Protein 3E4O (pdb70)

Foldseek 3Di:
DVLVVVQVVVLVVLQAVVLVLVVVCLVPQVVLLPDPLLLVCLVPVDPVSQVVQQCVQLVVCVPHQFVKKFWAWPQQATSHINCCVPPLDSHGDGHCLPCLWVVCQVPQDKDWADDSVLATWIKRKGFRADPVGTTTMMITTHHCVVSLCVCLVVQKWKFKAAPQAFTRGTVAVVSHTHQDDDDPVRQVVVCVSNRHPNPSRDHDPWAPWAADPVGKTKTWDDDPPDDIFIWIKDWDHPPDRMIMIITDTD/DVLVVVVQVVLVVLQAVVLVLVVVCQCVQVVLLADPLLVVCLVPVDDVSQVVQLVVQLVVCVPHQFNKKFWAWPQQATCHMNCCVPPLDSHGDGDCLPCLWVVCLVPQDWDWADDRVPATWIKHKGWRADPVGTRTMIITTHDCQPSLVVQVVPQKWKFKAAPQAFTRHTVAVVSHTHQDDDDVVPVVVVVVSCRHPNDPRDHDPWPDWDDDPVQKIKTWDDDPPDDIFIWIKHWDHPPHRMIMIITDGD

Structure (mmCIF, N/CA/C/O backbone):
data_3E4O
#
_entry.id   3E4O
#
_cell.length_a   101.892
_cell.length_b   66.594
_cell.length_c   93.602
_cell.angle_alpha   90.00
_cell.angle_beta   94.71
_cell.angle_gamma   90.00
#
_symmetry.space_group_name_H-M   'C 1 2 1'
#
loop_
_entity.id
_entity.type
_entity.pdbx_description
1 polymer 'C4-dicarboxylate transport sensor protein dctB'
2 non-polymer 'MAGNESIUM ION'
3 non-polymer 'SUCCINIC ACID'
4 water water
#
loop_
_atom_site.group_PDB
_atom_site.id
_atom_site.type_symbol
_atom_site.label_atom_id
_atom_site.label_alt_id
_atom_site.label_comp_id
_atom_site.label_asym_id
_atom_site.label_entity_id
_atom_site.label_seq_id
_atom_site.pdbx_PDB_ins_code
_atom_site.Cartn_x
_atom_site.Cartn_y
_atom_site.Cartn_z
_atom_site.occupancy
_atom_site.B_iso_or_equiv
_atom_site.auth_seq_id
_atom_site.auth_comp_id
_atom_site.auth_asym_id
_atom_site.auth_atom_id
_atom_site.pdbx_PDB_model_num
ATOM 1 N N . ALA A 1 48 ? 6.421 95.887 19.637 1.00 51.06 55 ALA A N 1
ATOM 2 C CA . ALA A 1 48 ? 5.678 95.098 20.669 1.00 50.40 55 ALA A CA 1
ATOM 3 C C . ALA A 1 48 ? 4.499 94.315 20.077 1.00 49.87 55 ALA A C 1
ATOM 4 O O . ALA A 1 48 ? 4.297 93.129 20.409 1.00 50.23 55 ALA A O 1
ATOM 6 N N . GLY A 1 49 ? 3.726 94.975 19.214 1.00 48.65 56 GLY A N 1
ATOM 7 C CA . GLY A 1 49 ? 2.616 94.330 18.503 1.00 47.46 56 GLY A CA 1
ATOM 8 C C . GLY A 1 49 ? 3.096 93.460 17.348 1.00 46.75 56 GLY A C 1
ATOM 9 O O . GLY A 1 49 ? 2.366 92.567 16.885 1.00 46.73 56 GLY A O 1
ATOM 10 N N . LEU A 1 50 ? 4.319 93.741 16.885 1.00 45.30 57 LEU A N 1
ATOM 11 C CA . LEU A 1 50 ? 4.978 92.976 15.845 1.00 44.05 57 LEU A CA 1
ATOM 12 C C . LEU A 1 50 ? 5.424 91.642 16.405 1.00 43.69 57 LEU A C 1
ATOM 13 O O . LEU A 1 50 ? 5.292 90.624 15.731 1.00 43.39 57 LEU A O 1
ATOM 18 N N . ALA A 1 51 ? 5.968 91.664 17.624 1.00 42.82 58 ALA A N 1
ATOM 19 C CA . ALA A 1 51 ? 6.374 90.451 18.324 1.00 42.22 58 ALA A CA 1
ATOM 20 C C . ALA A 1 51 ? 5.198 89.474 18.554 1.00 41.93 58 ALA A C 1
ATOM 21 O O . ALA A 1 51 ? 5.364 88.262 18.416 1.00 41.85 58 ALA A O 1
ATOM 23 N N . GLY A 1 52 ? 4.026 90.010 18.890 1.00 41.62 59 GLY A N 1
ATOM 24 C CA . GLY A 1 52 ? 2.825 89.210 19.127 1.00 41.35 59 GLY A CA 1
ATOM 25 C C . GLY A 1 52 ? 2.310 88.530 17.871 1.00 41.39 59 GLY A C 1
ATOM 26 O O . GLY A 1 52 ? 2.006 87.327 17.884 1.00 41.54 59 GLY A O 1
ATOM 27 N N . GLN A 1 53 ? 2.216 89.300 16.788 1.00 41.27 60 GLN A N 1
ATOM 28 C CA . GLN A 1 53 ? 1.842 88.772 15.472 1.00 41.02 60 GLN A CA 1
ATOM 29 C C . GLN A 1 53 ? 2.850 87.747 14.946 1.00 40.39 60 GLN A C 1
ATOM 30 O O . GLN A 1 53 ? 2.472 86.698 14.400 1.00 40.05 60 GLN A O 1
ATOM 36 N N . SER A 1 54 ? 4.130 88.070 15.112 1.00 39.54 61 SER A N 1
ATOM 37 C CA . SER A 1 54 ? 5.221 87.181 14.744 1.00 38.87 61 SER A CA 1
ATOM 38 C C . SER A 1 54 ? 5.186 85.848 15.478 1.00 38.32 61 SER A C 1
ATOM 39 O O . SER A 1 54 ? 5.484 84.818 14.875 1.00 37.46 61 SER A O 1
ATOM 42 N N . ARG A 1 55 ? 4.810 85.867 16.760 1.00 38.51 62 ARG A N 1
ATOM 43 C CA . ARG A 1 55 ? 4.636 84.626 17.531 1.00 39.24 62 ARG A CA 1
ATOM 44 C C . ARG A 1 55 ? 3.530 83.756 16.929 1.00 38.39 62 ARG A C 1
ATOM 45 O O . ARG A 1 55 ? 3.733 82.559 16.720 1.00 37.83 62 ARG A O 1
ATOM 53 N N . ILE A 1 56 ? 2.396 84.387 16.609 1.00 38.33 63 ILE A N 1
ATOM 54 C CA . ILE A 1 56 ? 1.244 83.738 15.965 1.00 38.01 63 ILE A CA 1
ATOM 55 C C . ILE A 1 56 ? 1.626 83.097 14.614 1.00 37.72 63 ILE A C 1
ATOM 56 O O . ILE A 1 56 ? 1.237 81.954 14.314 1.00 37.82 63 ILE A O 1
ATOM 61 N N . ASP A 1 57 ? 2.436 83.816 13.834 1.00 37.41 64 ASP A N 1
ATOM 62 C CA . ASP A 1 57 ? 2.840 83.373 12.503 1.00 36.66 64 ASP A CA 1
ATOM 63 C C . ASP A 1 57 ? 3.842 82.239 12.600 1.00 36.02 64 ASP A C 1
ATOM 64 O O . ASP A 1 57 ? 3.820 81.321 11.792 1.00 35.81 64 ASP A O 1
ATOM 69 N N . ALA A 1 58 ? 4.734 82.327 13.583 1.00 35.16 65 ALA A N 1
ATOM 70 C CA . ALA A 1 58 ? 5.730 81.282 13.835 1.00 34.42 65 ALA A CA 1
ATOM 71 C C . ALA A 1 58 ? 5.061 80.003 14.353 1.00 33.99 65 ALA A C 1
ATOM 72 O O . ALA A 1 58 ? 5.433 78.873 14.000 1.00 33.54 65 ALA A O 1
ATOM 74 N N . SER A 1 59 ? 4.052 80.199 15.189 1.00 34.02 66 SER A N 1
ATOM 75 C CA . SER A 1 59 ? 3.352 79.089 15.769 1.00 33.50 66 SER A CA 1
ATOM 76 C C . SER A 1 59 ? 2.547 78.371 14.692 1.00 32.76 66 SER A C 1
ATOM 77 O O . SER A 1 59 ? 2.484 77.146 14.706 1.00 32.54 66 SER A O 1
ATOM 80 N N . LEU A 1 60 ? 1.979 79.121 13.737 1.00 32.51 67 LEU A N 1
ATOM 81 C CA . LEU A 1 60 ? 1.264 78.501 12.594 1.00 32.26 67 LEU A CA 1
ATOM 82 C C . LEU A 1 60 ? 2.203 77.760 11.618 1.00 32.09 67 LEU A C 1
ATOM 83 O O . LEU A 1 60 ? 1.871 76.673 11.175 1.00 31.95 67 LEU A O 1
ATOM 88 N N . LYS A 1 61 ? 3.363 78.342 11.295 1.00 31.97 68 LYS A N 1
ATOM 89 C CA . LYS A 1 61 ? 4.396 77.619 10.533 1.00 32.55 68 LYS A CA 1
ATOM 90 C C . LYS A 1 61 ? 4.807 76.289 11.207 1.00 32.38 68 LYS A C 1
ATOM 91 O O . LYS A 1 61 ? 4.907 75.264 10.544 1.00 33.19 68 LYS A O 1
ATOM 97 N N . ALA A 1 62 ? 5.100 76.322 12.506 1.00 32.32 69 ALA A N 1
ATOM 98 C CA . ALA A 1 62 ? 5.567 75.128 13.215 1.00 32.12 69 ALA A CA 1
ATOM 99 C C . ALA A 1 62 ? 4.447 74.078 13.270 1.00 32.35 69 ALA A C 1
ATOM 100 O O . ALA A 1 62 ? 4.702 72.875 13.111 1.00 33.36 69 ALA A O 1
ATOM 102 N N . SER A 1 63 ? 3.216 74.546 13.439 1.00 31.95 70 SER A N 1
ATOM 103 C CA . SER A 1 63 ? 2.013 73.679 13.480 1.00 32.96 70 SER A CA 1
ATOM 104 C C . SER A 1 63 ? 1.759 72.926 12.157 1.00 32.21 70 SER A C 1
ATOM 105 O O . SER A 1 63 ? 1.629 71.704 12.145 1.00 32.03 70 SER A O 1
ATOM 108 N N . LEU A 1 64 ? 1.718 73.667 11.056 1.00 31.58 71 LEU A N 1
ATOM 109 C CA . LEU A 1 64 ? 1.653 73.086 9.715 1.00 31.76 71 LEU A CA 1
ATOM 110 C C . LEU A 1 64 ? 2.824 72.141 9.394 1.00 31.41 71 LEU A C 1
ATOM 111 O O . LEU A 1 64 ? 2.651 71.155 8.675 1.00 31.08 71 LEU A O 1
ATOM 116 N N . LEU A 1 65 ? 4.005 72.442 9.938 1.00 31.73 72 LEU A N 1
ATOM 117 C CA . LEU A 1 65 ? 5.202 71.599 9.729 1.00 31.68 72 LEU A CA 1
ATOM 118 C C . LEU A 1 65 ? 5.155 70.255 10.477 1.00 31.77 72 LEU A C 1
ATOM 119 O O . LEU A 1 65 ? 5.444 69.208 9.904 1.00 32.01 72 LEU A O 1
ATOM 124 N N . ARG A 1 66 ? 4.778 70.287 11.750 1.00 32.39 73 ARG A N 1
ATOM 125 C CA . ARG A 1 66 ? 4.514 69.081 12.499 1.00 32.46 73 ARG A CA 1
ATOM 126 C C . ARG A 1 66 ? 3.523 68.156 11.752 1.00 32.96 73 ARG A C 1
ATOM 127 O O . ARG A 1 66 ? 3.736 66.924 11.661 1.00 32.77 73 ARG A O 1
ATOM 135 N N . ALA A 1 67 ? 2.446 68.739 11.209 1.00 32.70 74 ALA A N 1
ATOM 136 C CA . ALA A 1 67 ? 1.395 67.922 10.596 1.00 32.16 74 ALA A CA 1
ATOM 137 C C . ALA A 1 67 ? 1.870 67.236 9.305 1.00 31.86 74 ALA A C 1
ATOM 138 O O . ALA A 1 67 ? 1.432 66.153 9.007 1.00 31.78 74 ALA A O 1
ATOM 140 N N . VAL A 1 68 ? 2.771 67.867 8.557 1.00 32.18 75 VAL A N 1
ATOM 141 C CA . VAL A 1 68 ? 3.376 67.254 7.362 1.00 33.05 75 VAL A CA 1
ATOM 142 C C . VAL A 1 68 ? 4.202 65.998 7.787 1.00 33.86 75 VAL A C 1
ATOM 143 O O . VAL A 1 68 ? 4.025 64.899 7.253 1.00 34.26 75 VAL A O 1
ATOM 147 N N . VAL A 1 69 ? 5.094 66.189 8.761 1.00 33.95 76 VAL A N 1
ATOM 148 C CA . VAL A 1 69 ? 5.901 65.117 9.338 1.00 33.87 76 VAL A CA 1
ATOM 149 C C . VAL A 1 69 ? 5.034 63.969 9.876 1.00 34.37 76 VAL A C 1
ATOM 150 O O . VAL A 1 69 ? 5.219 62.820 9.468 1.00 34.07 76 VAL A O 1
ATOM 154 N N . GLU A 1 70 ? 4.101 64.292 10.778 1.00 34.23 77 GLU A N 1
ATOM 155 C CA . GLU A 1 70 ? 3.245 63.290 11.394 1.00 35.50 77 GLU A CA 1
ATOM 156 C C . GLU A 1 70 ? 2.360 62.533 10.401 1.00 34.72 77 GLU A C 1
ATOM 157 O O . GLU A 1 70 ? 2.059 61.366 10.642 1.00 34.64 77 GLU A O 1
ATOM 163 N N . ARG A 1 71 ? 1.946 63.189 9.306 1.00 33.71 78 ARG A N 1
ATOM 164 C CA . ARG A 1 71 ? 1.252 62.482 8.224 1.00 32.50 78 ARG A CA 1
ATOM 165 C C . ARG A 1 71 ? 2.114 61.395 7.573 1.00 32.61 78 ARG A C 1
ATOM 166 O O . ARG A 1 71 ? 1.636 60.291 7.328 1.00 32.71 78 ARG A O 1
ATOM 174 N N . GLN A 1 72 ? 3.384 61.706 7.319 1.00 32.51 79 GLN A N 1
ATOM 175 C CA . GLN A 1 72 ? 4.294 60.790 6.611 1.00 33.29 79 GLN A CA 1
ATOM 176 C C . GLN A 1 72 ? 4.926 59.692 7.475 1.00 33.12 79 GLN A C 1
ATOM 177 O O . GLN A 1 72 ? 5.456 58.726 6.938 1.00 33.18 79 GLN A O 1
ATOM 183 N N . ARG A 1 73 ? 4.863 59.833 8.796 1.00 33.51 80 ARG A N 1
ATOM 184 C CA . ARG A 1 73 ? 5.267 58.757 9.714 1.00 34.12 80 ARG A CA 1
ATOM 185 C C . ARG A 1 73 ? 4.446 57.461 9.568 1.00 35.16 80 ARG A C 1
ATOM 186 O O . ARG A 1 73 ? 4.900 56.366 9.915 1.00 35.13 80 ARG A O 1
ATOM 194 N N . ALA A 1 74 ? 3.234 57.600 9.050 1.00 36.12 81 ALA A N 1
ATOM 195 C CA . ALA A 1 74 ? 2.301 56.483 8.907 1.00 37.12 81 ALA A CA 1
ATOM 196 C C . ALA A 1 74 ? 2.676 55.567 7.754 1.00 37.11 81 ALA A C 1
ATOM 197 O O . ALA A 1 74 ? 2.327 54.404 7.749 1.00 38.20 81 ALA A O 1
ATOM 199 N N . LEU A 1 75 ? 3.383 56.112 6.780 1.00 38.13 82 LEU A N 1
ATOM 200 C CA . LEU A 1 75 ? 3.631 55.446 5.499 1.00 38.18 82 LEU A CA 1
ATOM 201 C C . LEU A 1 75 ? 4.657 54.283 5.614 1.00 37.68 82 LEU A C 1
ATOM 202 O O . LEU A 1 75 ? 4.345 53.161 5.229 1.00 36.37 82 LEU A O 1
ATOM 207 N N . PRO A 1 76 ? 5.871 54.546 6.163 1.00 37.23 83 PRO A N 1
ATOM 208 C CA . PRO A 1 76 ? 6.783 53.397 6.346 1.00 37.07 83 PRO A CA 1
ATOM 209 C C . PRO A 1 76 ? 6.222 52.341 7.323 1.00 36.98 83 PRO A C 1
ATOM 210 O O . PRO A 1 76 ? 6.520 51.143 7.205 1.00 35.76 83 PRO A O 1
ATOM 214 N N . LEU A 1 77 ? 5.384 52.788 8.258 1.00 36.76 84 LEU A N 1
ATOM 215 C CA . LEU A 1 77 ? 4.819 51.888 9.237 1.00 36.67 84 LEU A CA 1
ATOM 216 C C . LEU A 1 77 ? 3.861 50.904 8.567 1.00 36.59 84 LEU A C 1
ATOM 217 O O . LEU A 1 77 ? 3.869 49.724 8.889 1.00 36.22 84 LEU A O 1
ATOM 222 N N . VAL A 1 78 ? 3.066 51.380 7.610 1.00 36.78 85 VAL A N 1
ATOM 223 C CA . VAL A 1 78 ? 2.108 50.497 6.907 1.00 36.52 85 VAL A CA 1
ATOM 224 C C . VAL A 1 78 ? 2.780 49.600 5.857 1.00 37.07 85 VAL A C 1
ATOM 225 O O . VAL A 1 78 ? 2.330 48.474 5.595 1.00 37.68 85 VAL A O 1
ATOM 229 N N . LEU A 1 79 ? 3.873 50.084 5.277 1.00 37.12 86 LEU A N 1
ATOM 230 C CA . LEU A 1 79 ? 4.619 49.329 4.257 1.00 37.35 86 LEU A CA 1
ATOM 231 C C . LEU A 1 79 ? 5.502 48.217 4.837 1.00 37.57 86 LEU A C 1
ATOM 232 O O . LEU A 1 79 ? 5.792 47.244 4.150 1.00 38.37 86 LEU A O 1
ATOM 237 N N . ALA A 1 80 ? 5.953 48.385 6.079 1.00 37.54 87 ALA A N 1
ATOM 238 C CA . ALA A 1 80 ? 6.761 47.395 6.780 1.00 38.00 87 ALA A CA 1
ATOM 239 C C . ALA A 1 80 ? 6.008 46.085 7.053 1.00 38.70 87 ALA A C 1
ATOM 240 O O . ALA A 1 80 ? 6.617 45.015 7.043 1.00 38.90 87 ALA A O 1
ATOM 242 N N . ASP A 1 81 ? 4.697 46.189 7.310 1.00 39.80 88 ASP A N 1
ATOM 243 C CA . ASP A 1 81 ? 3.806 45.044 7.574 1.00 40.76 88 ASP A CA 1
ATOM 244 C C . ASP A 1 81 ? 3.165 44.517 6.294 1.00 40.51 88 ASP A C 1
ATOM 245 O O . ASP A 1 81 ? 2.271 43.668 6.350 1.00 40.45 88 ASP A O 1
ATOM 250 N N . ASP A 1 82 ? 3.627 45.018 5.150 1.00 39.94 89 ASP A N 1
ATOM 251 C CA . ASP A 1 82 ? 3.056 44.652 3.863 1.00 39.82 89 ASP A CA 1
ATOM 252 C C . ASP A 1 82 ? 3.678 43.346 3.326 1.00 39.06 89 ASP A C 1
ATOM 253 O O . ASP A 1 82 ? 4.886 43.281 3.065 1.00 38.82 89 ASP A O 1
ATOM 258 N N . ALA A 1 83 ? 2.832 42.328 3.159 1.00 38.53 90 ALA A N 1
ATOM 259 C CA . ALA A 1 83 ? 3.237 41.008 2.652 1.00 38.69 90 ALA A CA 1
ATOM 260 C C . ALA A 1 83 ? 4.072 41.026 1.349 1.00 38.71 90 ALA A C 1
ATOM 261 O O . ALA A 1 83 ? 5.022 40.257 1.216 1.00 38.14 90 ALA A O 1
ATOM 263 N N . ALA A 1 84 ? 3.703 41.892 0.404 1.00 38.79 91 ALA A N 1
ATOM 264 C CA . ALA A 1 84 ? 4.444 42.053 -0.853 1.00 38.73 91 ALA A CA 1
ATOM 265 C C . ALA A 1 84 ? 5.861 42.585 -0.633 1.00 38.72 91 ALA A C 1
ATOM 266 O O . ALA A 1 84 ? 6.791 42.224 -1.365 1.00 38.25 91 ALA A O 1
ATOM 268 N N . ILE A 1 85 ? 5.999 43.464 0.363 1.00 38.63 92 ILE A N 1
ATOM 269 C CA . ILE A 1 85 ? 7.282 44.054 0.750 1.00 37.95 92 ILE A CA 1
ATOM 270 C C . ILE A 1 85 ? 8.110 42.958 1.395 1.00 37.63 92 ILE A C 1
ATOM 271 O O . ILE A 1 85 ? 9.233 42.715 0.993 1.00 36.64 92 ILE A O 1
ATOM 276 N N . ARG A 1 86 ? 7.529 42.299 2.396 1.00 38.30 93 ARG A N 1
ATOM 277 C CA . ARG A 1 86 ? 8.175 41.172 3.070 1.00 39.47 93 ARG A CA 1
ATOM 278 C C . ARG A 1 86 ? 8.571 40.080 2.068 1.00 38.60 93 ARG A C 1
ATOM 279 O O . ARG A 1 86 ? 9.691 39.583 2.107 1.00 38.76 93 ARG A O 1
ATOM 287 N N . GLY A 1 87 ? 7.652 39.742 1.166 1.00 38.20 94 GLY A N 1
ATOM 288 C CA . GLY A 1 87 ? 7.886 38.769 0.094 1.00 38.44 94 GLY A CA 1
ATOM 289 C C . GLY A 1 87 ? 9.039 39.076 -0.863 1.00 38.12 94 GLY A C 1
ATOM 290 O O . GLY A 1 87 ? 9.783 38.168 -1.259 1.00 38.54 94 GLY A O 1
ATOM 291 N N . ALA A 1 88 ? 9.195 40.344 -1.228 1.00 37.50 95 ALA A N 1
ATOM 292 C CA . ALA A 1 88 ? 10.271 40.775 -2.133 1.00 37.09 95 ALA A CA 1
ATOM 293 C C . ALA A 1 88 ? 11.634 40.678 -1.471 1.00 36.81 95 ALA A C 1
ATOM 294 O O . ALA A 1 88 ? 12.632 40.445 -2.133 1.00 36.90 95 ALA A O 1
ATOM 296 N N . LEU A 1 89 ? 11.666 40.899 -0.160 1.00 36.81 96 LEU A N 1
ATOM 297 C CA . LEU A 1 89 ? 12.882 40.739 0.642 1.00 36.73 96 LEU A CA 1
ATOM 298 C C . LEU A 1 89 ? 13.221 39.265 0.884 1.00 36.62 96 LEU A C 1
ATOM 299 O O . LEU A 1 89 ? 14.385 38.917 0.904 1.00 36.93 96 LEU A O 1
ATOM 304 N N . LEU A 1 90 ? 12.206 38.416 1.048 1.00 36.49 97 LEU A N 1
ATOM 305 C CA . LEU A 1 90 ? 12.400 36.957 1.141 1.00 36.79 97 LEU A CA 1
ATOM 306 C C . LEU A 1 90 ? 12.888 36.380 -0.179 1.00 36.31 97 LEU A C 1
ATOM 307 O O . LEU A 1 90 ? 13.794 35.546 -0.199 1.00 36.48 97 LEU A O 1
ATOM 312 N N . SER A 1 91 ? 12.288 36.826 -1.278 1.00 35.91 98 SER A N 1
ATOM 313 C CA . SER A 1 91 ? 12.684 36.349 -2.598 1.00 36.29 98 SER A CA 1
ATOM 314 C C . SER A 1 91 ? 12.904 37.507 -3.566 1.00 35.65 98 SER A C 1
ATOM 315 O O . SER A 1 91 ? 12.006 37.837 -4.342 1.00 35.40 98 SER A O 1
ATOM 318 N N . PRO A 1 92 ? 14.108 38.120 -3.529 1.00 35.38 99 PRO A N 1
ATOM 319 C CA . PRO A 1 92 ? 14.340 39.341 -4.304 1.00 34.56 99 PRO A CA 1
ATOM 320 C C . PRO A 1 92 ? 14.575 39.062 -5.792 1.00 34.00 99 PRO A C 1
ATOM 321 O O . PRO A 1 92 ? 15.590 39.498 -6.362 1.00 33.38 99 PRO A O 1
ATOM 325 N N . ASP A 1 93 ? 13.638 38.352 -6.417 1.00 33.96 100 ASP A N 1
ATOM 326 C CA . ASP A 1 93 ? 13.764 38.064 -7.844 1.00 34.46 100 ASP A CA 1
ATOM 327 C C . ASP A 1 93 ? 13.304 39.265 -8.670 1.00 33.93 100 ASP A C 1
ATOM 328 O O . ASP A 1 93 ? 12.689 40.200 -8.141 1.00 33.06 100 ASP A O 1
ATOM 333 N N . ARG A 1 94 ? 13.662 39.244 -9.955 1.00 33.68 101 ARG A N 1
ATOM 334 C CA . ARG A 1 94 ? 13.320 40.296 -10.889 1.00 33.53 101 ARG A CA 1
ATOM 335 C C . ARG A 1 94 ? 11.811 40.615 -10.946 1.00 33.62 101 ARG A C 1
ATOM 336 O O . ARG A 1 94 ? 11.439 41.783 -10.823 1.00 33.79 101 ARG A O 1
ATOM 344 N N . PRO A 1 95 ? 10.943 39.582 -11.158 1.00 33.74 102 PRO A N 1
ATOM 345 C CA . PRO A 1 95 ? 9.500 39.835 -11.124 1.00 33.18 102 PRO A CA 1
ATOM 346 C C . PRO A 1 95 ? 9.040 40.529 -9.847 1.00 32.78 102 PRO A C 1
ATOM 347 O O . PRO A 1 95 ? 8.291 41.497 -9.930 1.00 32.94 102 PRO A O 1
ATOM 351 N N . SER A 1 96 ? 9.504 40.065 -8.687 1.00 32.16 103 SER A N 1
ATOM 352 C CA . SER A 1 96 ? 9.100 40.641 -7.390 1.00 32.03 103 SER A CA 1
ATOM 353 C C . SER A 1 96 ? 9.551 42.078 -7.150 1.00 32.07 103 SER A C 1
ATOM 354 O O . SER A 1 96 ? 8.767 42.889 -6.626 1.00 30.63 103 SER A O 1
ATOM 357 N N . LEU A 1 97 ? 10.816 42.363 -7.502 1.00 32.26 104 LEU A N 1
ATOM 358 C CA . LEU A 1 97 ? 11.405 43.694 -7.334 1.00 33.20 104 LEU A CA 1
ATOM 359 C C . LEU A 1 97 ? 10.789 44.680 -8.298 1.00 34.02 104 LEU A C 1
ATOM 360 O O . LEU A 1 97 ? 10.568 45.832 -7.924 1.00 34.16 104 LEU A O 1
ATOM 365 N N . ASP A 1 98 ? 10.521 44.236 -9.531 1.00 35.83 105 ASP A N 1
ATOM 366 C CA . ASP A 1 98 ? 9.746 45.065 -10.464 1.00 36.54 105 ASP A CA 1
ATOM 367 C C . ASP A 1 98 ? 8.323 45.428 -9.948 1.00 35.63 105 ASP A C 1
ATOM 368 O O . ASP A 1 98 ? 7.869 46.550 -10.137 1.00 35.34 105 ASP A O 1
ATOM 373 N N . ARG A 1 99 ? 7.633 44.490 -9.306 1.00 34.82 106 ARG A N 1
ATOM 374 C CA . ARG A 1 99 ? 6.317 44.797 -8.732 1.00 35.24 106 ARG A CA 1
ATOM 375 C C . ARG A 1 99 ? 6.393 45.821 -7.579 1.00 34.09 106 ARG A C 1
ATOM 376 O O . ARG A 1 99 ? 5.505 46.679 -7.440 1.00 33.04 106 ARG A O 1
ATOM 384 N N . ILE A 1 100 ? 7.441 45.703 -6.750 1.00 33.49 107 ILE A N 1
ATOM 385 C CA . ILE A 1 100 ? 7.663 46.623 -5.629 1.00 32.86 107 ILE A CA 1
ATOM 386 C C . ILE A 1 100 ? 8.056 48.006 -6.168 1.00 32.59 107 ILE A C 1
ATOM 387 O O . ILE A 1 100 ? 7.605 49.011 -5.652 1.00 32.12 107 ILE A O 1
ATOM 392 N N . ASN A 1 101 ? 8.872 48.033 -7.223 1.00 32.13 108 ASN A N 1
ATOM 393 C CA . ASN A 1 101 ? 9.264 49.290 -7.879 1.00 31.71 108 ASN A CA 1
ATOM 394 C C . ASN A 1 101 ? 8.039 50.056 -8.345 1.00 30.76 108 ASN A C 1
ATOM 395 O O . ASN A 1 101 ? 7.922 51.243 -8.078 1.00 31.20 108 ASN A O 1
ATOM 400 N N . ARG A 1 102 ? 7.131 49.366 -9.022 1.00 30.67 109 ARG A N 1
ATOM 401 C CA . ARG A 1 102 ? 5.882 49.963 -9.530 1.00 30.77 109 ARG A CA 1
ATOM 402 C C . ARG A 1 102 ? 4.939 50.422 -8.430 1.00 30.17 109 ARG A C 1
ATOM 403 O O . ARG A 1 102 ? 4.336 51.477 -8.527 1.00 29.27 109 ARG A O 1
ATOM 411 N N . LYS A 1 103 ? 4.830 49.610 -7.386 1.00 30.63 110 LYS A N 1
ATOM 412 C CA . LYS A 1 103 ? 4.007 49.917 -6.217 1.00 31.46 110 LYS A CA 1
ATOM 413 C C . LYS A 1 103 ? 4.514 51.139 -5.447 1.00 30.48 110 LYS A C 1
ATOM 414 O O . LYS A 1 103 ? 3.743 52.029 -5.100 1.00 30.39 110 LYS A O 1
ATOM 420 N N . LEU A 1 104 ? 5.815 51.178 -5.179 1.00 30.66 111 LEU A N 1
ATOM 421 C CA . LEU A 1 104 ? 6.418 52.333 -4.512 1.00 30.71 111 LEU A CA 1
ATOM 422 C C . LEU A 1 104 ? 6.311 53.604 -5.356 1.00 31.15 111 LEU A C 1
ATOM 423 O O . LEU A 1 104 ? 6.056 54.703 -4.834 1.00 31.99 111 LEU A O 1
ATOM 428 N N . GLU A 1 105 ? 6.460 53.468 -6.662 1.00 31.01 112 GLU A N 1
ATOM 429 C CA . GLU A 1 105 ? 6.292 54.618 -7.539 1.00 31.39 112 GLU A CA 1
ATOM 430 C C . GLU A 1 105 ? 4.880 55.235 -7.462 1.00 31.17 112 GLU A C 1
ATOM 431 O O . GLU A 1 105 ? 4.720 56.458 -7.349 1.00 31.00 112 GLU A O 1
ATOM 437 N N . ALA A 1 106 ? 3.865 54.382 -7.513 1.00 31.29 113 ALA A N 1
ATOM 438 C CA . ALA A 1 106 ? 2.489 54.828 -7.403 1.00 31.91 113 ALA A CA 1
ATOM 439 C C . ALA A 1 106 ? 2.205 55.379 -6.003 1.00 32.74 113 ALA A C 1
ATOM 440 O O . ALA A 1 106 ? 1.514 56.396 -5.875 1.00 32.83 113 ALA A O 1
ATOM 442 N N . LEU A 1 107 ? 2.775 54.758 -4.959 1.00 32.82 114 LEU A N 1
ATOM 443 C CA . LEU A 1 107 ? 2.555 55.227 -3.577 1.00 33.13 114 LEU A CA 1
ATOM 444 C C . LEU A 1 107 ? 3.198 56.573 -3.321 1.00 34.02 114 LEU A C 1
ATOM 445 O O . LEU A 1 107 ? 2.624 57.440 -2.627 1.00 34.15 114 LEU A O 1
ATOM 450 N N . ALA A 1 108 ? 4.393 56.767 -3.887 1.00 34.72 115 ALA A N 1
ATOM 451 C CA . ALA A 1 108 ? 5.099 58.035 -3.729 1.00 34.86 115 ALA A CA 1
ATOM 452 C C . ALA A 1 108 ? 4.448 59.193 -4.488 1.00 34.99 115 ALA A C 1
ATOM 453 O O . ALA A 1 108 ? 4.520 60.331 -4.046 1.00 35.74 115 ALA A O 1
ATOM 455 N N . THR A 1 109 ? 3.839 58.896 -5.628 1.00 35.05 116 THR A N 1
ATOM 456 C CA . THR A 1 109 ? 3.056 59.864 -6.415 1.00 35.16 116 THR A CA 1
ATOM 457 C C . THR A 1 109 ? 1.909 60.469 -5.591 1.00 35.38 116 THR A C 1
ATOM 458 O O . THR A 1 109 ? 1.742 61.682 -5.558 1.00 34.63 116 THR A O 1
ATOM 462 N N . SER A 1 110 ? 1.164 59.602 -4.901 1.00 35.94 117 SER A N 1
ATOM 463 C CA . SER A 1 110 ? -0.014 59.967 -4.089 1.00 36.64 117 SER A CA 1
ATOM 464 C C . SER A 1 110 ? 0.312 60.649 -2.766 1.00 36.60 117 SER A C 1
ATOM 465 O O . SER A 1 110 ? -0.522 61.332 -2.209 1.00 37.04 117 SER A O 1
ATOM 468 N N . ALA A 1 111 ? 1.512 60.430 -2.246 1.00 37.51 118 ALA A N 1
ATOM 469 C CA . ALA A 1 111 ? 1.884 60.927 -0.918 1.00 37.41 118 ALA A CA 1
ATOM 470 C C . ALA A 1 111 ? 2.819 62.136 -0.985 1.00 38.20 118 ALA A C 1
ATOM 471 O O . ALA A 1 111 ? 3.476 62.362 -2.020 1.00 37.71 118 ALA A O 1
ATOM 473 N N . GLU A 1 112 ? 2.850 62.913 0.112 1.00 38.23 119 GLU A N 1
ATOM 474 C CA . GLU A 1 112 ? 3.791 64.023 0.322 1.00 38.87 119 GLU A CA 1
ATOM 475 C C . GLU A 1 112 ? 5.288 63.634 0.297 1.00 38.24 119 GLU A C 1
ATOM 476 O O . GLU A 1 112 ? 6.161 64.493 0.092 1.00 38.46 119 GLU A O 1
ATOM 482 N N . ALA A 1 113 ? 5.597 62.372 0.579 1.00 37.21 120 ALA A N 1
ATOM 483 C CA . ALA A 1 113 ? 6.995 61.904 0.553 1.00 36.37 120 ALA A CA 1
ATOM 484 C C . ALA A 1 113 ? 7.519 61.971 -0.884 1.00 35.92 120 ALA A C 1
ATOM 485 O O . ALA A 1 113 ? 6.795 61.630 -1.817 1.00 36.17 120 ALA A O 1
ATOM 487 N N . ALA A 1 114 ? 8.762 62.410 -1.069 1.00 35.18 121 ALA A N 1
ATOM 488 C CA . ALA A 1 114 ? 9.332 62.490 -2.410 1.00 34.53 121 ALA A CA 1
ATOM 489 C C . ALA A 1 114 ? 9.697 61.094 -2.947 1.00 34.11 121 ALA A C 1
ATOM 490 O O . ALA A 1 114 ? 9.460 60.776 -4.117 1.00 33.14 121 ALA A O 1
ATOM 492 N N . VAL A 1 115 ? 10.282 60.274 -2.078 1.00 33.65 122 VAL A N 1
ATOM 493 C CA . VAL A 1 115 ? 10.841 58.972 -2.474 1.00 33.35 122 VAL A CA 1
ATOM 494 C C . VAL A 1 115 ? 10.516 57.958 -1.392 1.00 33.31 122 VAL A C 1
ATOM 495 O O . VAL A 1 115 ? 10.580 58.288 -0.190 1.00 33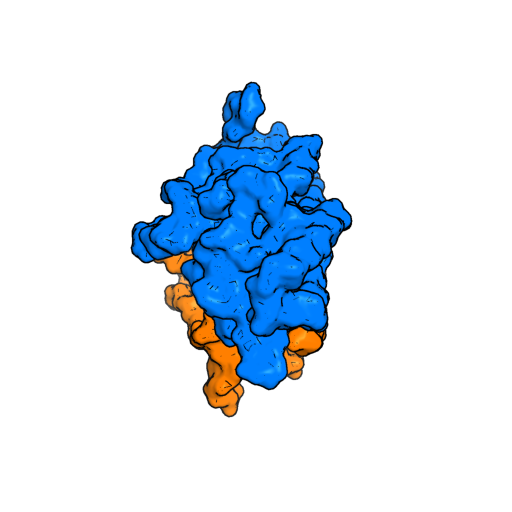.43 122 VAL A O 1
ATOM 499 N N . ILE A 1 116 ? 10.151 56.744 -1.822 1.00 32.40 123 ILE A N 1
ATOM 500 C CA . ILE A 1 116 ? 10.022 55.616 -0.912 1.00 32.06 123 ILE A CA 1
ATOM 501 C C . ILE A 1 116 ? 10.906 54.472 -1.417 1.00 31.83 123 ILE A C 1
ATOM 502 O O . ILE A 1 116 ? 10.834 54.110 -2.602 1.00 32.28 123 ILE A O 1
ATOM 507 N N . TYR A 1 117 ? 11.718 53.886 -0.539 1.00 29.86 124 TYR A N 1
ATOM 508 C CA . TYR A 1 117 ? 12.594 52.819 -1.009 1.00 29.38 124 TYR A CA 1
ATOM 509 C C . TYR A 1 117 ? 12.839 51.691 -0.013 1.00 29.11 124 TYR A C 1
ATOM 510 O O . TYR A 1 117 ? 12.666 51.846 1.213 1.00 28.81 124 TYR A O 1
ATOM 519 N N . LEU A 1 118 ? 13.214 50.549 -0.586 1.00 29.17 125 LEU A N 1
ATOM 520 C CA . LEU A 1 118 ? 13.384 49.297 0.127 1.00 29.03 125 LEU A CA 1
ATOM 521 C C . LEU A 1 118 ? 14.850 48.864 0.165 1.00 29.73 125 LEU A C 1
ATOM 522 O O . LEU A 1 118 ? 15.526 48.711 -0.848 1.00 29.40 125 LEU A O 1
ATOM 527 N N . ILE A 1 119 ? 15.332 48.657 1.372 1.00 31.16 126 ILE A N 1
ATOM 528 C CA . ILE A 1 119 ? 16.722 48.337 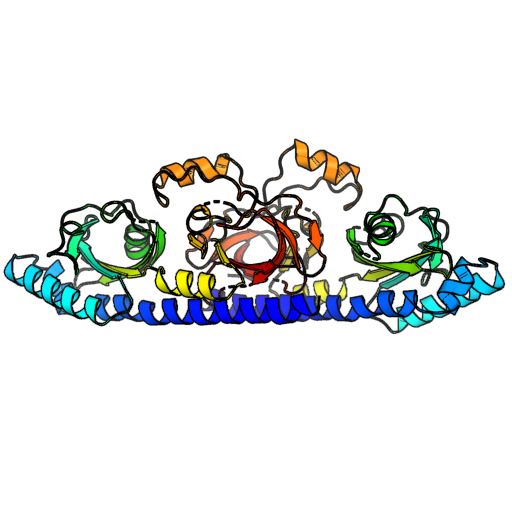1.583 1.00 31.61 126 ILE A CA 1
ATOM 529 C C . ILE A 1 119 ? 16.800 46.902 2.114 1.00 32.87 126 ILE A C 1
ATOM 530 O O . ILE A 1 119 ? 16.038 46.538 3.003 1.00 31.91 126 ILE A O 1
ATOM 535 N N . ASP A 1 120 ? 17.709 46.098 1.558 1.00 34.23 127 ASP A N 1
ATOM 536 C CA . ASP A 1 120 ? 17.917 44.758 2.079 1.00 36.16 127 ASP A CA 1
ATOM 537 C C . ASP A 1 120 ? 18.743 44.734 3.382 1.00 37.36 127 ASP A C 1
ATOM 538 O O . ASP A 1 120 ? 19.183 45.796 3.899 1.00 37.81 127 ASP A O 1
ATOM 543 N N . ARG A 1 121 ? 18.929 43.524 3.905 1.00 37.89 128 ARG A N 1
ATOM 544 C CA . ARG A 1 121 ? 19.540 43.301 5.207 1.00 39.31 128 ARG A CA 1
ATOM 545 C C . ARG A 1 121 ? 21.019 43.700 5.193 1.00 39.01 128 ARG A C 1
ATOM 546 O O . ARG A 1 121 ? 21.585 44.079 6.227 1.00 38.93 128 ARG A O 1
ATOM 554 N N . SER A 1 122 ? 21.631 43.610 4.015 1.00 38.71 129 SER A N 1
ATOM 555 C CA . SER A 1 122 ? 23.019 44.016 3.833 1.00 38.98 129 SER A CA 1
ATOM 556 C C . SER A 1 122 ? 23.165 45.528 3.652 1.00 38.37 129 SER A C 1
ATOM 557 O O . SER A 1 122 ? 24.287 46.014 3.593 1.00 38.85 129 SER A O 1
ATOM 560 N N . GLY A 1 123 ? 22.048 46.265 3.568 1.00 37.49 130 GLY A N 1
ATOM 561 C CA . GLY A 1 123 ? 22.100 47.721 3.415 1.00 36.08 130 GLY A CA 1
ATOM 562 C C . GLY A 1 123 ? 22.034 48.291 2.000 1.00 35.05 130 GLY A C 1
ATOM 563 O O . GLY A 1 123 ? 22.111 49.509 1.816 1.00 34.87 130 GLY A O 1
ATOM 564 N N . VAL A 1 124 ? 21.871 47.415 1.013 1.00 33.88 131 VAL A N 1
ATOM 565 C CA . VAL A 1 124 ? 21.686 47.799 -0.398 1.00 33.15 131 VAL A CA 1
ATOM 566 C C . VAL A 1 124 ? 20.195 48.022 -0.741 1.00 32.66 131 VAL A C 1
ATOM 567 O O . VAL A 1 124 ? 19.336 47.196 -0.375 1.00 32.30 131 VAL A O 1
ATOM 571 N N . ALA A 1 125 ? 19.896 49.115 -1.443 1.00 31.33 132 ALA A N 1
ATOM 572 C CA . ALA A 1 125 ? 18.515 49.376 -1.892 1.00 31.38 132 ALA A CA 1
ATOM 573 C C . ALA A 1 125 ? 18.131 48.540 -3.115 1.00 31.14 132 ALA A C 1
ATOM 574 O O . ALA A 1 125 ? 18.789 48.606 -4.159 1.00 31.73 132 ALA A O 1
ATOM 576 N N . VAL A 1 126 ? 17.071 47.754 -2.972 1.00 30.89 133 VAL A N 1
ATOM 577 C CA . VAL A 1 126 ? 16.686 46.733 -3.984 1.00 31.05 133 VAL A CA 1
ATOM 578 C C . VAL A 1 126 ? 15.490 47.211 -4.821 1.00 31.23 133 VAL A C 1
ATOM 579 O O . VAL A 1 126 ? 15.319 46.818 -5.984 1.00 30.94 133 VAL A O 1
ATOM 583 N N . ALA A 1 127 ? 14.699 48.098 -4.221 1.00 31.28 134 ALA A N 1
ATOM 584 C CA . ALA A 1 127 ? 13.532 48.673 -4.880 1.00 31.56 134 ALA A CA 1
ATOM 585 C C . ALA A 1 127 ? 13.388 50.153 -4.525 1.00 30.98 134 ALA A C 1
ATOM 586 O O . ALA A 1 127 ? 13.728 50.543 -3.409 1.00 31.41 134 ALA A O 1
ATOM 588 N N . ALA A 1 128 ? 12.943 50.977 -5.469 1.00 30.58 135 ALA A N 1
ATOM 589 C CA . ALA A 1 128 ? 12.688 52.411 -5.185 1.00 31.59 135 ALA A CA 1
ATOM 590 C C . ALA A 1 128 ? 11.599 53.004 -6.035 1.00 31.19 135 ALA A C 1
ATOM 591 O O . ALA A 1 128 ? 11.418 52.585 -7.163 1.00 31.62 135 ALA A O 1
ATOM 593 N N . SER A 1 129 ? 10.919 54.022 -5.496 1.00 31.40 136 SER A N 1
ATOM 594 C CA . SER A 1 129 ? 9.844 54.692 -6.219 1.00 31.42 136 SER A CA 1
ATOM 595 C C . SER A 1 129 ? 10.396 55.474 -7.399 1.00 31.14 136 SER A C 1
ATOM 596 O O . SER A 1 129 ? 9.718 55.633 -8.412 1.00 29.82 136 SER A O 1
ATOM 599 N N . ASN A 1 130 ? 11.648 55.935 -7.256 1.00 31.90 137 ASN A N 1
ATOM 600 C CA . ASN A 1 130 ? 12.336 56.693 -8.308 1.00 32.18 137 ASN A CA 1
ATOM 601 C C . ASN A 1 130 ? 13.159 55.790 -9.223 1.00 32.41 137 ASN A C 1
ATOM 602 O O . ASN A 1 130 ? 14.116 56.231 -9.853 1.00 32.90 137 ASN A O 1
ATOM 607 N N . TRP A 1 131 ? 12.760 54.523 -9.310 1.00 33.08 138 TRP A N 1
ATOM 608 C CA . TRP A 1 131 ? 13.506 53.533 -10.068 1.00 33.71 138 TRP A CA 1
ATOM 609 C C . TRP A 1 131 ? 13.742 53.877 -11.553 1.00 34.24 138 TRP A C 1
ATOM 610 O O . TRP A 1 131 ? 14.681 53.363 -12.141 1.00 34.83 138 TRP A O 1
ATOM 621 N N . GLN A 1 132 ? 12.914 54.733 -12.148 1.00 34.46 139 GLN A N 1
ATOM 622 C CA . GLN A 1 132 ? 13.095 55.139 -13.556 1.00 35.69 139 GLN A CA 1
ATOM 623 C C . GLN A 1 132 ? 13.986 56.375 -13.743 1.00 36.02 139 GLN A C 1
ATOM 624 O O . GLN A 1 132 ? 14.398 56.683 -14.857 1.00 35.86 139 GLN A O 1
ATOM 630 N N . GLU A 1 133 ? 14.279 57.063 -12.644 1.00 36.54 140 GLU A N 1
ATOM 631 C CA . GLU A 1 133 ? 15.084 58.275 -12.660 1.00 37.26 140 GLU A CA 1
ATOM 632 C C . GLU A 1 133 ? 16.585 57.982 -12.729 1.00 37.27 140 GLU A C 1
ATOM 633 O O . GLU A 1 133 ? 17.023 56.928 -12.273 1.00 36.53 140 GLU A O 1
ATOM 639 N N . PRO A 1 134 ? 17.373 58.904 -13.334 1.00 37.52 141 PRO A N 1
ATOM 640 C CA . PRO A 1 134 ? 18.839 58.833 -13.256 1.00 37.74 141 PRO A CA 1
ATOM 641 C C . PRO A 1 134 ? 19.341 58.848 -11.807 1.00 37.64 141 PRO A C 1
ATOM 642 O O . PRO A 1 134 ? 20.398 58.288 -11.511 1.00 36.81 141 PRO A O 1
ATOM 646 N N . THR A 1 135 ? 18.570 59.478 -10.919 1.00 37.49 142 THR A N 1
ATOM 647 C CA . THR A 1 135 ? 18.892 59.490 -9.498 1.00 37.01 142 THR A CA 1
ATOM 648 C C . THR A 1 135 ? 18.246 58.349 -8.709 1.00 36.03 142 THR A C 1
ATOM 649 O O . THR A 1 135 ? 18.076 58.479 -7.505 1.00 36.11 142 THR A O 1
ATOM 653 N N . SER A 1 136 ? 17.896 57.241 -9.376 1.00 34.46 143 SER A N 1
ATOM 654 C CA . SER A 1 136 ? 17.368 56.053 -8.689 1.00 33.12 143 SER A CA 1
ATOM 655 C C . SER A 1 136 ? 18.232 55.645 -7.482 1.00 33.55 143 SER A C 1
ATOM 656 O O . SER A 1 136 ? 19.472 55.562 -7.591 1.00 32.15 143 SER A O 1
ATOM 659 N N . PHE A 1 137 ? 17.586 55.371 -6.342 1.00 33.39 144 PHE A N 1
ATOM 660 C CA . PHE A 1 137 ? 18.340 54.915 -5.150 1.00 32.93 144 PHE A CA 1
ATOM 661 C C . PHE A 1 137 ? 18.659 53.423 -5.203 1.00 32.53 144 PHE A C 1
ATOM 662 O O . PHE A 1 137 ? 19.309 52.892 -4.306 1.00 33.35 144 PHE A O 1
ATOM 670 N N . VAL A 1 138 ? 18.232 52.750 -6.264 1.00 31.77 145 VAL A N 1
ATOM 671 C CA . VAL A 1 138 ? 18.462 51.306 -6.381 1.00 30.76 145 VAL A CA 1
ATOM 672 C C . VAL A 1 138 ? 19.940 50.997 -6.645 1.00 31.78 145 VAL A C 1
ATOM 673 O O . VAL A 1 138 ? 20.590 51.622 -7.509 1.00 31.36 145 VAL A O 1
ATOM 677 N N . GLY A 1 139 ? 20.467 50.030 -5.886 1.00 31.98 146 GLY A N 1
ATOM 678 C CA . GLY A 1 139 ? 21.831 49.529 -6.117 1.00 32.44 146 GLY A CA 1
ATOM 679 C C . GLY A 1 139 ? 22.848 50.182 -5.224 1.00 32.15 146 GLY A C 1
ATOM 680 O O . GLY A 1 139 ? 23.996 49.787 -5.206 1.00 33.11 146 GLY A O 1
ATOM 681 N N . ASN A 1 140 ? 22.424 51.192 -4.477 1.00 32.27 147 ASN A N 1
ATOM 682 C CA . ASN A 1 140 ? 23.338 51.935 -3.614 1.00 32.60 147 ASN A CA 1
ATOM 683 C C . ASN A 1 140 ? 23.284 51.369 -2.218 1.00 32.51 147 ASN A C 1
ATOM 684 O O . ASN A 1 140 ? 22.262 50.795 -1.827 1.00 32.43 147 ASN A O 1
ATOM 689 N N . ASP A 1 141 ? 24.397 51.520 -1.501 1.00 32.45 148 ASP A N 1
ATOM 690 C CA . ASP A 1 141 ? 24.586 51.012 -0.155 1.00 33.34 148 ASP A CA 1
ATOM 691 C C . ASP A 1 141 ? 24.319 52.098 0.923 1.00 33.79 148 ASP A C 1
ATOM 692 O O . ASP A 1 141 ? 24.949 53.159 0.931 1.00 33.45 148 ASP A O 1
ATOM 697 N N . TYR A 1 142 ? 23.381 51.822 1.830 1.00 34.49 149 TYR A N 1
ATOM 698 C CA . TYR A 1 142 ? 22.924 52.855 2.740 1.00 34.50 149 TYR A CA 1
ATOM 699 C C . TYR A 1 142 ? 23.344 52.838 4.209 1.00 35.06 149 TYR A C 1
ATOM 700 O O . TYR A 1 142 ? 22.705 53.508 5.017 1.00 35.26 149 TYR A O 1
ATOM 709 N N . ALA A 1 143 ? 24.264 51.964 4.635 1.00 34.78 150 ALA A N 1
ATOM 710 C CA . ALA A 1 143 ? 24.011 50.872 5.563 1.00 34.58 150 ALA A CA 1
ATOM 711 C C . ALA A 1 143 ? 24.672 51.701 6.709 1.00 34.72 150 ALA A C 1
ATOM 712 O O . ALA A 1 143 ? 24.480 51.418 7.895 1.00 34.53 150 ALA A O 1
ATOM 714 N N . PHE A 1 144 ? 25.459 52.721 6.287 1.00 33.82 151 PHE A N 1
ATOM 715 C CA . PHE A 1 144 ? 26.167 53.671 7.138 1.00 34.05 151 PHE A CA 1
ATOM 716 C C . PHE A 1 144 ? 25.224 54.728 7.723 1.00 34.42 151 PHE A C 1
ATOM 717 O O . PHE A 1 144 ? 25.577 55.388 8.693 1.00 34.91 151 PHE A O 1
ATOM 725 N N . ARG A 1 145 ? 24.043 54.898 7.116 1.00 34.55 152 ARG A N 1
ATOM 726 C CA . ARG A 1 145 ? 23.034 55.887 7.557 1.00 34.40 152 ARG A CA 1
ATOM 727 C C . ARG A 1 145 ? 22.341 55.444 8.848 1.00 34.63 152 ARG A C 1
ATOM 728 O O . ARG A 1 145 ? 21.935 54.285 8.948 1.00 34.95 152 ARG A O 1
ATOM 736 N N . ASP A 1 146 ? 22.159 56.348 9.816 1.00 34.78 153 ASP A N 1
ATOM 737 C CA . ASP A 1 146 ? 21.489 55.953 11.083 1.00 34.96 153 ASP A CA 1
ATOM 738 C C . ASP A 1 146 ? 20.063 55.446 10.825 1.00 34.91 153 ASP A C 1
ATOM 739 O O . ASP A 1 146 ? 19.596 54.495 11.477 1.00 34.94 153 ASP A O 1
ATOM 744 N N . TYR A 1 147 ? 19.373 56.071 9.869 1.00 33.98 154 TYR A N 1
ATOM 745 C CA . TYR A 1 147 ? 18.064 55.586 9.471 1.00 33.90 154 TYR A CA 1
ATOM 746 C C . TYR A 1 147 ? 18.018 54.097 9.062 1.00 34.45 154 TYR A C 1
ATOM 747 O O . TYR A 1 147 ? 16.964 53.467 9.219 1.00 34.59 154 TYR A O 1
ATOM 756 N N . PHE A 1 148 ? 19.134 53.539 8.569 1.00 34.35 155 PHE A N 1
ATOM 757 C CA . PHE A 1 148 ? 19.162 52.104 8.306 1.00 34.32 155 PHE A CA 1
ATOM 758 C C . PHE A 1 148 ? 19.527 51.355 9.576 1.00 34.75 155 PHE A C 1
ATOM 759 O O . PHE A 1 148 ? 18.798 50.451 9.981 1.00 34.48 155 PHE A O 1
ATOM 767 N N . ARG A 1 149 ? 20.639 51.728 10.214 1.00 35.35 156 ARG A N 1
ATOM 768 C CA . ARG A 1 149 ? 21.185 50.884 11.270 1.00 36.28 156 ARG A CA 1
ATOM 769 C C . ARG A 1 149 ? 20.460 50.991 12.610 1.00 35.93 156 ARG A C 1
ATOM 770 O O . ARG A 1 149 ? 20.462 50.038 13.403 1.00 35.99 156 ARG A O 1
ATOM 778 N N . LEU A 1 150 ? 19.827 52.139 12.850 1.00 35.81 157 LEU A N 1
ATOM 779 C CA . LEU A 1 150 ? 18.965 52.312 14.022 1.00 35.21 157 LEU A CA 1
ATOM 780 C C . LEU A 1 150 ? 17.613 51.641 13.813 1.00 34.96 157 LEU A C 1
ATOM 781 O O . LEU A 1 150 ? 17.079 51.071 14.755 1.00 34.83 157 LEU A O 1
ATOM 786 N N . ALA A 1 151 ? 17.069 51.692 12.594 1.00 34.43 158 ALA A N 1
ATOM 787 C CA . ALA A 1 151 ? 15.883 50.885 12.272 1.00 35.03 158 ALA A CA 1
ATOM 788 C C . ALA A 1 151 ? 16.167 49.379 12.458 1.00 35.10 158 ALA A C 1
ATOM 789 O O . ALA A 1 151 ? 15.393 48.653 13.075 1.00 34.73 158 ALA A O 1
ATOM 791 N N . VAL A 1 152 ? 17.294 48.925 11.921 1.00 36.08 159 VAL A N 1
ATOM 792 C CA . VAL A 1 152 ? 17.740 47.552 12.097 1.00 36.11 159 VAL A CA 1
ATOM 793 C C . VAL A 1 152 ? 17.789 47.176 13.578 1.00 36.91 159 VAL A C 1
ATOM 794 O O . VAL A 1 152 ? 17.363 46.085 13.958 1.00 36.50 159 VAL A O 1
ATOM 798 N N . ARG A 1 153 ? 18.318 48.083 14.407 1.00 37.49 160 ARG A N 1
ATOM 799 C CA . ARG A 1 153 ? 18.555 47.772 15.817 1.00 37.54 160 ARG A CA 1
ATOM 800 C C . ARG A 1 153 ? 17.325 48.006 16.685 1.00 37.28 160 ARG A C 1
ATOM 801 O O . ARG A 1 153 ? 17.089 47.272 17.630 1.00 37.53 160 ARG A O 1
ATOM 809 N N . ASP A 1 154 ? 16.553 49.040 16.369 1.00 36.85 161 ASP A N 1
ATOM 810 C CA . ASP A 1 154 ? 15.451 49.464 17.225 1.00 36.26 161 ASP A CA 1
ATOM 811 C C . ASP A 1 154 ? 14.073 49.198 16.638 1.00 35.31 161 ASP A C 1
ATOM 812 O O . ASP A 1 154 ? 13.107 49.237 17.363 1.00 35.03 161 ASP A O 1
ATOM 817 N N . GLY A 1 155 ? 13.985 48.937 15.339 1.00 34.85 162 GLY A N 1
ATOM 818 C CA . GLY A 1 155 ? 12.690 48.767 14.649 1.00 34.84 162 GLY A CA 1
ATOM 819 C C . GLY A 1 155 ? 12.237 49.983 13.834 1.00 34.96 162 GLY A C 1
ATOM 820 O O . GLY A 1 155 ? 11.400 49.887 12.946 1.00 34.34 162 GLY A O 1
ATOM 829 N N . ALA A 1 157 ? 13.497 54.397 12.900 1.00 33.67 164 ALA A N 1
ATOM 830 C CA . ALA A 1 157 ? 14.445 55.485 12.981 1.00 33.75 164 ALA A CA 1
ATOM 831 C C . ALA A 1 157 ? 13.940 56.680 12.186 1.00 33.34 164 ALA A C 1
ATOM 832 O O . ALA A 1 157 ? 12.993 56.587 11.396 1.00 33.04 164 ALA A O 1
ATOM 834 N N . GLU A 1 158 ? 14.567 57.814 12.418 1.00 33.68 165 GLU A N 1
ATOM 835 C CA . GLU A 1 158 ? 14.187 59.027 11.724 1.00 34.30 165 GLU A CA 1
ATOM 836 C C . GLU A 1 158 ? 15.297 60.036 11.871 1.00 33.79 165 GLU A C 1
ATOM 837 O O . GLU A 1 158 ? 15.747 60.273 12.979 1.00 33.75 165 GLU A O 1
ATOM 843 N N . HIS A 1 159 ? 15.755 60.608 10.756 1.00 33.37 166 HIS A N 1
ATOM 844 C CA . HIS A 1 159 ? 16.642 61.763 10.815 1.00 32.85 166 HIS A CA 1
ATOM 845 C C . HIS A 1 159 ? 16.747 62.531 9.525 1.00 32.16 166 HIS A C 1
ATOM 846 O O . HIS A 1 159 ? 16.397 62.050 8.453 1.00 32.34 166 HIS A O 1
ATOM 853 N N . PHE A 1 160 ? 17.257 63.737 9.665 1.00 31.12 167 PHE A N 1
ATOM 854 C CA . PHE A 1 160 ? 17.554 64.612 8.545 1.00 30.85 167 PHE A CA 1
ATOM 855 C C . PHE A 1 160 ? 18.918 64.341 7.928 1.00 30.32 167 PHE A C 1
ATOM 856 O O . PHE A 1 160 ? 19.882 64.042 8.622 1.00 29.57 167 PHE A O 1
ATOM 864 N N . ALA A 1 161 ? 18.977 64.431 6.607 1.00 30.83 168 ALA A N 1
ATOM 865 C CA . ALA A 1 161 ? 20.240 64.334 5.881 1.00 30.81 168 ALA A CA 1
ATOM 866 C C . ALA A 1 161 ? 20.217 65.038 4.513 1.00 31.17 168 ALA A C 1
ATOM 867 O O . ALA A 1 161 ? 19.152 65.234 3.912 1.00 31.57 168 ALA A O 1
ATOM 877 N N . GLY A 1 163 ? 21.006 64.183 0.893 1.00 31.19 170 GLY A N 1
ATOM 878 C CA . GLY A 1 163 ? 21.057 62.918 0.182 1.00 31.24 170 GLY A CA 1
ATOM 879 C C . GLY A 1 163 ? 22.328 62.725 -0.614 1.00 31.59 170 GLY A C 1
ATOM 880 O O . GLY A 1 163 ? 22.831 63.672 -1.205 1.00 31.28 170 GLY A O 1
ATOM 881 N N . THR A 1 164 ? 22.843 61.489 -0.658 1.00 32.40 171 THR A N 1
ATOM 882 C CA . THR A 1 164 ? 24.152 61.220 -1.333 1.00 32.67 171 THR A CA 1
ATOM 883 C C . THR A 1 164 ? 24.064 61.033 -2.855 1.00 32.48 171 THR A C 1
ATOM 884 O O . THR A 1 164 ? 24.985 61.363 -3.565 1.00 33.16 171 THR A O 1
ATOM 888 N N . VAL A 1 165 ? 22.939 60.537 -3.344 1.00 32.54 172 VAL A N 1
ATOM 889 C CA . VAL A 1 165 ? 22.711 60.329 -4.761 1.00 32.21 172 VAL A CA 1
ATOM 890 C C . VAL A 1 165 ? 21.983 61.551 -5.328 1.00 33.17 172 VAL A C 1
ATOM 891 O O . VAL A 1 165 ? 22.416 62.129 -6.319 1.00 33.72 172 VAL A O 1
ATOM 895 N N . SER A 1 166 ? 20.877 61.926 -4.692 1.00 33.50 173 SER A N 1
ATOM 896 C CA . SER A 1 166 ? 20.066 63.082 -5.082 1.00 34.61 173 SER A CA 1
ATOM 897 C C . SER A 1 166 ? 20.724 64.475 -4.911 1.00 35.54 173 SER A C 1
ATOM 898 O O . SER A 1 166 ? 20.406 65.399 -5.666 1.00 35.51 173 SER A O 1
ATOM 901 N N . LYS A 1 167 ? 21.625 64.626 -3.929 1.00 35.81 174 LYS A N 1
ATOM 902 C CA . LYS A 1 167 ? 22.105 65.956 -3.518 1.00 36.84 174 LYS A CA 1
ATOM 903 C C . LYS A 1 167 ? 20.911 66.866 -3.132 1.00 35.53 174 LYS A C 1
ATOM 904 O O . LYS A 1 167 ? 20.926 68.077 -3.370 1.00 35.93 174 LYS A O 1
ATOM 910 N N . ARG A 1 168 ? 19.867 66.252 -2.575 1.00 34.37 175 ARG A N 1
ATOM 911 C CA . ARG A 1 168 ? 18.661 66.936 -2.114 1.00 33.42 175 ARG A CA 1
ATOM 912 C C . ARG A 1 168 ? 18.486 66.547 -0.652 1.00 32.42 175 ARG A C 1
ATOM 913 O O . ARG A 1 168 ? 18.701 65.395 -0.286 1.00 32.99 175 ARG A O 1
ATOM 921 N N . PRO A 1 169 ? 18.234 67.539 0.201 1.00 31.86 176 PRO A N 1
ATOM 922 C CA . PRO A 1 169 ? 18.053 67.383 1.642 1.00 31.05 176 PRO A CA 1
ATOM 923 C C . PRO A 1 169 ? 16.657 66.853 2.000 1.00 30.88 176 PRO A C 1
ATOM 924 O O . PRO A 1 169 ? 15.725 67.099 1.277 1.00 30.38 176 PRO A O 1
ATOM 928 N N . GLY A 1 170 ? 16.534 66.091 3.083 1.00 30.59 177 GLY A N 1
ATOM 929 C CA . GLY A 1 170 ? 15.230 65.598 3.459 1.00 31.65 177 GLY A CA 1
ATOM 930 C C . GLY A 1 170 ? 15.206 64.928 4.803 1.00 32.22 177 GLY A C 1
ATOM 931 O O . GLY A 1 170 ? 16.244 64.724 5.437 1.00 32.93 177 GLY A O 1
ATOM 932 N N . LEU A 1 171 ? 14.001 64.595 5.243 1.00 32.61 178 LEU A N 1
ATOM 933 C CA . LEU A 1 171 ? 13.819 63.761 6.403 1.00 31.55 178 LEU A CA 1
ATOM 934 C C . LEU A 1 171 ? 13.579 62.331 5.936 1.00 31.43 178 LEU A C 1
ATOM 935 O O . LEU A 1 171 ? 12.741 62.063 5.104 1.00 30.40 178 LEU A O 1
ATOM 940 N N . TYR A 1 172 ? 14.332 61.424 6.529 1.00 31.90 179 TYR A N 1
ATOM 941 C CA . TYR A 1 172 ? 14.194 60.026 6.288 1.00 32.54 179 TYR A CA 1
ATOM 942 C C . TYR A 1 172 ? 13.540 59.408 7.499 1.00 31.72 179 TYR A C 1
ATOM 943 O O . TYR A 1 172 ? 14.056 59.499 8.616 1.00 32.14 179 TYR A O 1
ATOM 952 N N . ILE A 1 173 ? 12.392 58.798 7.235 1.00 31.55 180 ILE A N 1
ATOM 953 C CA . ILE A 1 173 ? 11.582 58.077 8.206 1.00 32.09 180 ILE A CA 1
ATOM 954 C C . ILE A 1 173 ? 11.612 56.604 7.766 1.00 32.50 180 ILE A C 1
ATOM 955 O O . ILE A 1 173 ? 11.246 56.278 6.641 1.00 32.18 180 ILE A O 1
ATOM 960 N N . SER A 1 174 ? 12.086 55.730 8.640 1.00 33.42 181 SER A N 1
ATOM 961 C CA . SER A 1 174 ? 12.308 54.351 8.271 1.00 34.52 181 SER A CA 1
ATOM 962 C C . SER A 1 174 ? 11.763 53.367 9.310 1.00 35.97 181 SER A C 1
ATOM 963 O O . SER A 1 174 ? 11.616 53.693 10.502 1.00 36.83 181 SER A O 1
ATOM 966 N N . ARG A 1 175 ? 11.475 52.157 8.839 1.00 36.83 182 ARG A N 1
ATOM 967 C CA . ARG A 1 175 ? 10.888 51.108 9.638 1.00 37.63 182 ARG A CA 1
ATOM 968 C C . ARG A 1 175 ? 11.509 49.801 9.237 1.00 37.45 182 ARG A C 1
ATOM 969 O O . ARG A 1 175 ? 11.703 49.544 8.037 1.00 37.95 182 ARG A O 1
ATOM 977 N N . ARG A 1 176 ? 11.804 48.978 10.238 1.00 37.06 183 ARG A N 1
ATOM 978 C CA . ARG A 1 176 ? 12.335 47.633 10.013 1.00 36.68 183 ARG A CA 1
ATOM 979 C C . ARG A 1 176 ? 11.233 46.722 9.462 1.00 36.73 183 ARG A C 1
ATOM 980 O O . ARG A 1 176 ? 10.090 46.720 9.950 1.00 36.13 183 ARG A O 1
ATOM 988 N N . VAL A 1 177 ? 11.590 45.975 8.421 1.00 37.27 184 VAL A N 1
ATOM 989 C CA . VAL A 1 177 ? 10.733 44.927 7.877 1.00 37.78 184 VAL A CA 1
ATOM 990 C C . VAL A 1 177 ? 11.103 43.613 8.583 1.00 38.92 184 VAL A C 1
ATOM 991 O O . VAL A 1 177 ? 12.242 43.206 8.558 1.00 38.31 184 VAL A O 1
ATOM 995 N N . ASP A 1 178 ? 10.142 42.983 9.256 1.00 41.03 185 ASP A N 1
ATOM 996 C CA . ASP A 1 178 ? 10.423 41.733 9.965 1.00 43.44 185 ASP A CA 1
ATOM 997 C C . ASP A 1 178 ? 9.834 40.528 9.244 1.00 44.53 185 ASP A C 1
ATOM 998 O O . ASP A 1 178 ? 8.722 40.591 8.724 1.00 45.23 185 ASP A O 1
ATOM 1003 N N . GLY A 1 179 ? 10.584 39.436 9.208 1.00 45.60 186 GLY A N 1
ATOM 1004 C CA . GLY A 1 179 ? 10.033 38.163 8.741 1.00 47.22 186 GLY A CA 1
ATOM 1005 C C . GLY A 1 179 ? 9.694 37.207 9.877 0.80 48.05 186 GLY A C 1
ATOM 1006 O O . GLY A 1 179 ? 10.001 37.490 11.043 0.80 48.28 186 GLY A O 1
ATOM 1007 N N . PRO A 1 180 ? 9.039 36.071 9.549 1.00 48.65 187 PRO A N 1
ATOM 1008 C CA . PRO A 1 180 ? 8.844 34.967 10.497 1.00 48.59 187 PRO A CA 1
ATOM 1009 C C . PRO A 1 180 ? 10.109 34.580 11.286 1.00 48.30 187 PRO A C 1
ATOM 1010 O O . PRO A 1 180 ? 10.002 34.313 12.485 1.00 48.63 187 PRO A O 1
ATOM 1014 N N . GLY A 1 181 ? 11.275 34.560 10.626 1.00 47.81 188 GLY A N 1
ATOM 1015 C CA . GLY A 1 181 ? 12.578 34.312 11.281 1.00 47.02 188 GLY A CA 1
ATOM 1016 C C . GLY A 1 181 ? 13.477 35.530 11.533 1.00 47.00 188 GLY A C 1
ATOM 1017 O O . GLY A 1 181 ? 14.696 35.385 11.697 1.00 46.80 188 GLY A O 1
ATOM 1018 N N . GLY A 1 182 ? 12.891 36.735 11.557 1.00 46.44 189 GLY A N 1
ATOM 1019 C CA . GLY A 1 182 ? 13.620 37.936 11.980 1.00 45.68 189 GLY A CA 1
ATOM 1020 C C . GLY A 1 182 ? 13.695 39.058 10.954 1.00 44.84 189 GLY A C 1
ATOM 1021 O O . GLY A 1 182 ? 12.924 39.061 9.991 1.00 45.46 189 GLY A O 1
ATOM 1022 N N . PRO A 1 183 ? 14.639 40.011 11.148 1.00 43.97 190 PRO A N 1
ATOM 1023 C CA . PRO A 1 183 ? 14.747 41.256 10.356 1.00 43.06 190 PRO A CA 1
ATOM 1024 C C . PRO A 1 183 ? 15.161 41.044 8.898 1.00 41.99 190 PRO A C 1
ATOM 1025 O O . PRO A 1 183 ? 16.175 40.401 8.620 1.00 42.04 190 PRO A O 1
ATOM 1029 N N . LEU A 1 184 ? 14.388 41.616 7.983 1.00 40.24 191 LEU A N 1
ATOM 1030 C CA . LEU A 1 184 ? 14.594 41.397 6.557 1.00 38.83 191 LEU A CA 1
ATOM 1031 C C . LEU A 1 184 ? 15.197 42.555 5.791 1.00 37.59 191 LEU A C 1
ATOM 1032 O O . LEU A 1 184 ? 15.699 42.371 4.676 1.00 37.29 191 LEU A O 1
ATOM 1037 N N . GLY A 1 185 ? 15.112 43.748 6.374 1.00 36.16 192 GLY A N 1
ATOM 1038 C CA . GLY A 1 185 ? 15.376 44.964 5.654 1.00 33.83 192 GLY A CA 1
ATOM 1039 C C . GLY A 1 185 ? 14.673 46.118 6.325 1.00 33.76 192 GLY A C 1
ATOM 1040 O O . GLY A 1 185 ? 14.211 46.009 7.472 1.00 32.86 192 GLY A O 1
ATOM 1041 N N . VAL A 1 186 ? 14.597 47.225 5.588 1.00 32.97 193 VAL A N 1
ATOM 1042 C CA . VAL A 1 186 ? 14.211 48.530 6.086 1.00 31.98 193 VAL A CA 1
ATOM 1043 C C . VAL A 1 186 ? 13.471 49.238 4.933 1.00 32.27 193 VAL A C 1
ATOM 1044 O O . VAL A 1 186 ? 13.933 49.258 3.776 1.00 31.59 193 VAL A O 1
ATOM 1048 N N . ILE A 1 187 ? 12.321 49.813 5.253 1.00 31.97 194 ILE A N 1
ATOM 1049 C CA . ILE A 1 187 ? 11.577 50.615 4.290 1.00 32.28 194 ILE A CA 1
ATOM 1050 C C . ILE A 1 187 ? 11.708 52.079 4.701 1.00 32.72 194 ILE A C 1
ATOM 1051 O O . ILE A 1 187 ? 11.591 52.432 5.884 1.00 32.93 194 ILE A O 1
ATOM 1056 N N . VAL A 1 188 ? 12.011 52.929 3.730 1.00 32.85 195 VAL A N 1
ATOM 1057 C CA . VAL A 1 188 ? 12.337 54.294 4.039 1.00 33.33 195 VAL A CA 1
ATOM 1058 C C . VAL A 1 188 ? 11.456 55.248 3.243 1.00 34.20 195 VAL A C 1
ATOM 1059 O O . VAL A 1 188 ? 11.285 55.089 2.022 1.00 35.02 195 VAL A O 1
ATOM 1063 N N . ALA A 1 189 ? 10.893 56.239 3.926 1.00 33.91 196 ALA A N 1
ATOM 1064 C CA . ALA A 1 189 ? 10.242 57.313 3.207 1.00 34.36 196 ALA A CA 1
ATOM 1065 C C . ALA A 1 189 ? 11.100 58.551 3.370 1.00 35.10 196 ALA A C 1
ATOM 1066 O O . ALA A 1 189 ? 11.565 58.864 4.487 1.00 34.48 196 ALA A O 1
ATOM 1068 N N . LYS A 1 190 ? 11.371 59.199 2.236 1.00 35.60 197 LYS A N 1
ATOM 1069 C CA . LYS A 1 190 ? 12.125 60.459 2.224 1.00 36.07 197 LYS A CA 1
ATOM 1070 C C . LYS A 1 190 ? 11.167 61.634 1.990 1.00 35.50 197 LYS A C 1
ATOM 1071 O O . LYS A 1 190 ? 10.498 61.718 0.953 1.00 35.51 197 LYS A O 1
ATOM 1077 N N . LEU A 1 191 ? 11.107 62.525 2.968 1.00 34.41 198 LEU A N 1
ATOM 1078 C CA . LEU A 1 191 ? 10.266 63.713 2.870 1.00 34.15 198 LEU A CA 1
ATOM 1079 C C . LEU A 1 191 ? 11.114 64.966 2.646 1.00 34.28 198 LEU A C 1
ATOM 1080 O O . LEU A 1 191 ? 12.003 65.276 3.436 1.00 34.00 198 LEU A O 1
ATOM 1085 N N . GLU A 1 192 ? 10.798 65.682 1.572 1.00 34.31 199 GLU A N 1
ATOM 1086 C CA . GLU A 1 192 ? 11.442 66.908 1.227 1.00 34.78 199 GLU A CA 1
ATOM 1087 C C . GLU A 1 192 ? 10.493 68.068 1.504 1.00 34.80 199 GLU A C 1
ATOM 1088 O O . GLU A 1 192 ? 9.283 67.937 1.392 1.00 34.68 199 GLU A O 1
ATOM 1094 N N . PHE A 1 193 ? 11.064 69.224 1.801 1.00 34.73 200 PHE A N 1
ATOM 1095 C CA . PHE A 1 193 ? 10.304 70.322 2.311 1.00 34.72 200 PHE A CA 1
ATOM 1096 C C . PHE A 1 193 ? 10.308 71.552 1.407 1.00 35.67 200 PHE A C 1
ATOM 1097 O O . PHE A 1 193 ? 10.051 72.662 1.876 1.00 35.04 200 PHE A O 1
ATOM 1105 N N . ASP A 1 194 ? 10.569 71.345 0.107 1.00 37.48 201 ASP A N 1
ATOM 1106 C CA . ASP A 1 194 ? 10.546 72.428 -0.914 1.00 38.96 201 ASP A CA 1
ATOM 1107 C C . ASP A 1 194 ? 9.250 73.256 -0.934 1.00 38.69 201 ASP A C 1
ATOM 1108 O O . ASP A 1 194 ? 9.284 74.499 -0.979 1.00 39.59 201 ASP A O 1
ATOM 1113 N N . GLY A 1 195 ? 8.117 72.575 -0.914 1.00 37.88 202 GLY A N 1
ATOM 1114 C CA . GLY A 1 195 ? 6.835 73.256 -0.900 1.00 37.57 202 GLY A CA 1
ATOM 1115 C C . GLY A 1 195 ? 6.653 74.136 0.336 1.00 36.90 202 GLY A C 1
ATOM 1116 O O . GLY A 1 195 ? 6.234 75.264 0.209 1.00 38.00 202 GLY A O 1
ATOM 1117 N N . VAL A 1 196 ? 6.948 73.601 1.518 1.00 35.64 203 VAL A N 1
ATOM 1118 C CA . VAL A 1 196 ? 6.934 74.345 2.785 1.00 35.01 203 VAL A CA 1
ATOM 1119 C C . VAL A 1 196 ? 7.849 75.588 2.732 1.00 34.16 203 VAL A C 1
ATOM 1120 O O . VAL A 1 196 ? 7.419 76.714 3.030 1.00 33.87 203 VAL A O 1
ATOM 1124 N N . GLU A 1 197 ? 9.095 75.383 2.320 1.00 33.23 204 GLU A N 1
ATOM 1125 C CA . GLU A 1 197 ? 10.069 76.466 2.196 1.00 32.83 204 GLU A CA 1
ATOM 1126 C C . GLU A 1 197 ? 9.565 77.589 1.265 1.00 33.07 204 GLU A C 1
ATOM 1127 O O . GLU A 1 197 ? 9.735 78.775 1.574 1.00 32.53 204 GLU A O 1
ATOM 1133 N N . ALA A 1 198 ? 8.928 77.208 0.150 1.00 33.29 205 ALA A N 1
ATOM 1134 C CA . ALA A 1 198 ? 8.394 78.176 -0.820 1.00 33.42 205 ALA A CA 1
ATOM 1135 C C . ALA A 1 198 ? 7.252 78.983 -0.222 1.00 33.52 205 ALA A C 1
ATOM 1136 O O . ALA A 1 198 ? 7.180 80.185 -0.452 1.00 33.90 205 ALA A O 1
ATOM 1138 N N . ASP A 1 199 ? 6.370 78.320 0.536 1.00 34.10 206 ASP A N 1
ATOM 1139 C CA . ASP A 1 199 ? 5.313 78.997 1.304 1.00 34.62 206 ASP A CA 1
ATOM 1140 C C . ASP A 1 199 ? 5.862 79.986 2.343 1.00 33.85 206 ASP A C 1
ATOM 1141 O O . ASP A 1 199 ? 5.360 81.098 2.453 1.00 34.44 206 ASP A O 1
ATOM 1146 N N . TRP A 1 200 ? 6.872 79.573 3.110 1.00 33.46 207 TRP A N 1
ATOM 1147 C CA . TRP A 1 200 ? 7.543 80.460 4.078 1.00 33.02 207 TRP A CA 1
ATOM 1148 C C . TRP A 1 200 ? 8.078 81.650 3.350 1.00 33.46 207 TRP A C 1
ATOM 1149 O O . TRP A 1 200 ? 7.868 82.766 3.752 1.00 34.70 207 TRP A O 1
ATOM 1160 N N . GLN A 1 201 ? 8.752 81.406 2.245 1.00 34.61 208 GLN A N 1
ATOM 1161 C CA . GLN A 1 201 ? 9.315 82.478 1.457 1.00 35.57 208 GLN A CA 1
ATOM 1162 C C . GLN A 1 201 ? 8.246 83.470 1.002 1.00 35.16 208 GLN A C 1
ATOM 1163 O O . GLN A 1 201 ? 8.415 84.674 1.160 1.00 35.20 208 GLN A O 1
ATOM 1169 N N . ALA A 1 202 ? 7.148 82.956 0.459 1.00 34.72 209 ALA A N 1
ATOM 1170 C CA . ALA A 1 202 ? 6.083 83.795 -0.059 1.00 34.62 209 ALA A CA 1
ATOM 1171 C C . ALA A 1 202 ? 5.328 84.553 1.037 1.00 34.36 209 ALA A C 1
ATOM 1172 O O . ALA A 1 202 ? 4.607 85.490 0.729 1.00 34.83 209 ALA A O 1
ATOM 1174 N N . SER A 1 203 ? 5.484 84.152 2.301 1.00 34.36 210 SER A N 1
ATOM 1175 C CA . SER A 1 203 ? 4.812 84.842 3.425 1.00 34.40 210 SER A CA 1
ATOM 1176 C C . SER A 1 203 ? 5.450 86.175 3.752 1.00 34.52 210 SER A C 1
ATOM 1177 O O . SER A 1 203 ? 4.794 87.048 4.275 1.00 34.92 210 SER A O 1
ATOM 1180 N N . GLY A 1 204 ? 6.728 86.343 3.426 1.00 35.09 211 GLY A N 1
ATOM 1181 C CA . GLY A 1 204 ? 7.430 87.573 3.772 1.00 34.88 211 GLY A CA 1
ATOM 1182 C C . GLY A 1 204 ? 8.043 87.549 5.170 1.00 34.94 211 GLY A C 1
ATOM 1183 O O . GLY A 1 204 ? 8.670 88.527 5.607 1.00 35.65 211 GLY A O 1
ATOM 1184 N N . LYS A 1 205 ? 7.861 86.448 5.886 1.00 34.19 212 LYS A N 1
ATOM 1185 C CA . LYS A 1 205 ? 8.571 86.267 7.137 1.00 33.83 212 LYS A CA 1
ATOM 1186 C C . LYS A 1 205 ? 9.408 84.980 7.020 1.00 33.44 212 LYS A C 1
ATOM 1187 O O . LYS A 1 205 ? 8.883 83.881 7.217 1.00 32.95 212 LYS A O 1
ATOM 1193 N N . PRO A 1 206 ? 10.709 85.129 6.650 1.00 33.19 213 PRO A N 1
ATOM 1194 C CA . PRO A 1 206 ? 11.619 83.992 6.483 1.00 33.14 213 PRO A CA 1
ATOM 1195 C C . PRO A 1 206 ? 11.692 83.149 7.749 1.00 32.99 213 PRO A C 1
ATOM 1196 O O . PRO A 1 206 ? 11.531 83.660 8.856 1.00 32.82 213 PRO A O 1
ATOM 1200 N N . ALA A 1 207 ? 11.895 81.852 7.571 1.00 32.89 214 ALA A N 1
ATOM 1201 C CA . ALA A 1 207 ? 11.965 80.940 8.699 1.00 32.61 214 ALA A CA 1
ATOM 1202 C C . ALA A 1 207 ? 12.928 79.789 8.430 1.00 32.21 214 ALA A C 1
ATOM 1203 O O . ALA A 1 207 ? 13.171 79.377 7.284 1.00 31.77 214 ALA A O 1
ATOM 1205 N N . TYR A 1 208 ? 13.460 79.256 9.510 1.00 32.13 215 TYR A N 1
ATOM 1206 C CA . TYR A 1 208 ? 14.320 78.115 9.404 1.00 32.03 215 TYR A CA 1
ATOM 1207 C C . TYR A 1 208 ? 14.181 77.178 10.609 1.00 32.22 215 TYR A C 1
ATOM 1208 O O . TYR A 1 208 ? 13.720 77.563 11.685 1.00 31.66 215 TYR A O 1
ATOM 1217 N N . VAL A 1 209 ? 14.584 75.932 10.418 1.00 33.10 216 VAL A N 1
ATOM 1218 C CA . VAL A 1 209 ? 14.365 74.943 11.445 1.00 33.61 216 VAL A CA 1
ATOM 1219 C C . VAL A 1 209 ? 15.697 74.325 11.808 1.00 33.79 216 VAL A C 1
ATOM 1220 O O . VAL A 1 209 ? 16.453 73.923 10.924 1.00 34.27 216 VAL A O 1
ATOM 1224 N N . THR A 1 210 ? 15.971 74.285 13.114 1.00 33.97 217 THR A N 1
ATOM 1225 C CA . THR A 1 210 ? 17.199 73.691 13.645 1.00 33.92 217 THR A CA 1
ATOM 1226 C C . THR A 1 210 ? 16.929 72.470 14.540 1.00 34.22 217 THR A C 1
ATOM 1227 O O . THR A 1 210 ? 15.877 72.349 15.176 1.00 32.26 217 THR A O 1
ATOM 1231 N N . ASP A 1 211 ? 17.904 71.566 14.555 1.00 34.86 218 ASP A N 1
ATOM 1232 C CA . ASP A 1 211 ? 17.970 70.512 15.546 1.00 35.58 218 ASP A CA 1
ATOM 1233 C C . ASP A 1 211 ? 18.550 71.062 16.860 1.00 35.87 218 ASP A C 1
ATOM 1234 O O . ASP A 1 211 ? 18.820 72.275 16.976 1.00 35.79 218 ASP A O 1
ATOM 1239 N N . ARG A 1 212 ? 18.739 70.166 17.835 1.00 35.88 219 ARG A N 1
ATOM 1240 C CA . ARG A 1 212 ? 19.235 70.509 19.171 1.00 35.65 219 ARG A CA 1
ATOM 1241 C C . ARG A 1 212 ? 20.732 70.865 19.205 1.00 34.84 219 ARG A C 1
ATOM 1242 O O . ARG A 1 212 ? 21.251 71.325 20.239 1.00 35.51 219 ARG A O 1
ATOM 1250 N N . ARG A 1 213 ? 21.436 70.606 18.109 1.00 33.47 220 ARG A N 1
ATOM 1251 C CA . ARG A 1 213 ? 22.791 71.108 17.961 1.00 32.72 220 ARG A CA 1
ATOM 1252 C C . ARG A 1 213 ? 22.744 72.503 17.330 1.00 31.88 220 ARG A C 1
ATOM 1253 O O . ARG A 1 213 ? 23.726 73.214 17.346 1.00 32.24 220 ARG A O 1
ATOM 1261 N N . GLY A 1 214 ? 21.593 72.892 16.781 1.00 31.33 221 GLY A N 1
ATOM 1262 C CA . GLY A 1 214 ? 21.423 74.231 16.217 1.00 30.37 221 GLY A CA 1
ATOM 1263 C C . GLY A 1 214 ? 21.751 74.327 14.747 1.00 29.61 221 GLY A C 1
ATOM 1264 O O . GLY A 1 214 ? 21.930 75.406 14.199 1.00 29.56 221 GLY A O 1
ATOM 1265 N N . ILE A 1 215 ? 21.827 73.175 14.113 1.00 29.25 222 ILE A N 1
ATOM 1266 C CA . ILE A 1 215 ? 22.061 73.095 12.698 1.00 29.05 222 ILE A CA 1
ATOM 1267 C C . ILE A 1 215 ? 20.733 73.300 11.946 1.00 29.52 222 ILE A C 1
ATOM 1268 O O . ILE A 1 215 ? 19.706 72.666 12.259 1.00 28.83 222 ILE A O 1
ATOM 1273 N N . VAL A 1 216 ? 20.786 74.204 10.966 1.00 29.37 223 VAL A N 1
ATOM 1274 C CA . VAL A 1 216 ? 19.675 74.518 10.083 1.00 29.36 223 VAL A CA 1
ATOM 1275 C C . VAL A 1 216 ? 19.406 73.386 9.100 1.00 29.65 223 VAL A C 1
ATOM 1276 O O . VAL A 1 216 ? 20.236 73.071 8.256 1.00 30.07 223 VAL A O 1
ATOM 1280 N N . LEU A 1 217 ? 18.225 72.801 9.209 1.00 30.12 224 LEU A N 1
ATOM 1281 C CA . LEU A 1 217 ? 17.799 71.707 8.349 1.00 30.44 224 LEU A CA 1
ATOM 1282 C C . LEU A 1 217 ? 16.931 72.189 7.193 1.00 30.93 224 LEU A C 1
ATOM 1283 O O . LEU A 1 217 ? 17.142 71.811 6.052 1.00 30.63 224 LEU A O 1
ATOM 1288 N N . ILE A 1 218 ? 15.939 73.017 7.540 1.00 31.26 225 ILE A N 1
ATOM 1289 C CA . ILE A 1 218 ? 14.843 73.416 6.678 1.00 31.42 225 ILE A CA 1
ATOM 1290 C C . ILE A 1 218 ? 14.808 74.918 6.751 1.00 31.31 225 ILE A C 1
ATOM 1291 O O . ILE A 1 218 ? 14.909 75.492 7.853 1.00 31.71 225 ILE A O 1
ATOM 1296 N N . THR A 1 219 ? 14.678 75.551 5.586 1.00 31.19 226 THR A N 1
ATOM 1297 C CA . THR A 1 219 ? 14.892 76.999 5.476 1.00 31.97 226 THR A CA 1
ATOM 1298 C C . THR A 1 219 ? 14.268 77.606 4.226 1.00 31.84 226 THR A C 1
ATOM 1299 O O . THR A 1 219 ? 14.426 77.061 3.112 1.00 32.07 226 THR A O 1
ATOM 1303 N N . SER A 1 220 ? 13.618 78.761 4.409 1.00 32.11 227 SER A N 1
ATOM 1304 C CA . SER A 1 220 ? 13.037 79.520 3.297 1.00 31.51 227 SER A CA 1
ATOM 1305 C C . SER A 1 220 ? 14.092 80.224 2.448 1.00 32.15 227 SER A C 1
ATOM 1306 O O . SER A 1 220 ? 13.819 80.637 1.312 1.00 31.99 227 SER A O 1
ATOM 1309 N N . LEU A 1 221 ? 15.293 80.366 2.998 1.00 32.92 228 LEU A N 1
ATOM 1310 C CA . LEU A 1 221 ? 16.447 80.870 2.240 1.00 33.98 228 LEU A CA 1
ATOM 1311 C C . LEU A 1 221 ? 17.502 79.753 2.112 1.00 34.12 228 LEU A C 1
ATOM 1312 O O . LEU A 1 221 ? 18.100 79.359 3.109 1.00 34.32 228 LEU A O 1
ATOM 1317 N N . PRO A 1 222 ? 17.748 79.252 0.884 1.00 34.90 229 PRO A N 1
ATOM 1318 C CA . PRO A 1 222 ? 18.609 78.058 0.721 1.00 35.15 229 PRO A CA 1
ATOM 1319 C C . PRO A 1 222 ? 20.019 78.181 1.323 1.00 35.42 229 PRO A C 1
ATOM 1320 O O . PRO A 1 222 ? 20.574 77.179 1.793 1.00 35.27 229 PRO A O 1
ATOM 1324 N N . SER A 1 223 ? 20.591 79.386 1.280 1.00 35.33 230 SER A N 1
ATOM 1325 C CA . SER A 1 223 ? 21.966 79.620 1.722 1.00 35.58 230 SER A CA 1
ATOM 1326 C C . SER A 1 223 ? 22.144 79.559 3.248 1.00 34.57 230 SER A C 1
ATOM 1327 O O . SER A 1 223 ? 23.273 79.564 3.715 1.00 34.18 230 SER A O 1
ATOM 1330 N N . TRP A 1 224 ? 21.057 79.497 4.020 1.00 33.23 231 TRP A N 1
ATOM 1331 C CA . TRP A 1 224 ? 21.191 79.225 5.456 1.00 32.21 231 TRP A CA 1
ATOM 1332 C C . TRP A 1 224 ? 21.312 77.733 5.803 1.00 31.27 231 TRP A C 1
ATOM 1333 O O . TRP A 1 224 ? 21.677 77.391 6.925 1.00 30.68 231 TRP A O 1
ATOM 1344 N N . ARG A 1 225 ? 21.000 76.855 4.849 1.00 30.82 232 ARG A N 1
ATOM 1345 C CA . ARG A 1 225 ? 20.932 75.423 5.116 1.00 30.72 232 ARG A CA 1
ATOM 1346 C C . ARG A 1 225 ? 22.251 74.875 5.622 1.00 30.08 232 ARG A C 1
ATOM 1347 O O . ARG A 1 225 ? 23.297 75.135 5.051 1.00 30.99 232 ARG A O 1
ATOM 1355 N N . PHE A 1 226 ? 22.160 74.112 6.705 1.00 29.61 233 PHE A N 1
ATOM 1356 C CA . PHE A 1 226 ? 23.305 73.511 7.397 1.00 29.65 233 PHE A CA 1
ATOM 1357 C C . PHE A 1 226 ? 24.313 74.535 7.890 1.00 29.39 233 PHE A C 1
ATOM 1358 O O . PHE A 1 226 ? 25.504 74.250 7.972 1.00 29.40 233 PHE A O 1
ATOM 1374 N N . THR A 1 228 ? 24.673 77.289 11.340 1.00 32.83 235 THR A N 1
ATOM 1375 C CA . THR A 1 228 ? 24.456 77.043 12.758 1.00 35.04 235 THR A CA 1
ATOM 1376 C C . THR A 1 228 ? 24.051 78.288 13.511 1.00 37.10 235 THR A C 1
ATOM 1377 O O . THR A 1 228 ? 24.532 79.380 13.239 1.00 36.97 235 THR A O 1
ATOM 1381 N N . THR A 1 229 ? 23.127 78.093 14.446 1.00 40.26 236 THR A N 1
ATOM 1382 C CA . THR A 1 229 ? 22.677 79.129 15.366 1.00 43.06 236 THR A CA 1
ATOM 1383 C C . THR A 1 229 ? 23.642 79.194 16.547 1.00 44.93 236 THR A C 1
ATOM 1384 O O . THR A 1 229 ? 24.020 80.280 16.993 1.00 45.88 236 THR A O 1
ATOM 1388 N N . LYS A 1 230 ? 24.061 78.027 17.028 1.00 46.97 237 LYS A N 1
ATOM 1389 C CA . LYS A 1 230 ? 24.949 77.934 18.184 1.00 48.99 237 LYS A CA 1
ATOM 1390 C C . LYS A 1 230 ? 26.417 77.865 17.729 1.00 50.25 237 LYS A C 1
ATOM 1391 O O . LYS A 1 230 ? 26.703 77.449 16.595 1.00 50.29 237 LYS A O 1
ATOM 1397 N N . PRO A 1 231 ? 27.359 78.313 18.590 1.00 51.42 238 PRO A N 1
ATOM 1398 C CA . PRO A 1 231 ? 28.733 77.863 18.378 1.00 52.11 238 PRO A CA 1
ATOM 1399 C C . PRO A 1 231 ? 28.804 76.333 18.447 1.00 52.83 238 PRO A C 1
ATOM 1400 O O . PRO A 1 231 ? 27.883 75.679 18.966 1.00 52.94 238 PRO A O 1
ATOM 1404 N N . ILE A 1 232 ? 29.881 75.766 17.915 1.00 53.34 239 ILE A N 1
ATOM 1405 C CA . ILE A 1 232 ? 29.989 74.315 17.803 1.00 53.54 239 ILE A CA 1
ATOM 1406 C C . ILE A 1 232 ? 31.455 73.906 17.937 1.00 53.15 239 ILE A C 1
ATOM 1407 O O . ILE A 1 232 ? 32.282 74.221 17.065 1.00 52.97 239 ILE A O 1
ATOM 1412 N N . ALA A 1 233 ? 31.769 73.241 19.057 1.00 53.09 240 ALA A N 1
ATOM 1413 C CA . ALA A 1 233 ? 33.155 72.977 19.480 1.00 52.70 240 ALA A CA 1
ATOM 1414 C C . ALA A 1 233 ? 33.894 72.092 18.490 1.00 52.69 240 ALA A C 1
ATOM 1415 O O . ALA A 1 233 ? 33.318 71.138 17.954 1.00 52.74 240 ALA A O 1
ATOM 1417 N N . GLU A 1 234 ? 35.167 72.409 18.252 1.00 52.57 241 GLU A N 1
ATOM 1418 C CA . GLU A 1 234 ? 35.956 71.735 17.207 1.00 52.50 241 GLU A CA 1
ATOM 1419 C C . GLU A 1 234 ? 35.921 70.198 17.296 1.00 51.94 241 GLU A C 1
ATOM 1420 O O . GLU A 1 234 ? 35.942 69.511 16.267 1.00 51.85 241 GLU A O 1
ATOM 1426 N N . ASP A 1 235 ? 35.830 69.676 18.520 1.00 51.35 242 ASP A N 1
ATOM 1427 C CA . ASP A 1 235 ? 35.806 68.228 18.759 1.00 51.03 242 ASP A CA 1
ATOM 1428 C C . ASP A 1 235 ? 34.457 67.552 18.454 1.00 50.08 242 ASP A C 1
ATOM 1429 O O . ASP A 1 235 ? 34.398 66.330 18.289 1.00 49.78 242 ASP A O 1
ATOM 1434 N N . ARG A 1 236 ? 33.384 68.341 18.408 1.00 48.83 243 ARG A N 1
ATOM 1435 C CA . ARG A 1 236 ? 32.074 67.826 18.047 1.00 47.87 243 ARG A CA 1
ATOM 1436 C C . ARG A 1 236 ? 31.825 68.012 16.550 1.00 46.37 243 ARG A C 1
ATOM 1437 O O . ARG A 1 236 ? 31.054 67.267 15.973 1.00 46.29 243 ARG A O 1
ATOM 1445 N N . LEU A 1 237 ? 32.491 68.986 15.929 1.00 44.82 244 LEU A N 1
ATOM 1446 C CA . LEU A 1 237 ? 32.325 69.271 14.496 1.00 43.44 244 LEU A CA 1
ATOM 1447 C C . LEU A 1 237 ? 32.812 68.150 13.580 1.00 42.46 244 LEU A C 1
ATOM 1448 O O . LEU A 1 237 ? 32.112 67.763 12.643 1.00 42.60 244 LEU A O 1
ATOM 1453 N N . ALA A 1 238 ? 34.015 67.654 13.839 1.00 41.13 245 ALA A N 1
ATOM 1454 C CA . ALA A 1 238 ? 34.610 66.573 13.052 1.00 40.03 245 ALA A CA 1
ATOM 1455 C C . ALA A 1 238 ? 33.701 65.338 12.905 1.00 39.08 245 ALA A C 1
ATOM 1456 O O . ALA A 1 238 ? 33.486 64.895 11.785 1.00 39.00 245 ALA A O 1
ATOM 1458 N N . PRO A 1 239 ? 33.172 64.776 14.022 1.00 38.32 246 PRO A N 1
ATOM 1459 C CA . PRO A 1 239 ? 32.224 63.647 13.936 1.00 37.76 246 PRO A CA 1
ATOM 1460 C C . PRO A 1 239 ? 30.936 63.908 13.146 1.00 36.82 246 PRO A C 1
ATOM 1461 O O . PRO A 1 239 ? 30.456 63.028 12.445 1.00 36.40 246 PRO A O 1
ATOM 1465 N N . ILE A 1 240 ? 30.381 65.105 13.269 1.00 36.52 247 ILE A N 1
ATOM 1466 C CA . ILE A 1 240 ? 29.209 65.491 12.492 1.00 35.85 247 ILE A CA 1
ATOM 1467 C C . ILE A 1 240 ? 29.551 65.532 11.001 1.00 35.37 247 ILE A C 1
ATOM 1468 O O . ILE A 1 240 ? 28.791 65.020 10.169 1.00 35.34 247 ILE A O 1
ATOM 1473 N N . ARG A 1 241 ? 30.694 66.134 10.678 1.00 34.23 248 ARG A N 1
ATOM 1474 C CA . ARG A 1 241 ? 31.136 66.256 9.288 1.00 34.19 248 ARG A CA 1
ATOM 1475 C C . ARG A 1 241 ? 31.452 64.897 8.664 1.00 32.90 248 ARG A C 1
ATOM 1476 O O . ARG A 1 241 ? 31.046 64.606 7.547 1.00 32.50 248 ARG A O 1
ATOM 1484 N N . GLU A 1 242 ? 32.177 64.070 9.401 1.00 32.95 249 GLU A N 1
ATOM 1485 C CA . GLU A 1 242 ? 32.606 62.778 8.916 1.00 32.88 249 GLU A CA 1
ATOM 1486 C C . GLU A 1 242 ? 31.473 61.767 8.730 1.00 32.51 249 GLU A C 1
ATOM 1487 O O . GLU A 1 242 ? 31.598 60.859 7.909 1.00 31.76 249 GLU A O 1
ATOM 1493 N N . SER A 1 243 ? 30.357 61.970 9.445 1.00 32.35 250 SER A N 1
ATOM 1494 C CA . SER A 1 243 ? 29.170 61.105 9.362 1.00 32.49 250 SER A CA 1
ATOM 1495 C C . SER A 1 243 ? 28.428 61.224 8.023 1.00 32.79 250 SER A C 1
ATOM 1496 O O . SER A 1 243 ? 27.649 60.333 7.662 1.00 32.53 250 SER A O 1
ATOM 1499 N N . LEU A 1 244 ? 28.670 62.335 7.316 1.00 33.47 251 LEU A N 1
ATOM 1500 C CA . LEU A 1 244 ? 28.067 62.663 6.012 1.00 33.99 251 LEU A CA 1
ATOM 1501 C C . LEU A 1 244 ? 26.557 62.958 6.088 1.00 33.50 251 LEU A C 1
ATOM 1502 O O . LEU A 1 244 ? 25.852 62.996 5.080 1.00 33.40 251 LEU A O 1
ATOM 1507 N N . GLN A 1 245 ? 26.074 63.203 7.304 1.00 33.41 252 GLN A N 1
ATOM 1508 C CA . GLN A 1 245 ? 24.694 63.600 7.517 1.00 32.57 252 GLN A CA 1
ATOM 1509 C C . GLN A 1 245 ? 24.299 64.843 6.679 1.00 31.78 252 GLN A C 1
ATOM 1510 O O . GLN A 1 245 ? 23.198 64.917 6.130 1.00 31.67 252 GLN A O 1
ATOM 1516 N N . PHE A 1 246 ? 25.208 65.801 6.558 1.00 31.43 253 PHE A N 1
ATOM 1517 C CA . PHE A 1 246 ? 24.932 67.060 5.850 1.00 31.28 253 PHE A CA 1
ATOM 1518 C C . PHE A 1 246 ? 25.925 67.254 4.687 1.00 32.19 253 PHE A C 1
ATOM 1519 O O . PHE A 1 246 ? 26.304 68.386 4.339 1.00 31.80 253 PHE A O 1
ATOM 1527 N N . GLY A 1 247 ? 26.335 66.121 4.102 1.00 32.68 254 GLY A N 1
ATOM 1528 C CA . GLY A 1 247 ? 27.248 66.090 2.987 1.00 32.65 254 GLY A CA 1
ATOM 1529 C C . GLY A 1 247 ? 28.543 66.705 3.442 1.00 33.31 254 GLY A C 1
ATOM 1530 O O . GLY A 1 247 ? 29.093 66.315 4.487 1.00 33.80 254 GLY A O 1
ATOM 1531 N N . ASP A 1 248 ? 29.014 67.675 2.660 1.00 32.84 255 ASP A N 1
ATOM 1532 C CA . ASP A 1 248 ? 30.298 68.305 2.881 1.00 32.98 255 ASP A CA 1
ATOM 1533 C C . ASP A 1 248 ? 30.154 69.712 3.418 1.00 31.71 255 ASP A C 1
ATOM 1534 O O . ASP A 1 248 ? 31.128 70.449 3.413 1.00 31.56 255 ASP A O 1
ATOM 1539 N N . ALA A 1 249 ? 28.951 70.088 3.841 1.00 30.93 256 ALA A N 1
ATOM 1540 C CA . ALA A 1 249 ? 28.718 71.393 4.469 1.00 30.52 256 ALA A CA 1
ATOM 1541 C C . ALA A 1 249 ? 29.779 71.689 5.523 1.00 29.71 256 ALA A C 1
ATOM 1542 O O . ALA A 1 249 ? 29.986 70.880 6.404 1.00 30.13 25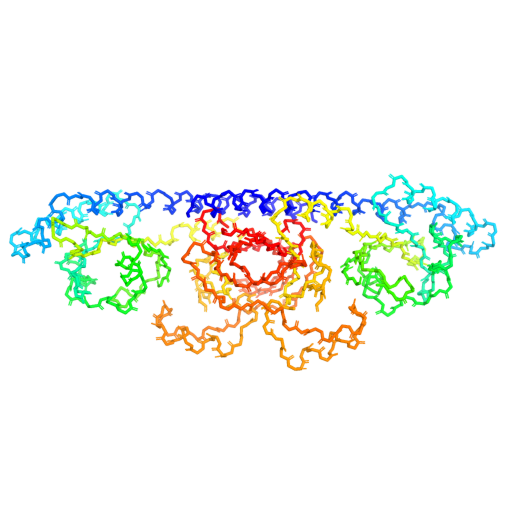6 ALA A O 1
ATOM 1544 N N . PRO A 1 250 ? 30.438 72.861 5.446 1.00 29.75 257 PRO A N 1
ATOM 1545 C CA . PRO A 1 250 ? 31.460 73.257 6.439 1.00 29.15 257 PRO A CA 1
ATOM 1546 C C . PRO A 1 250 ? 30.873 73.517 7.853 1.00 29.11 257 PRO A C 1
ATOM 1547 O O . PRO A 1 250 ? 31.625 73.687 8.811 1.00 28.95 257 PRO A O 1
ATOM 1551 N N . LEU A 1 251 ? 29.542 73.538 7.959 1.00 29.53 258 LEU A N 1
ATOM 1552 C CA . LEU A 1 251 ? 28.807 73.877 9.200 1.00 29.77 258 LEU A CA 1
ATOM 1553 C C . LEU A 1 251 ? 29.281 75.180 9.860 1.00 29.51 258 LEU A C 1
ATOM 1554 O O . LEU A 1 251 ? 29.801 75.202 10.983 1.00 29.44 258 LEU A O 1
ATOM 1559 N N . LEU A 1 252 ? 29.072 76.278 9.133 1.00 29.73 259 LEU A N 1
ATOM 1560 C CA . LEU A 1 252 ? 29.532 77.601 9.533 1.00 28.85 259 LEU A CA 1
ATOM 1561 C C . LEU A 1 252 ? 28.425 78.302 10.294 1.00 28.64 259 LEU A C 1
ATOM 1562 O O . LEU A 1 252 ? 27.256 78.010 10.057 1.00 28.52 259 LEU A O 1
ATOM 1567 N N . PRO A 1 253 ? 28.776 79.206 11.236 1.00 28.46 260 PRO A N 1
ATOM 1568 C CA . PRO A 1 253 ? 27.692 79.953 11.897 1.00 28.73 260 PRO A CA 1
ATOM 1569 C C . PRO A 1 253 ? 26.864 80.796 10.898 1.00 29.47 260 PRO A C 1
ATOM 1570 O O . PRO A 1 253 ? 27.423 81.341 9.930 1.00 30.17 260 PRO A O 1
ATOM 1574 N N . LEU A 1 254 ? 25.553 80.900 11.117 1.00 29.26 261 LEU A N 1
ATOM 1575 C CA . LEU A 1 254 ? 24.727 81.803 10.324 1.00 29.86 261 LEU A CA 1
ATOM 1576 C C . LEU A 1 254 ? 25.286 83.246 10.368 1.00 30.39 261 LEU A C 1
ATOM 1577 O O . LEU A 1 254 ? 25.780 83.677 11.418 1.00 30.09 261 LEU A O 1
ATOM 1582 N N . PRO A 1 255 ? 25.211 83.994 9.230 1.00 30.33 262 PRO A N 1
ATOM 1583 C CA . PRO A 1 255 ? 25.859 85.305 9.131 1.00 30.39 262 PRO A CA 1
ATOM 1584 C C . PRO A 1 255 ? 25.045 86.516 9.659 1.00 31.40 262 PRO A C 1
ATOM 1585 O O . PRO A 1 255 ? 25.242 87.653 9.179 1.00 31.69 262 PRO A O 1
ATOM 1589 N N . PHE A 1 256 ? 24.166 86.302 10.638 1.00 31.77 263 PHE A N 1
ATOM 1590 C CA . PHE A 1 256 ? 23.365 87.404 11.196 1.00 32.62 263 PHE A CA 1
ATOM 1591 C C . PHE A 1 256 ? 24.191 88.335 12.079 1.00 33.08 263 PHE A C 1
ATOM 1592 O O . PHE A 1 256 ? 25.011 87.880 12.889 1.00 32.99 263 PHE A O 1
ATOM 1600 N N . ARG A 1 257 ? 23.975 89.638 11.906 1.00 33.42 264 ARG A N 1
ATOM 1601 C CA . ARG A 1 257 ? 24.786 90.646 12.570 1.00 34.61 264 ARG A CA 1
ATOM 1602 C C . ARG A 1 257 ? 23.967 91.420 13.603 1.00 35.20 264 ARG A C 1
ATOM 1603 O O . ARG A 1 257 ? 22.737 91.412 13.551 1.00 35.20 264 ARG A O 1
ATOM 1611 N N . LYS A 1 258 ? 24.661 92.057 14.545 1.00 36.17 265 LYS A N 1
ATOM 1612 C CA . LYS A 1 258 ? 24.062 92.920 15.592 1.00 37.35 265 LYS A CA 1
ATOM 1613 C C . LYS A 1 258 ? 22.858 92.297 16.318 1.00 37.94 265 LYS A C 1
ATOM 1614 O O . LYS A 1 258 ? 21.846 92.967 16.592 1.00 37.80 265 LYS A O 1
ATOM 1620 N N . ILE A 1 259 ? 22.997 91.004 16.622 1.00 38.66 266 ILE A N 1
ATOM 1621 C CA . ILE A 1 259 ? 21.988 90.223 17.329 1.00 39.12 266 ILE A CA 1
ATOM 1622 C C . ILE A 1 259 ? 21.843 90.794 18.729 1.00 39.81 266 ILE A C 1
ATOM 1623 O O . ILE A 1 259 ? 22.814 90.831 19.493 1.00 39.53 266 ILE A O 1
ATOM 1628 N N . GLU A 1 260 ? 20.623 91.237 19.043 1.00 40.80 267 GLU A N 1
ATOM 1629 C CA . GLU A 1 260 ? 20.307 91.946 20.285 1.00 41.56 267 GLU A CA 1
ATOM 1630 C C . GLU A 1 260 ? 19.074 91.350 20.973 1.00 41.78 267 GLU A C 1
ATOM 1631 O O . GLU A 1 260 ? 17.931 91.639 20.599 1.00 41.76 267 GLU A O 1
ATOM 1637 N N . ALA A 1 261 ? 19.325 90.516 21.980 1.00 42.35 268 ALA A N 1
ATOM 1638 C CA . ALA A 1 261 ? 18.276 89.839 22.753 1.00 42.76 268 ALA A CA 1
ATOM 1639 C C . ALA A 1 261 ? 17.325 90.798 23.482 1.00 42.71 268 ALA A C 1
ATOM 1640 O O . ALA A 1 261 ? 17.749 91.779 24.066 1.00 42.91 268 ALA A O 1
ATOM 1642 N N . ARG A 1 262 ? 16.032 90.509 23.426 1.00 43.14 269 ARG A N 1
ATOM 1643 C CA . ARG A 1 262 ? 15.022 91.322 24.099 1.00 43.44 269 ARG A CA 1
ATOM 1644 C C . ARG A 1 262 ? 14.434 90.539 25.271 1.00 43.75 269 ARG A C 1
ATOM 1645 O O . ARG A 1 262 ? 14.397 89.301 25.234 1.00 43.71 269 ARG A O 1
ATOM 1653 N N . PRO A 1 263 ? 13.997 91.257 26.331 1.00 44.35 270 PRO A N 1
ATOM 1654 C CA . PRO A 1 263 ? 13.271 90.662 27.464 1.00 44.60 270 PRO A CA 1
ATOM 1655 C C . PRO A 1 263 ? 12.263 89.554 27.114 1.00 44.56 270 PRO A C 1
ATOM 1656 O O . PRO A 1 263 ? 12.277 88.510 27.771 1.00 44.66 270 PRO A O 1
ATOM 1660 N N . ASP A 1 264 ? 11.428 89.763 26.088 1.00 44.40 271 ASP A N 1
ATOM 1661 C CA . ASP A 1 264 ? 10.339 88.811 25.764 1.00 43.90 271 ASP A CA 1
ATOM 1662 C C . ASP A 1 264 ? 10.783 87.499 25.086 1.00 43.27 271 ASP A C 1
ATOM 1663 O O . ASP A 1 264 ? 9.958 86.637 24.778 1.00 43.08 271 ASP A O 1
ATOM 1668 N N . GLY A 1 265 ? 12.084 87.353 24.857 1.00 42.61 272 GLY A N 1
ATOM 1669 C CA . GLY A 1 265 ? 12.624 86.138 24.242 1.00 41.21 272 GLY A CA 1
ATOM 1670 C C . GLY A 1 265 ? 13.047 86.352 22.805 1.00 40.23 272 GLY A C 1
ATOM 1671 O O . GLY A 1 265 ? 13.772 85.545 22.229 1.00 40.52 272 GLY A O 1
ATOM 1672 N N . SER A 1 266 ? 12.596 87.450 22.217 1.00 39.19 273 SER A N 1
ATOM 1673 C CA . SER A 1 266 ? 12.944 87.754 20.846 1.00 37.58 273 SER A CA 1
ATOM 1674 C C . SER A 1 266 ? 14.299 88.472 20.748 1.00 36.75 273 SER A C 1
ATOM 1675 O O . SER A 1 266 ? 14.876 88.869 21.755 1.00 36.22 273 SER A O 1
ATOM 1678 N N . SER A 1 267 ? 14.810 88.587 19.527 1.00 35.56 274 SER A N 1
ATOM 1679 C CA . SER A 1 267 ? 16.028 89.332 19.234 1.00 35.00 274 SER A CA 1
ATOM 1680 C C . SER A 1 267 ? 15.818 90.221 18.015 1.00 33.89 274 SER A C 1
ATOM 1681 O O . SER A 1 267 ? 15.019 89.911 17.134 1.00 33.66 274 SER A O 1
ATOM 1684 N N . THR A 1 268 ? 16.523 91.340 17.972 1.00 32.95 275 THR A N 1
ATOM 1685 C CA . THR A 1 268 ? 16.649 92.073 16.718 1.00 32.26 275 THR A CA 1
ATOM 1686 C C . THR A 1 268 ? 17.971 91.664 16.091 1.00 31.68 275 THR A C 1
ATOM 1687 O O . THR A 1 268 ? 18.910 91.307 16.797 1.00 31.78 275 THR A O 1
ATOM 1691 N N . LEU A 1 269 ? 18.040 91.699 14.773 1.00 31.15 276 LEU A N 1
ATOM 1692 C CA . LEU A 1 269 ? 19.278 91.388 14.091 1.00 31.29 276 LEU A CA 1
ATOM 1693 C C . LEU A 1 269 ? 19.269 91.959 12.681 1.00 31.33 276 LEU A C 1
ATOM 1694 O O . LEU A 1 269 ? 18.212 92.301 12.159 1.00 31.00 276 LEU A O 1
ATOM 1699 N N . ASP A 1 270 ? 20.457 92.059 12.088 1.00 31.53 277 ASP A N 1
ATOM 1700 C CA . ASP A 1 270 ? 20.640 92.563 10.731 1.00 32.19 277 ASP A CA 1
ATOM 1701 C C . ASP A 1 270 ? 20.929 91.386 9.825 1.00 32.04 277 ASP A C 1
ATOM 1702 O O . ASP A 1 270 ? 21.772 90.529 10.136 1.00 31.98 277 ASP A O 1
ATOM 1707 N N . ALA A 1 271 ? 20.248 91.343 8.688 1.00 31.89 278 ALA A N 1
ATOM 1708 C CA . ALA A 1 271 ? 20.389 90.187 7.823 1.00 32.45 278 ALA A CA 1
ATOM 1709 C C . ALA A 1 271 ? 20.298 90.545 6.351 1.00 32.41 278 ALA A C 1
ATOM 1710 O O . ALA A 1 271 ? 19.634 91.506 5.976 1.00 31.68 278 ALA A O 1
ATOM 1712 N N . LEU A 1 272 ? 20.954 89.725 5.533 1.00 33.32 279 LEU A N 1
ATOM 1713 C CA . LEU A 1 272 ? 20.914 89.850 4.081 1.00 34.14 279 LEU A CA 1
ATOM 1714 C C . LEU A 1 272 ? 19.979 88.838 3.370 1.00 34.88 279 LEU A C 1
ATOM 1715 O O . LEU A 1 272 ? 20.177 87.612 3.439 1.00 35.17 279 LEU A O 1
ATOM 1720 N N . LEU A 1 273 ? 18.974 89.373 2.679 1.00 35.49 280 LEU A N 1
ATOM 1721 C CA . LEU A 1 273 ? 18.068 88.569 1.851 1.00 36.10 280 LEU A CA 1
ATOM 1722 C C . LEU A 1 273 ? 18.332 88.870 0.368 1.00 36.01 280 LEU A C 1
ATOM 1723 O O . LEU A 1 273 ? 18.836 89.940 0.048 1.00 36.40 280 LEU A O 1
ATOM 1728 N N . PRO A 1 274 ? 18.021 87.920 -0.536 1.00 36.05 281 PRO A N 1
ATOM 1729 C CA . PRO A 1 274 ? 18.419 88.104 -1.944 1.00 35.96 281 PRO A CA 1
ATOM 1730 C C . PRO A 1 274 ? 17.754 89.315 -2.620 1.00 36.12 281 PRO A C 1
ATOM 1731 O O . PRO A 1 274 ? 16.548 89.489 -2.532 1.00 35.78 281 PRO A O 1
ATOM 1735 N N . GLY A 1 275 ? 18.561 90.130 -3.296 1.00 36.46 282 GLY A N 1
ATOM 1736 C CA . GLY A 1 275 ? 18.109 91.389 -3.897 1.00 36.41 282 GLY A CA 1
ATOM 1737 C C . GLY A 1 275 ? 18.058 92.583 -2.953 1.00 36.33 282 GLY A C 1
ATOM 1738 O O . GLY A 1 275 ? 17.816 93.713 -3.382 1.00 35.66 282 GLY A O 1
ATOM 1739 N N . ASP A 1 276 ? 18.282 92.329 -1.666 1.00 36.31 283 ASP A N 1
ATOM 1740 C CA . ASP A 1 276 ? 18.130 93.354 -0.640 1.00 36.47 283 ASP A CA 1
ATOM 1741 C C . ASP A 1 276 ? 19.491 93.682 -0.029 1.00 36.16 283 ASP A C 1
ATOM 1742 O O . ASP A 1 276 ? 20.341 92.792 0.132 1.00 36.66 283 ASP A O 1
ATOM 1747 N N . SER A 1 277 ? 19.696 94.959 0.282 1.00 35.64 284 SER A N 1
ATOM 1748 C CA . SER A 1 277 ? 20.772 95.422 1.163 1.00 35.06 284 SER A CA 1
ATOM 1749 C C . SER A 1 277 ? 20.483 94.913 2.585 1.00 34.50 284 SER A C 1
ATOM 1750 O O . SER A 1 277 ? 19.481 94.252 2.787 1.00 34.34 284 SER A O 1
ATOM 1753 N N . THR A 1 278 ? 21.334 95.224 3.564 1.00 33.84 285 THR A N 1
ATOM 1754 C CA . THR A 1 278 ? 21.085 94.794 4.943 1.00 33.33 285 THR A CA 1
ATOM 1755 C C . THR A 1 278 ? 19.853 95.465 5.532 1.00 32.62 285 THR A C 1
ATOM 1756 O O . THR A 1 278 ? 19.587 96.642 5.292 1.00 32.25 285 THR A O 1
ATOM 1760 N N . ALA A 1 279 ? 19.092 94.672 6.283 1.00 32.61 286 ALA A N 1
ATOM 1761 C CA . ALA A 1 279 ? 17.834 95.099 6.884 1.00 32.32 286 ALA A CA 1
ATOM 1762 C C . ALA A 1 279 ? 17.721 94.509 8.302 1.00 32.05 286 ALA A C 1
ATOM 1763 O O . ALA A 1 279 ? 18.380 93.531 8.632 1.00 31.44 286 ALA A O 1
ATOM 1765 N N . ALA A 1 280 ? 16.916 95.147 9.145 1.00 32.26 287 ALA A N 1
ATOM 1766 C CA . ALA A 1 280 ? 16.757 94.717 10.525 1.00 32.01 287 ALA A CA 1
ATOM 1767 C C . ALA A 1 280 ? 15.544 93.817 10.655 1.00 31.88 287 ALA A C 1
ATOM 1768 O O . ALA A 1 280 ? 14.534 94.008 9.965 1.00 32.04 287 ALA A O 1
ATOM 1770 N N . PHE A 1 281 ? 15.652 92.834 11.540 1.00 31.73 288 PHE A N 1
ATOM 1771 C CA . PHE A 1 281 ? 14.600 91.856 11.745 1.00 32.17 288 PHE A CA 1
ATOM 1772 C C . PHE A 1 281 ? 14.358 91.606 13.222 1.00 32.60 288 PHE A C 1
ATOM 1773 O O . PHE A 1 281 ? 15.283 91.658 14.042 1.00 32.36 288 PHE A O 1
ATOM 1781 N N . LEU A 1 282 ? 13.098 91.351 13.553 1.00 33.10 289 LEU A N 1
ATOM 1782 C CA . LEU A 1 282 ? 12.765 90.684 14.801 1.00 33.70 289 LEU A CA 1
ATOM 1783 C C . LEU A 1 282 ? 12.706 89.179 14.557 1.00 33.77 289 LEU A C 1
ATOM 1784 O O . LEU A 1 282 ? 12.099 88.720 13.588 1.00 33.63 289 LEU A O 1
ATOM 1789 N N . ARG A 1 283 ? 13.342 88.428 15.450 1.00 34.24 290 ARG A N 1
ATOM 1790 C CA . ARG A 1 283 ? 13.385 86.976 15.393 1.00 34.13 290 ARG A CA 1
ATOM 1791 C C . ARG A 1 283 ? 12.653 86.436 16.601 1.00 34.00 290 ARG A C 1
ATOM 1792 O O . ARG A 1 283 ? 12.910 86.873 17.724 1.00 34.22 290 ARG A O 1
ATOM 1800 N N . VAL A 1 284 ? 11.705 85.529 16.345 1.00 33.91 291 VAL A N 1
ATOM 1801 C CA . VAL A 1 284 ? 11.065 84.700 17.362 1.00 33.04 291 VAL A CA 1
ATOM 1802 C C . VAL A 1 284 ? 11.397 83.229 17.093 1.00 33.39 291 VAL A C 1
ATOM 1803 O O . VAL A 1 284 ? 11.739 82.852 15.971 1.00 33.77 291 VAL A O 1
ATOM 1807 N N . GLU A 1 285 ? 11.329 82.420 18.139 1.00 20.00 292 GLU A N 1
ATOM 1808 C CA . GLU A 1 285 ? 11.427 80.976 18.017 1.00 20.00 292 GLU A CA 1
ATOM 1809 C C . GLU A 1 285 ? 10.356 80.208 18.784 1.00 20.00 292 GLU A C 1
ATOM 1810 O O . GLU A 1 285 ? 9.808 80.692 19.758 1.00 32.34 292 GLU A O 1
ATOM 1816 N N . THR A 1 286 ? 10.054 79.012 18.304 1.00 33.30 293 THR A N 1
ATOM 1817 C CA . THR A 1 286 ? 9.032 78.174 18.894 1.00 33.73 293 THR A CA 1
ATOM 1818 C C . THR A 1 286 ? 9.400 76.716 18.669 1.00 33.82 293 THR A C 1
ATOM 1819 O O . THR A 1 286 ? 10.116 76.392 17.701 1.00 33.28 293 THR A O 1
ATOM 1831 N N . VAL A 1 288 ? 8.841 72.913 17.443 1.00 33.70 295 VAL A N 1
ATOM 1832 C CA . VAL A 1 288 ? 7.996 72.206 16.467 1.00 32.47 295 VAL A CA 1
ATOM 1833 C C . VAL A 1 288 ? 7.555 70.994 17.260 1.00 32.65 295 VAL A C 1
ATOM 1834 O O . VAL A 1 288 ? 8.357 70.106 17.505 1.00 32.88 295 VAL A O 1
ATOM 1838 N N . PRO A 1 289 ? 6.291 70.969 17.717 1.00 33.11 296 PRO A N 1
ATOM 1839 C CA . PRO A 1 289 ? 5.886 69.820 18.543 1.00 33.22 296 PRO A CA 1
ATOM 1840 C C . PRO A 1 289 ? 5.980 68.491 17.782 1.00 33.03 296 PRO A C 1
ATOM 1841 O O . PRO A 1 289 ? 5.915 68.480 16.550 1.00 32.14 296 PRO A O 1
ATOM 1845 N N . SER A 1 290 ? 6.178 67.388 18.514 1.00 33.15 297 SER A N 1
ATOM 1846 C CA . SER A 1 290 ? 6.320 66.058 17.907 1.00 33.57 297 SER A CA 1
ATOM 1847 C C . SER A 1 290 ? 7.636 65.899 17.093 1.00 33.19 297 SER A C 1
ATOM 1848 O O . SER A 1 290 ? 7.755 65.005 16.247 1.00 32.86 297 SER A O 1
ATOM 1851 N N . THR A 1 291 ? 8.614 66.769 17.347 1.00 32.46 298 THR A N 1
ATOM 1852 C CA . THR A 1 291 ? 9.927 66.656 16.711 1.00 32.43 298 THR A CA 1
ATOM 1853 C C . THR A 1 291 ? 10.974 67.106 17.727 1.00 32.26 298 THR A C 1
ATOM 1854 O O . THR A 1 291 ? 10.626 67.518 18.824 1.00 31.92 298 THR A O 1
ATOM 1858 N N . ASN A 1 292 ? 12.250 67.039 17.347 1.00 32.54 299 ASN A N 1
ATOM 1859 C CA . ASN A 1 292 ? 13.350 67.581 18.156 1.00 32.83 299 ASN A CA 1
ATOM 1860 C C . ASN A 1 292 ? 13.761 68.952 17.651 1.00 32.80 299 ASN A C 1
ATOM 1861 O O . ASN A 1 292 ? 14.820 69.460 17.988 1.00 32.92 299 ASN A O 1
ATOM 1866 N N . TRP A 1 293 ? 12.873 69.564 16.882 1.00 33.60 300 TRP A N 1
ATOM 1867 C CA . TRP A 1 293 ? 13.187 70.769 16.145 1.00 34.27 300 TRP A CA 1
ATOM 1868 C C . TRP A 1 293 ? 12.695 72.047 16.740 1.00 34.39 300 TRP A C 1
ATOM 1869 O O . TRP A 1 293 ? 11.696 72.097 17.451 1.00 34.55 300 TRP A O 1
ATOM 1880 N N . ARG A 1 294 ? 13.433 73.101 16.431 1.00 35.25 301 ARG A N 1
ATOM 1881 C CA . ARG A 1 294 ? 13.077 74.463 16.769 1.00 35.30 301 ARG A CA 1
ATOM 1882 C C . ARG A 1 294 ? 12.859 75.273 15.498 1.00 34.88 301 ARG A C 1
ATOM 1883 O O . ARG A 1 294 ? 13.652 75.191 14.574 1.00 34.18 301 ARG A O 1
ATOM 1891 N N . LEU A 1 295 ? 11.782 76.053 15.462 1.00 34.01 302 LEU A N 1
ATOM 1892 C CA . LEU A 1 295 ? 11.537 76.991 14.362 1.00 33.35 302 LEU A CA 1
ATOM 1893 C C . LEU A 1 295 ? 11.911 78.408 14.791 1.00 33.68 302 LEU A C 1
ATOM 1894 O O . LEU A 1 295 ? 11.561 78.847 15.881 1.00 32.57 302 LEU A O 1
ATOM 1899 N N . GLU A 1 296 ? 12.650 79.106 13.927 1.00 34.10 303 GLU A N 1
ATOM 1900 C CA . GLU A 1 296 ? 12.959 80.525 14.139 1.00 35.04 303 GLU A CA 1
ATOM 1901 C C . GLU A 1 296 ? 12.414 81.315 12.956 1.00 34.44 303 GLU A C 1
ATOM 1902 O O . GLU A 1 296 ? 12.570 80.894 11.811 1.00 35.51 303 GLU A O 1
ATOM 1908 N N . GLN A 1 297 ? 11.749 82.427 13.227 1.00 33.79 304 GLN A N 1
ATOM 1909 C CA . GLN A 1 297 ? 11.170 83.227 12.155 1.00 33.57 304 GLN A CA 1
ATOM 1910 C C . GLN A 1 297 ? 11.607 84.689 12.250 1.00 33.61 304 GLN A C 1
ATOM 1911 O O . GLN A 1 297 ? 11.633 85.258 13.354 1.00 33.87 304 GLN A O 1
ATOM 1917 N N . LEU A 1 298 ? 11.980 85.265 11.100 1.00 32.90 305 LEU A N 1
ATOM 1918 C CA . LEU A 1 298 ? 12.330 86.690 10.998 1.00 33.12 305 LEU A CA 1
ATOM 1919 C C . LEU A 1 298 ? 11.147 87.526 10.499 1.00 33.67 305 LEU A C 1
ATOM 1920 O O . LEU A 1 298 ? 10.457 87.133 9.565 1.00 33.60 305 LEU A O 1
ATOM 1925 N N . SER A 1 299 ? 10.909 88.660 11.161 1.00 34.52 306 SER A N 1
ATOM 1926 C CA . SER A 1 299 ? 9.937 89.671 10.724 1.00 35.41 306 SER A CA 1
ATOM 1927 C C . SER A 1 299 ? 10.654 90.976 10.371 1.00 35.66 306 SER A C 1
ATOM 1928 O O . SER A 1 299 ? 11.326 91.549 11.234 1.00 34.80 306 SER A O 1
ATOM 1931 N N . PRO A 1 300 ? 10.542 91.422 9.100 1.00 36.42 307 PRO A N 1
ATOM 1932 C CA . PRO A 1 300 ? 11.088 92.711 8.700 1.00 37.21 307 PRO A CA 1
ATOM 1933 C C . PRO A 1 300 ? 10.492 93.875 9.491 1.00 37.97 307 PRO A C 1
ATOM 1934 O O . PRO A 1 300 ? 9.274 94.073 9.515 1.00 37.39 307 PRO A O 1
ATOM 1938 N N . LEU A 1 301 ? 11.371 94.609 10.160 1.00 38.95 308 LEU A N 1
ATOM 1939 C CA . LEU A 1 301 ? 10.988 95.811 10.878 1.00 40.27 308 LEU A CA 1
ATOM 1940 C C . LEU A 1 301 ? 10.452 96.868 9.914 1.00 40.38 308 LEU A C 1
ATOM 1941 O O . LEU A 1 301 ? 10.903 97.019 8.776 1.00 40.79 308 LEU A O 1
ATOM 1946 N N . ALA B 1 48 ? 4.274 53.580 24.329 1.00 56.68 55 ALA B N 1
ATOM 1947 C CA . ALA B 1 48 ? 4.026 55.022 23.988 1.00 56.33 55 ALA B CA 1
ATOM 1948 C C . ALA B 1 48 ? 2.525 55.393 23.884 1.00 55.88 55 ALA B C 1
ATOM 1949 O O . ALA B 1 48 ? 2.138 56.316 23.147 1.00 56.59 55 ALA B O 1
ATOM 1951 N N . GLY B 1 49 ? 1.692 54.652 24.616 1.00 54.63 56 GLY B N 1
ATOM 1952 C CA . GLY B 1 49 ? 0.360 55.118 25.008 1.00 52.69 56 GLY B CA 1
ATOM 1953 C C . GLY B 1 49 ? 0.557 55.799 26.353 1.00 51.68 56 GLY B C 1
ATOM 1954 O O . GLY B 1 49 ? -0.250 56.639 26.771 1.00 51.73 56 GLY B O 1
ATOM 1955 N N . LEU B 1 50 ? 1.647 55.410 27.025 1.00 50.06 57 LEU B N 1
ATOM 1956 C CA . LEU B 1 50 ? 2.196 56.118 28.172 1.00 48.52 57 LEU B CA 1
ATOM 1957 C C . LEU B 1 50 ? 2.635 57.518 27.745 1.00 47.45 57 LEU B C 1
ATOM 1958 O O . LEU B 1 50 ? 2.426 58.471 28.492 1.00 47.01 57 LEU B O 1
ATOM 1963 N N . ALA B 1 51 ? 3.221 57.631 26.546 1.00 45.91 58 ALA B N 1
ATOM 1964 C CA . ALA B 1 51 ? 3.692 58.914 25.998 1.00 44.61 58 ALA B CA 1
ATOM 1965 C C . ALA B 1 51 ? 2.572 59.930 25.755 1.00 44.19 58 ALA B C 1
ATOM 1966 O O . ALA B 1 51 ? 2.813 61.146 25.802 1.00 44.07 58 ALA B O 1
ATOM 1968 N N . GLY B 1 52 ? 1.362 59.420 25.494 1.00 43.23 59 GLY B N 1
ATOM 1969 C CA . GLY B 1 52 ? 0.183 60.245 25.244 1.00 41.97 59 GLY B CA 1
ATOM 1970 C C . GLY B 1 52 ? -0.440 60.835 26.499 1.00 41.13 59 GLY B C 1
ATOM 1971 O O . GLY B 1 52 ? -0.806 62.010 26.515 1.00 40.91 59 GLY B O 1
ATOM 1972 N N . GLN B 1 53 ? -0.583 60.018 27.541 1.00 40.27 60 GLN B N 1
ATOM 1973 C CA . GLN B 1 53 ? -0.998 60.514 28.860 1.00 39.94 60 GLN B CA 1
ATOM 1974 C C . GLN B 1 53 ? 0.073 61.432 29.510 1.00 38.91 60 GLN B C 1
ATOM 1975 O O . GLN B 1 53 ? -0.278 62.385 30.199 1.00 38.93 60 GLN B O 1
ATOM 1981 N N . SER B 1 54 ? 1.356 61.131 29.271 1.00 37.68 61 SER B N 1
ATOM 1982 C CA . SER B 1 54 ? 2.497 61.956 29.668 1.00 36.76 61 SER B CA 1
ATOM 1983 C C . SER B 1 54 ? 2.470 63.358 29.071 1.00 36.36 61 SER B C 1
ATOM 1984 O O . SER B 1 54 ? 2.714 64.340 29.785 1.00 35.76 61 SER B O 1
ATOM 1987 N N . ARG B 1 55 ? 2.246 63.429 27.756 1.00 36.01 62 ARG B N 1
ATOM 1988 C CA . ARG B 1 55 ? 2.258 64.692 27.003 1.00 36.08 62 ARG B CA 1
ATOM 1989 C C . ARG B 1 55 ? 1.158 65.621 27.480 1.00 35.10 62 ARG B C 1
ATOM 1990 O O . ARG B 1 55 ? 1.332 66.834 27.509 1.00 35.22 62 ARG B O 1
ATOM 1998 N N . ILE B 1 56 ? 0.028 65.049 27.865 1.00 35.17 63 ILE B N 1
ATOM 1999 C CA . ILE B 1 56 ? -1.085 65.869 28.315 1.00 35.23 63 ILE B CA 1
ATOM 2000 C C . ILE B 1 56 ? -0.961 66.238 29.793 1.00 34.42 63 ILE B C 1
ATOM 2001 O O . ILE B 1 56 ? -1.397 67.321 30.200 1.00 34.45 63 ILE B O 1
ATOM 2006 N N . ASP B 1 57 ? -0.371 65.336 30.579 1.00 33.61 64 ASP B N 1
ATOM 2007 C CA . ASP B 1 57 ? -0.059 65.609 31.986 1.00 33.11 64 ASP B CA 1
ATOM 2008 C C . ASP B 1 57 ? 0.917 66.780 32.100 1.00 31.76 64 ASP B C 1
ATOM 2009 O O . ASP B 1 57 ? 0.760 67.628 32.962 1.00 31.79 64 ASP B O 1
ATOM 2014 N N . ALA B 1 58 ? 1.906 66.804 31.207 1.00 30.62 65 ALA B N 1
ATOM 2015 C CA . ALA B 1 58 ? 2.911 67.855 31.111 1.00 29.55 65 ALA B CA 1
ATOM 2016 C C . ALA B 1 58 ? 2.305 69.154 30.651 1.00 29.24 65 ALA B C 1
ATOM 2017 O O . ALA B 1 58 ? 2.706 70.231 31.102 1.00 28.99 65 ALA B O 1
ATOM 2019 N N . SER B 1 59 ? 1.361 69.054 29.725 1.00 28.96 66 SER B N 1
ATOM 2020 C CA . SER B 1 59 ? 0.636 70.228 29.248 1.00 29.14 66 SER B CA 1
ATOM 2021 C C . SER B 1 59 ? -0.255 70.816 30.330 1.00 28.37 66 SER B C 1
ATOM 2022 O O . SER B 1 59 ? -0.311 72.028 30.473 1.00 28.52 66 SER B O 1
ATOM 2025 N N . LEU B 1 60 ? -0.918 69.967 31.106 1.00 28.53 67 LEU B N 1
ATOM 2026 C CA . LEU B 1 60 ? -1.657 70.449 32.263 1.00 29.43 67 LEU B CA 1
ATOM 2027 C C . LEU B 1 60 ? -0.736 71.156 33.251 1.00 29.27 67 LEU B C 1
ATOM 2028 O O . LEU B 1 60 ? -1.001 72.294 33.638 1.00 30.13 67 LEU B O 1
ATOM 2033 N N . LYS B 1 61 ? 0.350 70.493 33.650 1.00 29.11 68 LYS B N 1
ATOM 2034 C CA . LYS B 1 61 ? 1.364 71.116 34.489 1.00 28.78 68 LYS B CA 1
ATOM 2035 C C . LYS B 1 61 ? 1.774 72.523 34.022 1.00 28.97 68 LYS B C 1
ATOM 2036 O O . LYS B 1 61 ? 1.752 73.462 34.808 1.00 28.38 68 LYS B O 1
ATOM 2042 N N . ALA B 1 62 ? 2.148 72.657 32.747 1.00 29.64 69 ALA B N 1
ATOM 2043 C CA . ALA B 1 62 ? 2.576 73.954 32.159 1.00 30.36 69 ALA B CA 1
ATOM 2044 C C . ALA B 1 62 ? 1.445 74.993 32.203 1.00 30.59 69 ALA B C 1
ATOM 2045 O O . ALA B 1 62 ? 1.658 76.150 32.534 1.00 31.33 69 ALA B O 1
ATOM 2047 N N . SER B 1 63 ? 0.246 74.542 31.866 1.00 30.56 70 SER B N 1
ATOM 2048 C CA . SER B 1 63 ? -0.936 75.384 31.787 1.00 30.64 70 SER B CA 1
ATOM 2049 C C . SER B 1 63 ? -1.297 75.996 33.157 1.00 30.14 70 SER B C 1
ATOM 2050 O O . SER B 1 63 ? -1.535 77.197 33.274 1.00 29.38 70 SER B O 1
ATOM 2053 N N . LEU B 1 64 ? -1.306 75.158 34.185 1.00 30.06 71 LEU B N 1
ATOM 2054 C CA . LEU B 1 64 ? -1.578 75.598 35.548 1.00 30.26 71 LEU B CA 1
ATOM 2055 C C . LEU B 1 64 ? -0.450 76.450 36.120 1.00 30.50 71 LEU B C 1
ATOM 2056 O O . LEU B 1 64 ? -0.679 77.294 36.973 1.00 30.25 71 LEU B O 1
ATOM 2061 N N . LEU B 1 65 ? 0.772 76.222 35.654 1.00 31.03 72 LEU B N 1
ATOM 2062 C CA . LEU B 1 65 ? 1.884 77.050 36.075 1.00 31.74 72 LEU B CA 1
ATOM 2063 C C . LEU B 1 65 ? 1.734 78.457 35.474 1.00 31.87 72 LEU B C 1
ATOM 2064 O O . LEU B 1 65 ? 1.861 79.455 36.180 1.00 32.37 72 LEU B O 1
ATOM 2069 N N . ARG B 1 66 ? 1.452 78.538 34.178 1.00 31.75 73 ARG B N 1
ATOM 2070 C CA . ARG B 1 66 ? 1.180 79.833 33.541 1.00 32.41 73 ARG B CA 1
ATOM 2071 C C . ARG B 1 66 ? 0.040 80.640 34.232 1.00 32.02 73 ARG B C 1
ATOM 2072 O O . ARG B 1 66 ? 0.131 81.874 34.381 1.00 30.88 73 ARG B O 1
ATOM 2080 N N . ALA B 1 67 ? -1.015 79.936 34.642 1.00 31.79 74 ALA B N 1
ATOM 2081 C CA . ALA B 1 67 ? -2.112 80.557 35.380 1.00 32.42 74 ALA B CA 1
ATOM 2082 C C . ALA B 1 67 ? -1.618 81.224 36.678 1.00 32.96 74 ALA B C 1
ATOM 2083 O O . ALA B 1 67 ? -1.977 82.376 36.940 1.00 33.23 74 ALA B O 1
ATOM 2085 N N . VAL B 1 68 ? -0.779 80.518 37.447 1.00 33.75 75 VAL B N 1
ATOM 2086 C CA . VAL B 1 68 ? -0.213 81.033 38.699 1.00 34.51 75 VAL B CA 1
ATOM 2087 C C . VAL B 1 68 ? 0.578 82.312 38.465 1.00 35.65 75 VAL B C 1
ATOM 2088 O O . VAL B 1 68 ? 0.368 83.305 39.172 1.00 36.82 75 VAL B O 1
ATOM 2092 N N . VAL B 1 69 ? 1.492 82.279 37.485 1.00 35.78 76 VAL B N 1
ATOM 2093 C CA . VAL B 1 69 ? 2.329 83.432 37.145 1.00 35.74 76 VAL B CA 1
ATOM 2094 C C . VAL B 1 69 ? 1.475 84.618 36.677 1.00 36.37 76 VAL B C 1
ATOM 2095 O O . VAL B 1 69 ? 1.640 85.720 37.172 1.00 36.44 76 VAL B O 1
ATOM 2099 N N . GLU B 1 70 ? 0.573 84.363 35.736 1.00 37.01 77 GLU B N 1
ATOM 2100 C CA . GLU B 1 70 ? -0.278 85.379 35.111 1.00 38.27 77 GLU B CA 1
ATOM 2101 C C . GLU B 1 70 ? -1.229 86.053 36.114 1.00 38.49 77 GLU B C 1
ATOM 2102 O O . GLU B 1 70 ? -1.552 87.227 35.963 1.00 39.20 77 GLU B O 1
ATOM 2108 N N . ARG B 1 71 ? -1.670 85.314 37.135 1.00 38.19 78 ARG B N 1
ATOM 2109 C CA . ARG B 1 71 ? -2.415 85.901 38.244 1.00 37.28 78 ARG B CA 1
ATOM 2110 C C . ARG B 1 71 ? -1.573 86.896 39.047 1.00 36.76 78 ARG B C 1
ATOM 2111 O O . ARG B 1 71 ? -2.067 87.926 39.468 1.00 37.30 78 ARG B O 1
ATOM 2119 N N . GLN B 1 72 ? -0.305 86.598 39.251 1.00 36.53 79 GLN B N 1
ATOM 2120 C CA . GLN B 1 72 ? 0.555 87.506 40.030 1.00 36.92 79 GLN B CA 1
ATOM 2121 C C . GLN B 1 72 ? 1.184 88.671 39.243 1.00 37.19 79 GLN B C 1
ATOM 2122 O O . GLN B 1 72 ? 1.802 89.539 39.867 1.00 38.42 79 GLN B O 1
ATOM 2128 N N . ARG B 1 73 ? 1.028 88.707 37.914 1.00 36.60 80 ARG B N 1
ATOM 2129 C CA . ARG B 1 73 ? 1.552 89.809 37.091 1.00 36.49 80 ARG B CA 1
ATOM 2130 C C . ARG B 1 73 ? 0.833 91.164 37.282 1.00 36.68 80 ARG B C 1
ATOM 2131 O O . ARG B 1 73 ? 1.463 92.231 37.247 1.00 35.82 80 ARG B O 1
ATOM 2139 N N . ALA B 1 74 ? -0.490 91.127 37.440 1.00 36.91 81 ALA B N 1
ATOM 2140 C CA . ALA B 1 74 ? -1.254 92.371 37.508 1.00 37.28 81 ALA B CA 1
ATOM 2141 C C . ALA B 1 74 ? -1.053 93.110 38.830 1.00 37.69 81 ALA B C 1
ATOM 2142 O O . ALA B 1 74 ? -1.412 94.289 38.945 1.00 37.71 81 ALA B O 1
ATOM 2144 N N . LEU B 1 75 ? -0.442 92.432 39.804 1.00 38.06 82 LEU B N 1
ATOM 2145 C CA . LEU B 1 75 ? -0.231 93.014 41.120 1.00 38.68 82 LEU B CA 1
ATOM 2146 C C . LEU B 1 75 ? 0.827 94.153 41.152 1.00 38.50 82 LEU B C 1
ATOM 2147 O O . LEU B 1 75 ? 0.523 95.243 41.630 1.00 38.52 82 LEU B O 1
ATOM 2152 N N . PRO B 1 76 ? 2.046 93.925 40.621 1.00 38.47 83 PRO B N 1
ATOM 2153 C CA . PRO B 1 76 ? 2.952 95.067 40.466 1.00 38.69 83 PRO B CA 1
ATOM 2154 C C . PRO B 1 76 ? 2.354 96.176 39.573 1.00 38.99 83 PRO B C 1
ATOM 2155 O O . PRO B 1 76 ? 2.542 97.369 39.868 1.00 38.82 83 PRO B O 1
ATOM 2159 N N . LEU B 1 77 ? 1.629 95.787 38.515 1.00 38.63 84 LEU B N 1
ATOM 2160 C CA . LEU B 1 77 ? 1.057 96.763 37.574 1.00 38.63 84 LEU B CA 1
ATOM 2161 C C . LEU B 1 77 ? 0.104 97.729 38.270 1.00 37.87 84 LEU B C 1
ATOM 2162 O O . LEU B 1 77 ? 0.179 98.920 38.069 1.00 37.65 84 LEU B O 1
ATOM 2167 N N . VAL B 1 78 ? -0.746 97.208 39.142 1.00 38.08 85 VAL B N 1
ATOM 2168 C CA . VAL B 1 78 ? -1.715 98.040 39.858 1.00 38.13 85 VAL B CA 1
ATOM 2169 C C . VAL B 1 78 ? -1.087 98.915 40.987 1.00 37.77 85 VAL B C 1
ATOM 2170 O O . VAL B 1 78 ? -1.586 99.993 41.325 1.00 37.90 85 VAL B O 1
ATOM 2174 N N . LEU B 1 79 ? 0.023 98.439 41.532 1.00 37.56 86 LEU B N 1
ATOM 2175 C CA . LEU B 1 79 ? 0.781 99.145 42.551 1.00 37.51 86 LEU B CA 1
ATOM 2176 C C . LEU B 1 79 ? 1.701 100.230 41.987 1.00 37.65 86 LEU B C 1
ATOM 2177 O O . LEU B 1 79 ? 1.946 101.223 42.648 1.00 37.65 86 LEU B O 1
ATOM 2182 N N . ALA B 1 80 ? 2.221 100.021 40.780 1.00 38.11 87 ALA B N 1
ATOM 2183 C CA . ALA B 1 80 ? 3.058 101.004 40.112 1.00 38.76 87 ALA B CA 1
ATOM 2184 C C . ALA B 1 80 ? 2.283 102.305 39.828 1.00 39.48 87 ALA B C 1
ATOM 2185 O O . ALA B 1 80 ? 2.828 103.397 39.951 1.00 40.08 87 ALA B O 1
ATOM 2187 N N . ASP B 1 81 ? 1.005 102.170 39.477 1.00 40.44 88 ASP B N 1
ATOM 2188 C CA . ASP B 1 81 ? 0.096 103.305 39.213 1.00 41.15 88 ASP B CA 1
ATOM 2189 C C . ASP B 1 81 ? -0.418 104.002 40.477 1.00 40.81 88 ASP B C 1
ATOM 2190 O O . ASP B 1 81 ? -0.932 105.107 40.409 1.00 41.05 88 ASP B O 1
ATOM 2195 N N . ASP B 1 82 ? -0.266 103.339 41.617 1.00 40.78 89 ASP B N 1
ATOM 2196 C CA . ASP B 1 82 ? -0.836 103.753 42.897 1.00 40.58 89 ASP B CA 1
ATOM 2197 C C . ASP B 1 82 ? -0.258 105.081 43.411 1.00 40.56 89 ASP B C 1
ATOM 2198 O O . ASP B 1 82 ? 0.963 105.210 43.575 1.00 40.27 89 ASP B O 1
ATOM 2203 N N . ALA B 1 83 ? -1.146 106.041 43.689 1.00 40.20 90 ALA B N 1
ATOM 2204 C CA . ALA B 1 83 ? -0.767 107.366 44.203 1.00 39.62 90 ALA B CA 1
ATOM 2205 C C . ALA B 1 83 ? -0.073 107.335 45.556 1.00 39.53 90 ALA B C 1
ATOM 2206 O O . ALA B 1 83 ? 0.807 108.167 45.810 1.00 39.83 90 ALA B O 1
ATOM 2208 N N . ALA B 1 84 ? -0.453 106.394 46.423 1.00 38.90 91 ALA B N 1
ATOM 2209 C CA . ALA B 1 84 ? 0.220 106.236 47.726 1.00 38.88 91 ALA B CA 1
ATOM 2210 C C . ALA B 1 84 ? 1.674 105.750 47.589 1.00 38.57 91 ALA B C 1
ATOM 2211 O O . ALA B 1 84 ? 2.576 106.198 48.310 1.00 38.17 91 ALA B O 1
ATOM 2213 N N . ILE B 1 85 ? 1.884 104.840 46.647 1.00 38.56 92 ILE B N 1
ATOM 2214 C CA . ILE B 1 85 ? 3.208 104.294 46.342 1.00 38.66 92 ILE B CA 1
ATOM 2215 C C . ILE B 1 85 ? 4.103 105.426 45.833 1.00 38.97 92 ILE B C 1
ATOM 2216 O O . ILE B 1 85 ? 5.199 105.665 46.363 1.00 39.34 92 ILE B O 1
ATOM 2221 N N . ARG B 1 86 ? 3.596 106.122 44.821 1.00 38.90 93 ARG B N 1
ATOM 2222 C CA . ARG B 1 86 ? 4.217 107.278 44.215 1.00 39.55 93 ARG B CA 1
ATOM 2223 C C . ARG B 1 86 ? 4.492 108.382 45.253 1.00 39.47 93 ARG B C 1
ATOM 2224 O O . ARG B 1 86 ? 5.543 109.017 45.222 1.00 39.65 93 ARG B O 1
ATOM 2232 N N . GLY B 1 87 ? 3.536 108.601 46.158 1.00 39.06 94 GLY B N 1
ATOM 2233 C CA . GLY B 1 87 ? 3.670 109.564 47.247 1.00 38.19 94 GLY B CA 1
ATOM 2234 C C . GLY B 1 87 ? 4.761 109.203 48.238 1.00 37.89 94 GLY B C 1
ATOM 2235 O O . GLY B 1 87 ? 5.443 110.085 48.764 1.00 38.19 94 GLY B O 1
ATOM 2236 N N . ALA B 1 88 ? 4.932 107.912 48.499 1.00 37.05 95 ALA B N 1
ATOM 2237 C CA . ALA B 1 88 ? 5.981 107.453 49.400 1.00 36.33 95 ALA B CA 1
ATOM 2238 C C . ALA B 1 88 ? 7.382 107.664 48.812 1.00 35.96 95 ALA B C 1
ATOM 2239 O O . ALA B 1 88 ? 8.319 107.973 49.548 1.00 35.72 95 ALA B O 1
ATOM 2241 N N . LEU B 1 89 ? 7.517 107.466 47.498 1.00 35.01 96 LEU B N 1
ATOM 2242 C CA . LEU B 1 89 ? 8.769 107.711 46.791 1.00 34.18 96 LEU B CA 1
ATOM 2243 C C . LEU B 1 89 ? 9.089 109.196 46.679 1.00 34.91 96 LEU B C 1
ATOM 2244 O O . LEU B 1 89 ? 10.255 109.569 46.752 1.00 34.84 96 LEU B O 1
ATOM 2249 N N . LEU B 1 90 ? 8.064 110.035 46.532 1.00 35.46 97 LEU B N 1
ATOM 2250 C CA . LEU B 1 90 ? 8.263 111.485 46.469 1.00 36.36 97 LEU B CA 1
ATOM 2251 C C . LEU B 1 90 ? 8.634 112.102 47.820 1.00 37.12 97 LEU B C 1
ATOM 2252 O O . LEU B 1 90 ? 9.287 113.151 47.874 1.00 37.63 97 LEU B O 1
ATOM 2257 N N . SER B 1 91 ? 8.192 111.466 48.903 1.00 37.86 98 SER B N 1
ATOM 2258 C CA . SER B 1 91 ? 8.428 111.960 50.256 1.00 38.65 98 SER B CA 1
ATOM 2259 C C . SER B 1 91 ? 8.534 110.783 51.235 1.00 39.47 98 SER B C 1
ATOM 2260 O O . SER B 1 91 ? 7.560 110.438 51.907 1.00 39.44 98 SER B O 1
ATOM 2263 N N . PRO B 1 92 ? 9.726 110.150 51.302 1.00 40.31 99 PRO B N 1
ATOM 2264 C CA . PRO B 1 92 ? 9.971 108.907 52.056 1.00 40.96 99 PRO B CA 1
ATOM 2265 C C . PRO B 1 92 ? 10.180 109.100 53.555 1.00 41.68 99 PRO B C 1
ATOM 2266 O O . PRO B 1 92 ? 11.207 108.682 54.097 1.00 41.58 99 PRO B O 1
ATOM 2270 N N . ASP B 1 93 ? 9.218 109.727 54.222 1.00 42.44 100 ASP B N 1
ATOM 2271 C CA . ASP B 1 93 ? 9.335 109.948 55.658 1.00 43.21 100 ASP B CA 1
ATOM 2272 C C . ASP B 1 93 ? 8.859 108.706 56.398 1.00 43.28 100 ASP B C 1
ATOM 2273 O O . ASP B 1 93 ? 8.237 107.837 55.783 1.00 43.73 100 ASP B O 1
ATOM 2278 N N . ARG B 1 94 ? 9.181 108.600 57.691 1.00 43.42 101 ARG B N 1
ATOM 2279 C CA . ARG B 1 94 ? 8.791 107.432 58.518 1.00 43.66 101 ARG B CA 1
ATOM 2280 C C . ARG B 1 94 ? 7.294 107.066 58.448 1.00 43.13 101 ARG B C 1
ATOM 2281 O O . ARG B 1 94 ? 6.962 105.934 58.066 1.00 43.43 101 ARG B O 1
ATOM 2289 N N . PRO B 1 95 ? 6.391 108.004 58.819 1.00 42.60 102 PRO B N 1
ATOM 2290 C CA . PRO B 1 95 ? 4.954 107.707 58.769 1.00 42.31 102 PRO B CA 1
ATOM 2291 C C . PRO B 1 95 ? 4.455 107.238 57.401 1.00 41.82 102 PRO B C 1
ATOM 2292 O O . PRO B 1 95 ? 3.596 106.354 57.344 1.00 42.10 102 PRO B O 1
ATOM 2296 N N . SER B 1 96 ? 4.990 107.817 56.322 1.00 41.03 103 SER B N 1
ATOM 2297 C CA . SER B 1 96 ? 4.646 107.407 54.947 1.00 40.32 103 SER B CA 1
ATOM 2298 C C . SER B 1 96 ? 5.176 106.018 54.565 1.00 39.74 103 SER B C 1
ATOM 2299 O O . SER B 1 96 ? 4.491 105.267 53.867 1.00 38.92 103 SER B O 1
ATOM 2302 N N . LEU B 1 97 ? 6.400 105.691 54.996 1.00 39.46 104 LEU B N 1
ATOM 2303 C CA . LEU B 1 97 ? 6.973 104.368 54.720 1.00 38.94 104 LEU B CA 1
ATOM 2304 C C . LEU B 1 97 ? 6.305 103.269 55.533 1.00 39.34 104 LEU B C 1
ATOM 2305 O O . LEU B 1 97 ? 6.175 102.156 55.046 1.00 39.69 104 LEU B O 1
ATOM 2310 N N . ASP B 1 98 ? 5.886 103.577 56.760 1.00 40.25 105 ASP B N 1
ATOM 2311 C CA . ASP B 1 98 ? 5.061 102.662 57.572 1.00 40.87 105 ASP B CA 1
ATOM 2312 C C . ASP B 1 98 ? 3.734 102.313 56.922 1.00 40.48 105 ASP B C 1
ATOM 2313 O O . ASP B 1 98 ? 3.342 101.131 56.880 1.00 41.01 105 ASP B O 1
ATOM 2318 N N . ARG B 1 99 ? 3.047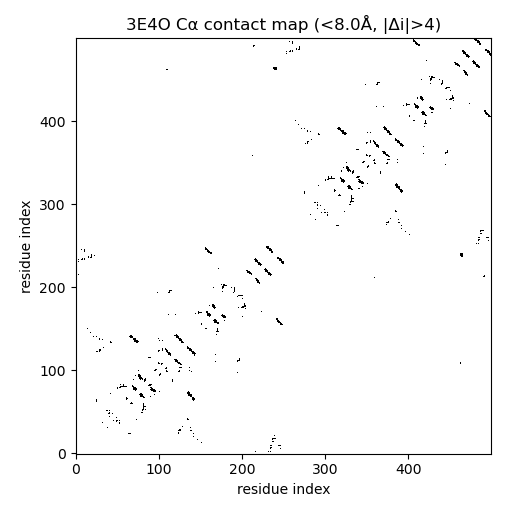 103.334 56.410 1.00 39.69 106 ARG B N 1
ATOM 2319 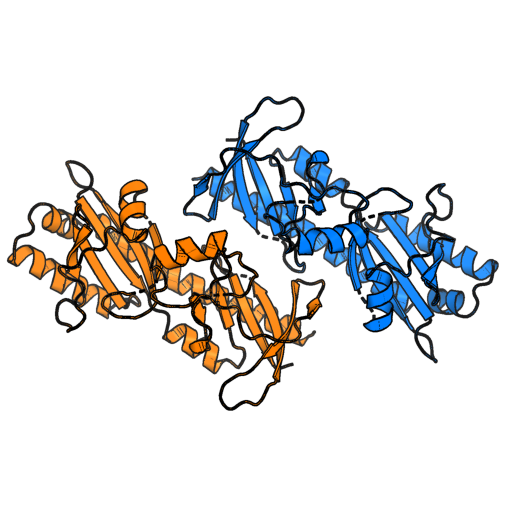C CA . ARG B 1 99 ? 1.767 103.131 55.717 1.00 39.40 106 ARG B CA 1
ATOM 2320 C C . ARG B 1 99 ? 1.951 102.143 54.579 1.00 38.33 106 ARG B C 1
ATOM 2321 O O . ARG B 1 99 ? 1.081 101.303 54.330 1.00 38.64 106 ARG B O 1
ATOM 2329 N N . ILE B 1 100 ? 3.096 102.237 53.900 1.00 37.45 107 ILE B N 1
ATOM 2330 C CA . ILE B 1 100 ? 3.411 101.368 52.759 1.00 36.39 107 ILE B CA 1
ATOM 2331 C C . ILE B 1 100 ? 3.760 99.940 53.223 1.00 35.68 107 ILE B C 1
ATOM 2332 O O . ILE B 1 100 ? 3.237 98.982 52.687 1.00 34.78 107 ILE B O 1
ATOM 2337 N N . ASN B 1 101 ? 4.584 99.818 54.255 1.00 35.92 108 ASN B N 1
ATOM 2338 C CA . ASN B 1 101 ? 4.863 98.526 54.914 1.00 36.02 108 ASN B CA 1
ATOM 2339 C C . ASN B 1 101 ? 3.604 97.748 55.315 1.00 36.84 108 ASN B C 1
ATOM 2340 O O . ASN B 1 101 ? 3.460 96.565 54.967 1.00 37.34 108 ASN B O 1
ATOM 2345 N N . ARG B 1 102 ? 2.700 98.410 56.045 1.00 37.90 109 ARG B N 1
ATOM 2346 C CA . ARG B 1 102 ? 1.406 97.808 56.437 1.00 38.91 109 ARG B CA 1
ATOM 2347 C C . ARG B 1 102 ? 0.559 97.489 55.205 1.00 38.69 109 ARG B C 1
ATOM 2348 O O . ARG B 1 102 ? 0.104 96.349 55.049 1.00 39.30 109 ARG B O 1
ATOM 2356 N N . LYS B 1 103 ? 0.412 98.457 54.297 1.00 38.47 110 LYS B N 1
ATOM 2357 C CA . LYS B 1 103 ? -0.255 98.201 53.010 1.00 38.26 110 LYS B CA 1
ATOM 2358 C C . LYS B 1 103 ? 0.276 96.985 52.280 1.00 37.89 110 LYS B C 1
ATOM 2359 O O . LYS B 1 103 ? -0.488 96.060 51.959 1.00 38.45 110 LYS B O 1
ATOM 2365 N N . LEU B 1 104 ? 1.582 97.001 52.004 1.00 37.34 111 LEU B N 1
ATOM 2366 C CA . LEU B 1 104 ? 2.269 95.892 51.339 1.00 36.94 111 LEU B CA 1
ATOM 2367 C C . LEU B 1 104 ? 2.163 94.588 52.136 1.00 37.18 111 LEU B C 1
ATOM 2368 O O . LEU B 1 104 ? 1.938 93.523 51.558 1.00 37.15 111 LEU B O 1
ATOM 2373 N N . GLU B 1 105 ? 2.334 94.675 53.457 1.00 37.60 112 GLU B N 1
ATOM 2374 C CA . GLU B 1 105 ? 2.132 93.510 54.316 1.00 38.00 112 GLU B CA 1
ATOM 2375 C C . GLU B 1 105 ? 0.731 92.899 54.094 1.00 37.72 112 GLU B C 1
ATOM 2376 O O . GLU B 1 105 ? 0.605 91.701 53.875 1.00 37.23 112 GLU B O 1
ATOM 2382 N N . ALA B 1 106 ? -0.302 93.746 54.108 1.00 38.32 113 ALA B N 1
ATOM 2383 C CA . ALA B 1 106 ? -1.708 93.316 53.940 1.00 38.12 113 ALA B CA 1
ATOM 2384 C C . ALA B 1 106 ? -1.971 92.694 52.583 1.00 38.07 113 ALA B C 1
ATOM 2385 O O . ALA B 1 106 ? -2.656 91.674 52.478 1.00 38.22 113 ALA B O 1
ATOM 2387 N N . LEU B 1 107 ? -1.391 93.291 51.547 1.00 38.27 114 LEU B N 1
ATOM 2388 C CA . LEU B 1 107 ? -1.513 92.792 50.182 1.00 38.34 114 LEU B CA 1
ATOM 2389 C C . LEU B 1 107 ? -0.807 91.445 49.955 1.00 38.43 114 LEU B C 1
ATOM 2390 O O . LEU B 1 107 ? -1.234 90.631 49.129 1.00 38.19 114 LEU B O 1
ATOM 2395 N N . ALA B 1 108 ? 0.291 91.205 50.673 1.00 38.56 115 ALA B N 1
ATOM 2396 C CA . ALA B 1 108 ? 1.076 89.995 50.426 1.00 38.68 115 ALA B CA 1
ATOM 2397 C C . ALA B 1 108 ? 0.495 88.764 51.137 1.00 38.63 115 ALA B C 1
ATOM 2398 O O . ALA B 1 108 ? 0.576 87.648 50.623 1.00 38.84 115 ALA B O 1
ATOM 2400 N N . THR B 1 109 ? -0.104 88.966 52.301 1.00 39.40 116 THR B N 1
ATOM 2401 C CA . THR B 1 109 ? -0.810 87.871 52.989 1.00 40.61 116 THR B CA 1
ATOM 2402 C C . THR B 1 109 ? -1.968 87.307 52.117 1.00 40.56 116 THR B C 1
ATOM 2403 O O . THR B 1 109 ? -2.136 86.085 51.989 1.00 39.98 116 THR B O 1
ATOM 2407 N N . SER B 1 110 ? -2.716 88.213 51.482 1.00 40.72 117 SER B N 1
ATOM 2408 C CA . SER B 1 110 ? -3.857 87.869 50.614 1.00 41.11 117 SER B CA 1
ATOM 2409 C C . SER B 1 110 ? -3.453 87.217 49.297 1.00 41.16 117 SER B C 1
ATOM 2410 O O . SER B 1 110 ? -4.190 86.413 48.767 1.00 41.46 117 SER B O 1
ATOM 2413 N N . ALA B 1 111 ? -2.287 87.567 48.770 1.00 41.60 118 ALA B N 1
ATOM 2414 C CA . ALA B 1 111 ? -1.856 87.124 47.437 1.00 41.82 118 ALA B CA 1
ATOM 2415 C C . ALA B 1 111 ? -1.012 85.869 47.521 1.00 41.97 118 ALA B C 1
ATOM 2416 O O . ALA B 1 111 ? -0.449 85.608 48.570 1.00 42.45 118 ALA B O 1
ATOM 2418 N N . GLU B 1 112 ? -0.909 85.109 46.422 1.00 42.24 119 GLU B N 1
ATOM 2419 C CA . GLU B 1 112 ? 0.049 83.988 46.282 1.00 42.47 119 GLU B CA 1
ATOM 2420 C C . GLU B 1 112 ? 1.515 84.416 46.354 1.00 41.67 119 GLU B C 1
ATOM 2421 O O . GLU B 1 112 ? 2.393 83.588 46.642 1.00 42.24 119 GLU B O 1
ATOM 2427 N N . ALA B 1 113 ? 1.803 85.675 46.019 1.00 40.61 120 ALA B N 1
ATOM 2428 C CA . ALA B 1 113 ? 3.190 86.193 46.076 1.00 39.56 120 ALA B CA 1
ATOM 2429 C C . ALA B 1 113 ? 3.682 86.228 47.516 1.00 38.84 120 ALA B C 1
ATOM 2430 O O . ALA B 1 113 ? 2.981 86.709 48.415 1.00 39.13 120 ALA B O 1
ATOM 2432 N N . ALA B 1 114 ? 4.887 85.720 47.724 1.00 37.91 121 ALA B N 1
ATOM 2433 C CA . ALA B 1 114 ? 5.523 85.696 49.042 1.00 36.45 121 ALA B CA 1
ATOM 2434 C C . ALA B 1 114 ? 5.840 87.112 49.570 1.00 35.62 121 ALA B C 1
ATOM 2435 O O . ALA B 1 114 ? 5.484 87.459 50.697 1.00 34.17 121 ALA B O 1
ATOM 2437 N N . VAL B 1 115 ? 6.541 87.908 48.757 1.00 34.92 122 VAL B N 1
ATOM 2438 C CA . VAL B 1 115 ? 6.992 89.241 49.174 1.00 34.45 122 VAL B CA 1
ATOM 2439 C C . VAL B 1 115 ? 6.619 90.281 48.119 1.00 34.10 122 VAL B C 1
ATOM 2440 O O . VAL B 1 115 ? 6.691 90.024 46.909 1.00 33.22 122 VAL B O 1
ATOM 2444 N N . ILE B 1 116 ? 6.201 91.449 48.601 1.00 33.83 123 ILE B N 1
ATOM 2445 C CA . ILE B 1 116 ? 6.031 92.614 47.758 1.00 33.97 123 ILE B CA 1
ATOM 2446 C C . ILE B 1 116 ? 6.839 93.723 48.396 1.00 33.31 123 ILE B C 1
ATOM 2447 O O . ILE B 1 116 ? 6.768 93.936 49.600 1.00 33.36 123 ILE B O 1
ATOM 2452 N N . TYR B 1 117 ? 7.599 94.452 47.592 1.00 33.01 124 TYR B N 1
ATOM 2453 C CA . TYR B 1 117 ? 8.493 95.456 48.163 1.00 32.07 124 TYR B CA 1
ATOM 2454 C C . TYR B 1 117 ? 8.777 96.604 47.207 1.00 31.82 124 TYR B C 1
ATOM 2455 O O . TYR B 1 117 ? 8.645 96.445 45.986 1.00 32.10 124 TYR B O 1
ATOM 2464 N N . LEU B 1 118 ? 9.161 97.753 47.779 1.00 30.44 125 LEU B N 1
ATOM 2465 C CA . LEU B 1 118 ? 9.338 98.999 47.020 1.00 28.97 125 LEU B CA 1
ATOM 2466 C C . LEU B 1 118 ? 10.777 99.513 47.065 1.00 28.43 125 LEU B C 1
ATOM 2467 O O . LEU B 1 118 ? 11.355 99.630 48.124 1.00 27.43 125 LEU B O 1
ATOM 2472 N N . ILE B 1 119 ? 11.326 99.817 45.897 1.00 28.38 126 ILE B N 1
ATOM 2473 C CA . ILE B 1 119 ? 12.728 100.148 45.758 1.00 29.40 126 ILE B CA 1
ATOM 2474 C C . ILE B 1 119 ? 12.846 101.579 45.218 1.00 30.41 126 ILE B C 1
ATOM 2475 O O . ILE B 1 119 ? 12.121 101.957 44.284 1.00 30.55 126 ILE B O 1
ATOM 2480 N N . ASP B 1 120 ? 13.726 102.357 45.859 1.00 30.73 127 ASP B N 1
ATOM 2481 C CA . ASP B 1 120 ? 14.128 103.718 45.469 1.00 31.62 127 ASP B CA 1
ATOM 2482 C C . ASP B 1 120 ? 14.662 103.773 44.061 1.00 31.86 127 ASP B C 1
ATOM 2483 O O . ASP B 1 120 ? 14.977 102.747 43.493 1.00 31.80 127 ASP B O 1
ATOM 2488 N N . ARG B 1 121 ? 14.847 104.988 43.541 1.00 32.78 128 ARG B N 1
ATOM 2489 C CA . ARG B 1 121 ? 15.499 105.189 42.247 1.00 34.05 128 ARG B CA 1
ATOM 2490 C C . ARG B 1 121 ? 16.991 104.843 42.312 1.00 34.30 128 ARG B C 1
ATOM 2491 O O . ARG B 1 121 ? 17.636 104.695 41.272 1.00 35.19 128 ARG B O 1
ATOM 2499 N N . SER B 1 122 ? 17.547 104.735 43.522 1.00 33.75 129 SER B N 1
ATOM 2500 C CA . SER B 1 122 ? 18.959 104.392 43.653 1.00 33.28 129 SER B CA 1
ATOM 2501 C C . SER B 1 122 ? 19.162 102.883 43.874 1.00 32.70 129 SER B C 1
ATOM 2502 O O . SER B 1 122 ? 20.291 102.394 43.891 1.00 32.63 129 SER B O 1
ATOM 2505 N N . GLY B 1 123 ? 18.069 102.139 44.002 1.00 31.64 130 GLY B N 1
ATOM 2506 C CA . GLY B 1 123 ? 18.183 100.706 44.125 1.00 30.54 130 GLY B CA 1
ATOM 2507 C C . GLY B 1 123 ? 18.011 100.178 45.526 1.00 30.03 130 GLY B C 1
ATOM 2508 O O . GLY B 1 123 ? 18.129 98.975 45.736 1.00 30.36 130 GLY B O 1
ATOM 2509 N N . VAL B 1 124 ? 17.706 101.058 46.480 1.00 29.23 131 VAL B N 1
ATOM 2510 C CA . VAL B 1 124 ? 17.522 100.663 47.883 1.00 28.14 131 VAL B CA 1
ATOM 2511 C C . VAL B 1 124 ? 16.035 100.372 48.159 1.00 28.32 131 VAL B C 1
ATOM 2512 O O . VAL B 1 124 ? 15.182 101.190 47.834 1.00 28.15 131 VAL B O 1
ATOM 2516 N N . ALA B 1 125 ? 15.714 99.203 48.722 1.00 27.73 132 ALA B N 1
ATOM 2517 C CA . ALA B 1 125 ? 14.318 98.923 49.151 1.00 27.68 132 ALA B CA 1
ATOM 2518 C C . ALA B 1 125 ? 13.938 99.736 50.397 1.00 27.35 132 ALA B C 1
ATOM 2519 O O . ALA B 1 125 ? 14.586 99.633 51.443 1.00 27.70 132 ALA B O 1
ATOM 2521 N N . VAL B 1 126 ? 12.895 100.546 50.269 1.00 27.22 133 VAL B N 1
ATOM 2522 C CA . VAL B 1 126 ? 12.442 101.457 51.327 1.00 27.16 133 VAL B CA 1
ATOM 2523 C C . VAL B 1 126 ? 11.237 100.935 52.140 1.00 27.25 133 VAL B C 1
ATOM 2524 O O . VAL B 1 126 ? 10.933 101.456 53.211 1.00 27.27 133 VAL B O 1
ATOM 2528 N N . ALA B 1 127 ? 10.585 99.897 51.621 1.00 27.23 134 ALA B N 1
ATOM 2529 C CA . ALA B 1 127 ? 9.346 99.368 52.156 1.00 27.27 134 ALA B CA 1
ATOM 2530 C C . ALA B 1 127 ? 9.249 97.954 51.643 1.00 27.82 134 ALA B C 1
ATOM 2531 O O . ALA B 1 127 ? 9.648 97.686 50.508 1.00 28.14 134 ALA B O 1
ATOM 2533 N N . ALA B 1 128 ? 8.738 97.041 52.470 1.00 28.44 135 ALA B N 1
ATOM 2534 C CA . ALA B 1 128 ? 8.493 95.645 52.047 1.00 28.79 135 ALA B CA 1
ATOM 2535 C C . ALA B 1 128 ? 7.416 95.021 52.902 1.00 29.23 135 ALA B C 1
ATOM 2536 O O . ALA B 1 128 ? 7.212 95.444 54.048 1.00 30.01 135 ALA B O 1
ATOM 2538 N N . SER B 1 129 ? 6.762 93.995 52.361 1.00 29.18 136 SER B N 1
ATOM 2539 C CA . SER B 1 129 ? 5.738 93.269 53.066 1.00 29.63 136 SER B CA 1
ATOM 2540 C C . SER B 1 129 ? 6.293 92.486 54.274 1.00 30.45 136 SER B C 1
ATOM 2541 O O . SER B 1 129 ? 5.576 92.219 55.241 1.00 30.25 136 SER B O 1
ATOM 2544 N N . ASN B 1 130 ? 7.574 92.132 54.223 1.00 30.65 137 ASN B N 1
ATOM 2545 C CA . ASN B 1 130 ? 8.174 91.348 55.287 1.00 31.09 137 ASN B CA 1
ATOM 2546 C C . ASN B 1 130 ? 9.011 92.209 56.235 1.00 31.21 137 ASN B C 1
ATOM 2547 O O . ASN B 1 130 ? 9.966 91.735 56.863 1.00 30.54 137 ASN B O 1
ATOM 2552 N N . TRP B 1 131 ? 8.620 93.477 56.329 1.00 32.42 138 TRP B N 1
ATOM 2553 C CA . TRP B 1 131 ? 9.290 94.478 57.146 1.00 33.16 138 TRP B CA 1
ATOM 2554 C C . TRP B 1 131 ? 9.354 94.132 58.641 1.00 33.77 138 TRP B C 1
ATOM 2555 O O . TRP B 1 131 ? 10.141 94.734 59.397 1.00 33.85 138 TRP B O 1
ATOM 2566 N N . GLN B 1 132 ? 8.526 93.180 59.069 1.00 34.48 139 GLN B N 1
ATOM 2567 C CA . GLN B 1 132 ? 8.513 92.762 60.470 1.00 35.28 139 GLN B CA 1
ATOM 2568 C C . GLN B 1 132 ? 9.384 91.529 60.688 1.00 35.73 139 GLN B C 1
ATOM 2569 O O . GLN B 1 132 ? 9.773 91.226 61.817 1.00 35.82 139 GLN B O 1
ATOM 2575 N N . GLU B 1 133 ? 9.681 90.832 59.594 1.00 36.39 140 GLU B N 1
ATOM 2576 C CA . GLU B 1 133 ? 10.359 89.545 59.632 1.00 36.82 140 GLU B CA 1
ATOM 2577 C C . GLU B 1 133 ? 11.863 89.754 59.790 1.00 36.03 140 GLU B C 1
ATOM 2578 O O . GLU B 1 133 ? 12.380 90.816 59.442 1.00 36.16 140 GLU B O 1
ATOM 2584 N N . PRO B 1 134 ? 12.568 88.751 60.347 1.00 35.73 141 PRO B N 1
ATOM 2585 C CA . PRO B 1 134 ? 14.032 88.865 60.384 1.00 35.63 141 PRO B CA 1
ATOM 2586 C C . PRO B 1 134 ? 14.683 88.848 58.995 1.00 35.27 141 PRO B C 1
ATOM 2587 O O . PRO B 1 134 ? 15.843 89.212 58.861 1.00 35.64 141 PRO B O 1
ATOM 2591 N N . THR B 1 135 ? 13.928 88.443 57.977 1.00 35.25 142 THR B N 1
ATOM 2592 C CA . THR B 1 135 ? 14.399 88.461 56.600 1.00 34.57 142 THR B CA 1
ATOM 2593 C C . THR B 1 135 ? 13.892 89.664 55.794 1.00 33.93 142 THR B C 1
ATOM 2594 O O . THR B 1 135 ? 13.844 89.580 54.575 1.00 33.53 142 THR B O 1
ATOM 2598 N N . SER B 1 136 ? 13.546 90.762 56.476 1.00 32.95 143 SER B N 1
ATOM 2599 C CA . SER B 1 136 ? 13.192 92.042 55.836 1.00 32.90 143 SER B CA 1
ATOM 2600 C C . SER B 1 136 ? 14.117 92.432 54.685 1.00 32.44 143 SER B C 1
ATOM 2601 O O . SER B 1 136 ? 15.344 92.385 54.814 1.00 32.90 143 SER B O 1
ATOM 2604 N N . PHE B 1 137 ? 13.506 92.796 53.558 1.00 31.85 144 PHE B N 1
ATOM 2605 C CA . PHE B 1 137 ? 14.232 93.237 52.393 1.00 30.83 144 PHE B CA 1
ATO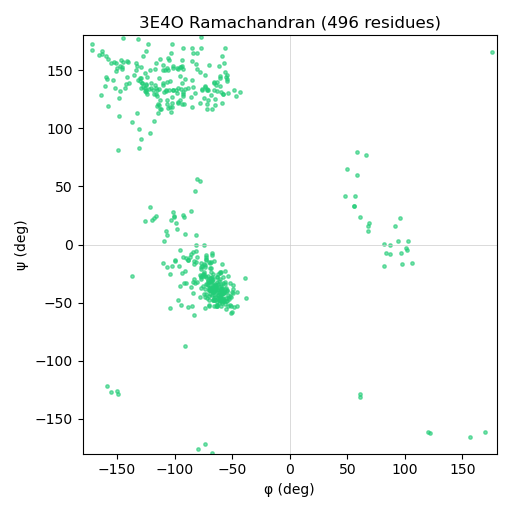M 2606 C C . PHE B 1 137 ? 14.532 94.716 52.488 1.00 31.15 144 PHE B C 1
ATOM 2607 O O . PHE B 1 137 ? 15.255 95.218 51.662 1.00 32.07 144 PHE B O 1
ATOM 2615 N N . VAL B 1 138 ? 13.975 95.423 53.473 1.00 31.12 145 VAL B N 1
ATOM 2616 C CA . VAL B 1 138 ? 14.159 96.882 53.593 1.00 30.89 145 VAL B CA 1
ATOM 2617 C C . VAL B 1 138 ? 15.625 97.254 53.856 1.00 31.22 145 VAL B C 1
ATOM 2618 O O . VAL B 1 138 ? 16.325 96.580 54.634 1.00 30.70 145 VAL B O 1
ATOM 2622 N N . GLY B 1 139 ? 16.078 98.309 53.167 1.00 30.86 146 GLY B N 1
ATOM 2623 C CA . GLY B 1 139 ? 17.389 98.895 53.390 1.00 30.19 146 GLY B CA 1
ATOM 2624 C C . GLY B 1 139 ? 18.517 98.265 52.595 1.00 30.03 146 GLY B C 1
ATOM 2625 O O . GLY B 1 139 ? 19.640 98.774 52.622 1.00 29.46 146 GLY B O 1
ATOM 2626 N N . ASN B 1 140 ? 18.235 97.148 51.922 1.00 29.75 147 ASN B N 1
ATOM 2627 C CA . ASN B 1 140 ? 19.220 96.524 51.025 1.00 30.64 147 ASN B CA 1
ATOM 2628 C C . ASN B 1 140 ? 19.219 97.117 49.607 1.00 30.07 147 ASN B C 1
ATOM 2629 O O . ASN B 1 140 ? 18.233 97.687 49.169 1.00 29.69 147 ASN B O 1
ATOM 2634 N N . ASP B 1 141 ? 20.329 96.952 48.900 1.00 31.15 148 ASP B N 1
ATOM 2635 C CA . ASP B 1 141 ? 20.494 97.459 47.535 1.00 32.41 148 ASP B CA 1
ATOM 2636 C C . ASP B 1 141 ? 20.336 96.351 46.473 1.00 32.40 148 ASP B C 1
ATOM 2637 O O . ASP B 1 141 ? 21.070 95.359 46.464 1.00 32.83 148 ASP B O 1
ATOM 2642 N N . TYR B 1 142 ? 19.378 96.539 45.570 1.00 32.75 149 TYR B N 1
ATOM 2643 C CA . TYR B 1 142 ? 19.057 95.532 44.545 1.00 31.69 149 TYR B CA 1
ATOM 2644 C C . TYR B 1 142 ? 19.245 96.031 43.140 1.00 31.34 149 TYR B C 1
ATOM 2645 O O . TYR B 1 142 ? 18.691 95.455 42.220 1.00 31.37 149 TYR B O 1
ATOM 2654 N N . ALA B 1 143 ? 20.047 97.086 42.994 1.00 31.15 150 ALA B N 1
ATOM 2655 C CA . ALA B 1 143 ? 20.368 97.698 41.702 1.00 31.62 150 ALA B CA 1
ATOM 2656 C C . ALA B 1 143 ? 21.068 96.744 40.702 1.00 31.60 150 ALA B C 1
ATOM 2657 O O . ALA B 1 143 ? 20.930 96.900 39.490 1.00 32.21 150 ALA B O 1
ATOM 2659 N N . PHE B 1 144 ? 21.819 95.781 41.230 1.00 31.43 151 PHE B N 1
ATOM 2660 C CA . PHE B 1 144 ? 22.525 94.754 40.451 1.00 30.84 151 PHE B CA 1
ATOM 2661 C C . PHE B 1 144 ? 21.589 93.709 39.795 1.00 30.69 151 PHE B C 1
ATOM 2662 O O . PHE B 1 144 ? 22.017 92.946 38.939 1.00 29.96 151 PHE B O 1
ATOM 2670 N N . ARG B 1 145 ? 20.328 93.656 40.236 1.00 31.04 152 ARG B N 1
ATOM 2671 C CA . ARG B 1 145 ? 19.336 92.735 39.699 1.00 30.91 152 ARG B CA 1
ATOM 2672 C C . ARG B 1 145 ? 18.668 93.283 38.424 1.00 31.74 152 ARG B C 1
ATOM 2673 O O . ARG B 1 145 ? 18.276 94.454 38.371 1.00 31.25 152 ARG B O 1
ATOM 2681 N N . ASP B 1 146 ? 18.521 92.420 37.410 1.00 32.78 153 ASP B N 1
ATOM 2682 C CA . ASP B 1 146 ? 17.880 92.792 36.140 1.00 33.19 153 ASP B CA 1
ATOM 2683 C C . ASP B 1 146 ? 16.444 93.247 36.356 1.00 33.13 153 ASP B C 1
ATOM 2684 O O . ASP B 1 146 ? 15.980 94.178 35.682 1.00 33.56 153 ASP B O 1
ATOM 2689 N N . TYR B 1 147 ? 15.748 92.633 37.314 1.00 32.75 154 TYR B N 1
ATOM 2690 C CA . TYR B 1 147 ? 14.380 93.083 37.635 1.00 32.93 154 TYR B CA 1
ATOM 2691 C C . TYR B 1 147 ? 14.297 94.554 38.107 1.00 33.10 154 TYR B C 1
ATOM 2692 O O . TYR B 1 147 ? 13.250 9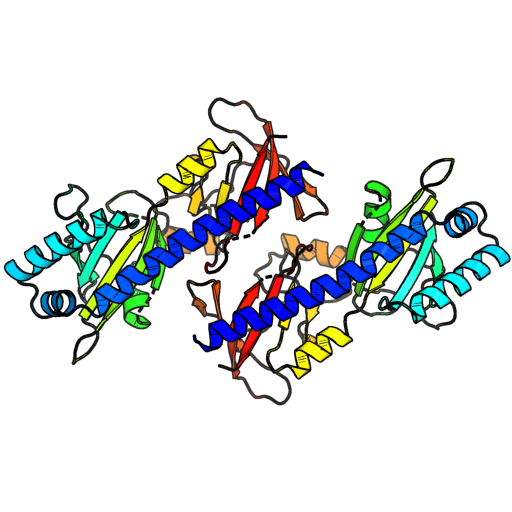5.192 37.985 1.00 33.22 154 TYR B O 1
ATOM 2701 N N . PHE B 1 148 ? 15.396 95.082 38.646 1.00 33.69 155 PHE B N 1
ATOM 2702 C CA . PHE B 1 148 ? 15.490 96.509 38.929 1.00 33.16 155 PHE B CA 1
ATOM 2703 C C . PHE B 1 148 ? 15.902 97.277 37.697 1.00 33.40 155 PHE B C 1
ATOM 2704 O O . PHE B 1 148 ? 15.171 98.152 37.251 1.00 33.40 155 PHE B O 1
ATOM 2712 N N . ARG B 1 149 ? 17.077 96.976 37.153 1.00 34.25 156 ARG B N 1
ATOM 2713 C CA . ARG B 1 149 ? 17.606 97.799 36.060 1.00 35.14 156 ARG B CA 1
ATOM 2714 C C . ARG B 1 149 ? 16.770 97.751 34.766 1.00 34.95 156 ARG B C 1
ATOM 2715 O O . ARG B 1 149 ? 16.603 98.783 34.094 1.00 35.18 156 ARG B O 1
ATOM 2723 N N . LEU B 1 150 ? 16.225 96.571 34.449 1.00 34.51 157 LEU B N 1
ATOM 2724 C CA . LEU B 1 150 ? 15.423 96.406 33.238 1.00 34.34 157 LEU B CA 1
ATOM 2725 C C . LEU B 1 150 ? 14.020 96.986 33.392 1.00 34.44 157 LEU B C 1
ATOM 2726 O O . LEU B 1 150 ? 13.436 97.414 32.407 1.00 35.18 157 LEU B O 1
ATOM 2731 N N . ALA B 1 151 ? 13.495 97.038 34.615 1.00 34.16 158 ALA B N 1
ATOM 2732 C CA . ALA B 1 151 ? 12.225 97.734 34.848 1.00 34.67 158 ALA B CA 1
ATOM 2733 C C . ALA B 1 151 ? 12.379 99.260 34.773 1.00 35.12 158 ALA B C 1
ATOM 2734 O O . ALA B 1 151 ? 11.458 99.956 34.340 1.00 34.86 158 ALA B O 1
ATOM 2736 N N . VAL B 1 152 ? 13.535 99.773 35.198 1.00 35.34 159 VAL B N 1
ATOM 2737 C CA . VAL B 1 152 ? 13.841 101.190 35.015 1.00 36.11 159 VAL B CA 1
ATOM 2738 C C . VAL B 1 152 ? 13.990 101.483 33.510 1.00 36.58 159 VAL B C 1
ATOM 2739 O O . VAL B 1 152 ? 13.394 102.433 33.001 1.00 36.61 159 VAL B O 1
ATOM 2743 N N . ARG B 1 153 ? 14.766 100.655 32.804 1.00 37.06 160 ARG B N 1
ATOM 2744 C CA . ARG B 1 153 ? 15.014 100.876 31.374 1.00 37.53 160 ARG B CA 1
ATOM 2745 C C . ARG B 1 153 ? 13.724 100.750 30.538 1.00 37.36 160 ARG B C 1
ATOM 2746 O O . ARG B 1 153 ? 13.381 101.678 29.790 1.00 37.35 160 ARG B O 1
ATOM 2754 N N . ASP B 1 154 ? 13.013 99.627 30.705 1.00 36.94 161 ASP B N 1
ATOM 2755 C CA . ASP B 1 154 ? 11.850 99.249 29.874 1.00 37.17 161 ASP B CA 1
ATOM 2756 C C . ASP B 1 154 ? 10.467 99.522 30.478 1.00 36.74 161 ASP B C 1
ATOM 2757 O O . ASP B 1 154 ? 9.463 99.431 29.777 1.00 36.80 161 ASP B O 1
ATOM 2762 N N . GLY B 1 155 ? 10.402 99.816 31.771 1.00 36.01 162 GLY B N 1
ATOM 2763 C CA . GLY B 1 155 ? 9.121 100.018 32.421 1.00 35.46 162 GLY B CA 1
ATOM 2764 C C . GLY B 1 155 ? 8.662 98.813 33.219 1.00 35.38 162 GLY B C 1
ATOM 2765 O O . GLY B 1 155 ? 7.818 98.928 34.085 1.00 35.17 162 GLY B O 1
ATOM 2774 N N . ALA B 1 157 ? 9.943 94.350 34.239 1.00 36.15 164 ALA B N 1
ATOM 2775 C CA . ALA B 1 157 ? 10.830 93.213 34.079 1.00 36.22 164 ALA B CA 1
ATOM 2776 C C . ALA B 1 157 ? 10.269 91.973 34.783 1.00 36.59 164 ALA B C 1
ATOM 2777 O O . ALA B 1 157 ? 9.304 92.034 35.554 1.00 36.64 164 ALA B O 1
ATOM 2779 N N . GLU B 1 158 ? 10.870 90.840 34.480 1.00 37.14 165 GLU B N 1
ATOM 2780 C CA . GLU B 1 158 ? 10.459 89.584 35.037 1.00 38.36 165 GLU B CA 1
ATOM 2781 C C . GLU B 1 158 ? 11.633 88.652 34.923 1.00 38.02 165 GLU B C 1
ATOM 2782 O O . GLU B 1 158 ? 12.100 88.399 33.816 1.00 37.90 165 GLU B O 1
ATOM 2788 N N . HIS B 1 159 ? 12.135 88.165 36.055 1.00 37.93 166 HIS B N 1
ATOM 2789 C CA . HIS B 1 159 ? 13.118 87.079 36.021 1.00 37.64 166 HIS B CA 1
ATOM 2790 C C . HIS B 1 159 ? 13.230 86.244 37.321 1.00 36.96 166 HIS B C 1
ATOM 2791 O O . HIS B 1 159 ? 12.814 86.653 38.401 1.00 36.65 166 HIS B O 1
ATOM 2798 N N . PHE B 1 160 ? 13.766 85.042 37.173 1.00 36.11 167 PHE B N 1
ATOM 2799 C CA . PHE B 1 160 ? 13.926 84.113 38.263 1.00 35.30 167 PHE B CA 1
ATOM 2800 C C . PHE B 1 160 ? 15.287 84.314 38.918 1.00 34.38 167 PHE B C 1
ATOM 2801 O O . PHE B 1 160 ? 16.266 84.581 38.238 1.00 34.07 167 PHE B O 1
ATOM 2809 N N . ALA B 1 161 ? 15.355 84.188 40.241 1.00 33.28 168 ALA B N 1
ATOM 2810 C CA . ALA B 1 161 ? 16.638 84.283 40.914 1.00 32.71 168 ALA B CA 1
ATOM 2811 C C . ALA B 1 161 ? 16.624 83.617 42.286 1.00 32.46 168 ALA B C 1
ATOM 2812 O O . ALA B 1 161 ? 15.558 83.361 42.856 1.00 33.09 168 ALA B O 1
ATOM 2822 N N . GLY B 1 163 ? 17.235 84.351 45.993 1.00 32.80 170 GLY B N 1
ATOM 2823 C CA . GLY B 1 163 ? 17.286 85.525 46.880 1.00 33.17 170 GLY B CA 1
ATOM 2824 C C . GLY B 1 163 ? 18.566 85.635 47.686 1.00 33.58 170 GLY B C 1
ATOM 2825 O O . GLY B 1 163 ? 19.151 84.617 48.033 1.00 34.58 170 GLY B O 1
ATOM 2826 N N . THR B 1 164 ? 19.013 86.866 47.965 1.00 33.59 171 THR B N 1
ATOM 2827 C CA . THR B 1 164 ? 20.238 87.133 48.751 1.00 33.23 171 THR B CA 1
ATOM 2828 C C . THR B 1 164 ? 19.963 87.292 50.254 1.00 33.75 171 THR B C 1
ATOM 2829 O O . THR B 1 164 ? 20.804 86.947 51.083 1.00 34.22 171 THR B O 1
ATOM 2833 N N . VAL B 1 165 ? 18.803 87.836 50.606 1.00 33.70 172 VAL B N 1
ATOM 2834 C CA . VAL B 1 165 ? 18.417 87.976 52.008 1.00 34.56 172 VAL B CA 1
ATOM 2835 C C . VAL B 1 165 ? 17.672 86.715 52.515 1.00 35.02 172 VAL B C 1
ATOM 2836 O O . VAL B 1 165 ? 18.048 86.123 53.529 1.00 34.80 172 VAL B O 1
ATOM 2840 N N . SER B 1 166 ? 16.621 86.331 51.787 1.00 35.52 173 SER B N 1
ATOM 2841 C CA . SER B 1 166 ? 15.775 85.188 52.115 1.00 35.95 173 SER B CA 1
ATOM 2842 C C . SER B 1 166 ? 16.474 83.859 51.896 1.00 36.05 173 SER B C 1
ATOM 2843 O O . SER B 1 166 ? 16.119 82.872 52.518 1.00 36.09 173 SER B O 1
ATOM 2846 N N . LYS B 1 167 ? 17.438 83.838 50.981 1.00 36.35 174 LYS B N 1
ATOM 2847 C CA . LYS B 1 167 ? 18.018 82.589 50.484 1.00 36.55 174 LYS B CA 1
ATOM 2848 C C . LYS B 1 167 ? 16.938 81.635 49.915 1.00 36.21 174 LYS B C 1
ATOM 2849 O O . LYS B 1 167 ? 17.053 80.411 50.004 1.00 36.49 174 LYS B O 1
ATOM 2855 N N . ARG B 1 168 ? 15.894 82.199 49.326 1.00 35.47 175 ARG B N 1
ATOM 2856 C CA . ARG B 1 168 ? 14.854 81.393 48.683 1.00 35.25 175 ARG B CA 1
ATOM 2857 C C . ARG B 1 168 ? 14.753 81.746 47.200 1.00 34.91 175 ARG B C 1
ATOM 2858 O O . ARG B 1 168 ? 14.908 82.911 46.839 1.00 35.27 175 ARG B O 1
ATOM 2866 N N . PRO B 1 169 ? 14.574 80.727 46.333 1.00 34.70 176 PRO B N 1
ATOM 2867 C CA . PRO B 1 169 ? 14.377 80.928 44.885 1.00 34.43 176 PRO B CA 1
ATOM 2868 C C . PRO B 1 169 ? 12.995 81.465 44.576 1.00 34.39 176 PRO B C 1
ATOM 2869 O O . PRO B 1 169 ? 12.027 81.121 45.238 1.00 34.50 176 PRO B O 1
ATOM 2873 N N . GLY B 1 170 ? 12.887 82.296 43.558 1.00 35.10 177 GLY B N 1
ATOM 2874 C CA . GLY B 1 170 ? 11.599 82.906 43.245 1.00 34.58 177 GLY B CA 1
ATOM 2875 C C . GLY B 1 170 ? 11.611 83.533 41.878 1.00 34.42 177 GLY B C 1
ATOM 2876 O O . GLY B 1 170 ? 12.674 83.718 41.310 1.00 34.34 177 GLY B O 1
ATOM 2877 N N . LEU B 1 171 ? 10.419 83.809 41.341 1.00 33.95 178 LEU B N 1
ATOM 2878 C CA . LEU B 1 171 ? 10.269 84.704 40.206 1.00 32.95 178 LEU B CA 1
ATOM 2879 C C . LEU B 1 171 ? 9.942 86.120 40.713 1.00 33.50 178 LEU B C 1
ATOM 2880 O O . LEU B 1 171 ? 8.976 86.329 41.452 1.00 33.57 178 LEU B O 1
ATOM 2885 N N . TYR B 1 172 ? 10.763 87.078 40.306 1.00 33.29 179 TYR B N 1
ATOM 2886 C CA . TYR B 1 172 ? 10.529 88.497 40.578 1.00 33.23 179 TYR B CA 1
ATOM 2887 C C . TYR B 1 172 ? 9.865 89.172 39.388 1.00 32.77 179 TYR B C 1
ATOM 2888 O O . TYR B 1 172 ? 10.407 89.186 38.285 1.00 33.02 179 TYR B O 1
ATOM 2897 N N . ILE B 1 173 ? 8.699 89.739 39.648 1.00 32.36 180 ILE B N 1
ATOM 2898 C CA . ILE B 1 173 ? 7.941 90.514 38.680 1.00 31.88 180 ILE B CA 1
ATOM 2899 C C . ILE B 1 173 ? 7.922 91.994 39.123 1.00 32.01 180 ILE B C 1
ATOM 2900 O O . ILE B 1 173 ? 7.374 92.347 40.172 1.00 32.21 180 ILE B O 1
ATOM 2905 N N . SER B 1 174 ? 8.521 92.851 38.309 1.00 32.57 181 SER B N 1
ATOM 2906 C CA . SER B 1 174 ? 8.766 94.233 38.689 1.00 32.97 181 SER B CA 1
ATOM 2907 C C . SER B 1 174 ? 8.170 95.239 37.718 1.00 33.67 181 SER B C 1
ATOM 2908 O O . SER B 1 174 ? 8.136 94.994 36.507 1.00 33.26 181 SER B O 1
ATOM 2911 N N . ARG B 1 175 ? 7.699 96.358 38.281 1.00 34.16 182 ARG B N 1
ATOM 2912 C CA . ARG B 1 175 ? 7.158 97.484 37.535 1.00 35.44 182 ARG B CA 1
ATOM 2913 C C . ARG B 1 175 ? 7.828 98.759 37.978 1.00 35.66 182 ARG B C 1
ATOM 2914 O O . ARG B 1 175 ? 8.049 98.966 39.175 1.00 36.14 182 ARG B O 1
ATOM 2922 N N . ARG B 1 176 ? 8.126 99.615 37.002 1.00 35.78 183 ARG B N 1
ATOM 2923 C CA . ARG B 1 176 ? 8.665 100.949 37.228 1.00 35.72 183 ARG B CA 1
ATOM 2924 C C . ARG B 1 176 ? 7.545 101.862 37.709 1.00 35.86 183 ARG B C 1
ATOM 2925 O O . ARG B 1 176 ? 6.436 101.856 37.147 1.00 35.62 183 ARG B O 1
ATOM 2933 N N . VAL B 1 177 ? 7.832 102.622 38.765 1.00 35.75 184 VAL B N 1
ATOM 2934 C CA . VAL B 1 177 ? 6.917 103.643 39.263 1.00 36.30 184 VAL B CA 1
ATOM 2935 C C . VAL B 1 177 ? 7.309 104.980 38.616 1.00 37.35 184 VAL B C 1
ATOM 2936 O O . VAL B 1 177 ? 8.456 105.422 38.748 1.00 36.75 184 VAL B O 1
ATOM 2940 N N . ASP B 1 178 ? 6.376 105.596 37.892 1.00 38.41 185 ASP B N 1
ATOM 2941 C CA . ASP B 1 178 ? 6.626 106.905 37.256 1.00 40.33 185 ASP B CA 1
ATOM 2942 C C . ASP B 1 178 ? 5.947 108.015 38.030 1.00 41.15 185 ASP B C 1
ATOM 2943 O O . ASP B 1 178 ? 4.825 107.848 38.498 1.00 41.84 185 ASP B O 1
ATOM 2948 N N . GLY B 1 179 ? 6.609 109.155 38.151 1.00 42.22 186 GLY B N 1
ATOM 2949 C CA . GLY B 1 179 ? 5.974 110.321 38.772 1.00 43.54 186 GLY B CA 1
ATOM 2950 C C . GLY B 1 179 ? 5.922 111.576 37.903 0.80 44.28 186 GLY B C 1
ATOM 2951 O O . GLY B 1 179 ? 6.509 111.601 36.815 0.80 44.05 186 GLY B O 1
ATOM 2952 N N . PRO B 1 180 ? 5.207 112.623 38.383 1.00 44.87 187 PRO B N 1
ATOM 2953 C CA . PRO B 1 180 ? 5.089 113.959 37.759 1.00 45.27 187 PRO B CA 1
ATOM 2954 C C . PRO B 1 180 ? 6.384 114.507 37.128 1.00 45.19 187 PRO B C 1
ATOM 2955 O O . PRO B 1 180 ? 6.307 115.284 36.172 1.00 45.30 187 PRO B O 1
ATOM 2959 N N . GLY B 1 181 ? 7.544 114.106 37.657 1.00 44.80 188 GLY B N 1
ATOM 2960 C CA . GLY B 1 181 ? 8.844 114.522 37.122 1.00 44.08 188 GLY B CA 1
ATOM 2961 C C . GLY B 1 181 ? 9.658 113.445 36.413 1.00 43.96 188 GLY B C 1
ATOM 2962 O O . GLY B 1 181 ? 10.782 113.711 35.988 1.00 43.87 188 GLY B O 1
ATOM 2963 N N . GLY B 1 182 ? 9.093 112.236 36.276 1.00 43.80 189 GLY B N 1
ATOM 2964 C CA . GLY B 1 182 ? 9.783 111.087 35.667 1.00 42.96 189 GLY B CA 1
ATOM 2965 C C . GLY B 1 182 ? 9.890 109.916 36.643 1.00 42.85 189 GLY B C 1
ATOM 2966 O O . GLY B 1 182 ? 9.165 109.891 37.645 1.00 42.55 189 GLY B O 1
ATOM 2967 N N . PRO B 1 183 ? 10.824 108.958 36.382 1.00 42.27 190 PRO B N 1
ATOM 2968 C CA . PRO B 1 183 ? 10.904 107.701 37.156 1.00 41.94 190 PRO B CA 1
ATOM 2969 C C . PRO B 1 183 ? 11.084 107.980 38.649 1.00 41.18 190 PRO B C 1
ATOM 2970 O O . PRO B 1 183 ? 11.545 109.068 39.019 1.00 42.11 190 PRO B O 1
ATOM 2974 N N . LEU B 1 184 ? 10.692 107.039 39.494 1.00 39.32 191 LEU B N 1
ATOM 2975 C CA . LEU B 1 184 ? 10.749 107.241 40.942 1.00 38.08 191 LEU B CA 1
ATOM 2976 C C . LEU B 1 184 ? 11.269 106.025 41.678 1.00 37.12 191 LEU B C 1
ATOM 2977 O O . LEU B 1 184 ? 11.835 106.154 42.755 1.00 37.31 191 LEU B O 1
ATOM 2982 N N . GLY B 1 185 ? 11.069 104.849 41.096 1.00 36.10 192 GLY B N 1
ATOM 2983 C CA . GLY B 1 185 ? 11.384 103.592 41.768 1.00 35.30 192 GLY B CA 1
ATOM 2984 C C . GLY B 1 185 ? 10.851 102.391 41.020 1.00 34.30 192 GLY B C 1
ATOM 2985 O O . GLY B 1 185 ? 10.542 102.478 39.837 1.00 34.42 192 GLY B O 1
ATOM 2986 N N . VAL B 1 186 ? 10.748 101.271 41.726 1.00 33.94 193 VAL B N 1
ATOM 2987 C CA . VAL B 1 186 ? 10.351 99.985 41.168 1.00 32.55 193 VAL B CA 1
ATOM 2988 C C . VAL B 1 186 ? 9.592 99.201 42.252 1.00 33.17 193 VAL B C 1
ATOM 2989 O O . VAL B 1 186 ? 10.099 99.025 43.383 1.00 32.81 193 VAL B O 1
ATOM 2993 N N . ILE B 1 187 ? 8.377 98.751 41.913 1.00 32.58 194 ILE B N 1
ATOM 2994 C CA . ILE B 1 187 ? 7.624 97.845 42.758 1.00 32.44 194 ILE B CA 1
ATOM 2995 C C . ILE B 1 187 ? 7.866 96.375 42.334 1.00 32.63 194 ILE B C 1
ATOM 2996 O O . ILE B 1 187 ? 7.852 96.048 41.149 1.00 32.68 194 ILE B O 1
ATOM 3001 N N . VAL B 1 188 ? 8.112 95.501 43.309 1.00 32.00 195 VAL B N 1
ATOM 3002 C CA . VAL B 1 188 ? 8.451 94.122 43.016 1.00 31.93 195 VAL B CA 1
ATOM 3003 C C . VAL B 1 188 ? 7.511 93.147 43.742 1.00 32.71 195 VAL B C 1
ATOM 3004 O O . VAL B 1 188 ? 7.177 93.347 44.906 1.00 32.38 195 VAL B O 1
ATOM 3008 N N . ALA B 1 189 ? 7.092 92.102 43.026 1.00 32.61 196 ALA B N 1
ATOM 3009 C CA . ALA B 1 189 ? 6.431 90.967 43.648 1.00 32.76 196 ALA B CA 1
ATOM 3010 C C . ALA B 1 189 ? 7.295 89.737 43.448 1.00 32.93 196 ALA B C 1
ATOM 3011 O O . ALA B 1 189 ? 7.741 89.447 42.338 1.00 32.95 196 ALA B O 1
ATOM 3013 N N . LYS B 1 190 ? 7.553 89.029 44.537 1.00 33.19 197 LYS B N 1
ATOM 3014 C CA . LYS B 1 190 ? 8.308 87.785 44.464 1.00 33.59 197 LYS B CA 1
ATOM 3015 C C . LYS B 1 190 ? 7.387 86.578 44.654 1.00 34.16 197 LYS B C 1
ATOM 3016 O O . LYS B 1 190 ? 6.776 86.402 45.698 1.00 33.94 197 LYS B O 1
ATOM 3022 N N . LEU B 1 191 ? 7.310 85.753 43.619 1.00 35.71 198 LEU B N 1
ATOM 3023 C CA . LEU B 1 191 ? 6.509 84.536 43.639 1.00 36.35 198 LEU B CA 1
ATOM 3024 C C . LEU B 1 191 ? 7.394 83.311 43.850 1.00 37.28 198 LEU B C 1
ATOM 3025 O O . LEU B 1 191 ? 8.375 83.077 43.115 1.00 38.09 198 LEU B O 1
ATOM 3030 N N . GLU B 1 192 ? 7.040 82.523 44.853 1.00 37.37 199 GLU B N 1
ATOM 3031 C CA . GLU B 1 192 ? 7.699 81.254 45.082 1.00 37.72 199 GLU B CA 1
ATOM 3032 C C . GLU B 1 192 ? 6.764 80.121 44.647 1.00 37.24 199 GLU B C 1
ATOM 3033 O O . GLU B 1 192 ? 5.542 80.288 44.571 1.00 36.84 199 GLU B O 1
ATOM 3039 N N . PHE B 1 193 ? 7.343 78.955 44.410 1.00 37.00 200 PHE B N 1
ATOM 3040 C CA . PHE B 1 193 ? 6.637 77.887 43.745 1.00 36.45 200 PHE B CA 1
ATOM 3041 C C . PHE B 1 193 ? 6.653 76.596 44.547 1.00 36.94 200 PHE B C 1
ATOM 3042 O O . PHE B 1 193 ? 6.432 75.519 43.996 1.00 36.35 200 PHE B O 1
ATOM 3050 N N . ASP B 1 194 ? 6.916 76.712 45.853 1.00 37.91 201 ASP B N 1
ATOM 3051 C CA . ASP B 1 194 ? 7.012 75.542 46.748 1.00 38.79 201 ASP B CA 1
ATOM 3052 C C . ASP B 1 194 ? 5.836 74.611 46.582 1.00 38.41 201 ASP B C 1
ATOM 3053 O O . ASP B 1 194 ? 5.952 73.388 46.693 1.00 38.98 201 ASP B O 1
ATOM 3058 N N . GLY B 1 195 ? 4.675 75.198 46.310 1.00 38.58 202 GLY B N 1
ATOM 3059 C CA . GLY B 1 195 ? 3.416 74.485 4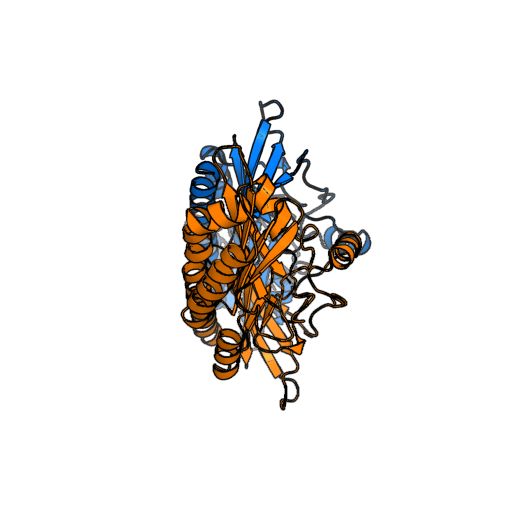6.421 1.00 37.67 202 GLY B CA 1
ATOM 3060 C C . GLY B 1 195 ? 3.018 73.805 45.126 1.00 37.56 202 GLY B C 1
ATOM 3061 O O . GLY B 1 195 ? 2.396 72.743 45.137 1.00 38.45 202 GLY B O 1
ATOM 3062 N N . VAL B 1 196 ? 3.378 74.421 44.005 1.00 36.82 203 VAL B N 1
ATOM 3063 C CA . VAL B 1 196 ? 3.306 73.757 42.708 1.00 36.50 203 VAL B CA 1
ATOM 3064 C C . VAL B 1 196 ? 4.292 72.597 42.627 1.00 35.61 203 VAL B C 1
ATOM 3065 O O . VAL B 1 196 ? 3.979 71.541 42.078 1.00 34.83 203 VAL B O 1
ATOM 3069 N N . GLU B 1 197 ? 5.484 72.800 43.178 1.00 34.84 204 GLU B N 1
ATOM 3070 C CA . GLU B 1 197 ? 6.511 71.766 43.186 1.00 34.05 204 GLU B CA 1
ATOM 3071 C C . GLU B 1 197 ? 6.078 70.565 44.020 1.00 33.80 204 GLU B C 1
ATOM 3072 O O . GLU B 1 197 ? 6.403 69.422 43.697 1.00 33.35 204 GLU B O 1
ATOM 3078 N N . ALA B 1 198 ? 5.342 70.831 45.094 1.00 33.73 205 ALA B N 1
ATOM 3079 C CA . ALA B 1 198 ? 4.776 69.751 45.938 1.00 33.69 205 ALA B CA 1
ATOM 3080 C C . ALA B 1 198 ? 3.658 69.007 45.202 1.00 33.91 205 ALA B C 1
ATOM 3081 O O . ALA B 1 198 ? 3.502 67.786 45.327 1.00 33.60 205 ALA B O 1
ATOM 3083 N N . ASP B 1 199 ? 2.879 69.764 44.439 1.00 34.52 206 ASP B N 1
ATOM 3084 C CA . ASP B 1 199 ? 1.893 69.199 43.529 1.00 35.05 206 ASP B CA 1
ATOM 3085 C C . ASP B 1 199 ? 2.556 68.261 42.522 1.00 34.15 206 ASP B C 1
ATOM 3086 O O . ASP B 1 199 ? 2.017 67.210 42.214 1.00 34.52 206 ASP B O 1
ATOM 3091 N N . TRP B 1 200 ? 3.716 68.654 42.007 1.00 33.27 207 TRP B N 1
ATOM 3092 C CA . TRP B 1 200 ? 4.405 67.874 40.983 1.00 32.56 207 TRP B CA 1
ATOM 3093 C C . TRP B 1 200 ? 4.953 66.584 41.614 1.00 33.09 207 TRP B C 1
ATOM 3094 O O . TRP B 1 200 ? 4.824 65.471 41.066 1.00 32.65 207 TRP B O 1
ATOM 3105 N N . GLN B 1 201 ? 5.542 66.752 42.790 1.00 33.74 208 GLN B N 1
ATOM 3106 C CA . GLN B 1 201 ? 5.919 65.650 43.645 1.00 34.62 208 GLN B CA 1
ATOM 3107 C C . GLN B 1 201 ? 4.816 64.612 43.846 1.00 34.07 208 GLN B C 1
ATOM 3108 O O . GLN B 1 201 ? 5.032 63.423 43.600 1.00 34.50 208 GLN B O 1
ATOM 3114 N N . ALA B 1 202 ? 3.643 65.068 44.275 1.00 33.43 209 ALA B N 1
ATOM 3115 C CA . ALA B 1 202 ? 2.534 64.173 44.622 1.00 33.09 209 ALA B CA 1
ATOM 3116 C C . ALA B 1 202 ? 1.934 63.438 43.423 1.00 33.01 209 ALA B C 1
ATOM 3117 O O . ALA B 1 202 ? 1.293 62.414 43.610 1.00 33.64 209 ALA B O 1
ATOM 3119 N N . SER B 1 203 ? 2.158 63.951 42.209 1.00 33.15 210 SER B N 1
ATOM 3120 C CA . SER B 1 203 ? 1.553 63.406 40.972 1.00 33.31 210 SER B CA 1
ATOM 3121 C C . SER B 1 203 ? 2.141 62.082 40.451 1.00 33.40 210 SER B C 1
ATOM 3122 O O . SER B 1 203 ? 1.513 61.432 39.606 1.00 33.89 210 SER B O 1
ATOM 3125 N N . GLY B 1 204 ? 3.338 61.702 40.914 1.00 33.16 211 GLY B N 1
ATOM 3126 C CA . GLY B 1 204 ? 4.023 60.483 40.435 1.00 32.76 211 GLY B CA 1
ATOM 3127 C C . GLY B 1 204 ? 4.791 60.647 39.122 1.00 32.76 211 GLY B C 1
ATOM 3128 O O . GLY B 1 204 ? 5.394 59.696 38.610 1.00 32.10 211 GLY B O 1
ATOM 3129 N N . LYS B 1 205 ? 4.761 61.858 38.574 1.00 32.68 212 LYS B N 1
ATOM 3130 C CA . LYS B 1 205 ? 5.519 62.188 37.373 1.00 33.11 212 LYS B CA 1
ATOM 3131 C C . LYS B 1 205 ? 6.317 63.459 37.619 1.00 32.49 212 LYS B C 1
ATOM 3132 O O . LYS B 1 205 ? 5.801 64.554 37.353 1.00 32.63 212 LYS B O 1
ATOM 3138 N N . PRO B 1 206 ? 7.578 63.318 38.101 1.00 31.81 213 PRO B N 1
ATOM 3139 C CA . PRO B 1 206 ? 8.430 64.471 38.404 1.00 31.26 213 PRO B CA 1
ATOM 3140 C C . PRO B 1 206 ? 8.589 65.445 37.218 1.00 30.82 213 PRO B C 1
ATOM 3141 O O . PRO B 1 206 ? 8.589 65.019 36.067 1.00 31.06 213 PRO B O 1
ATOM 3145 N N . ALA B 1 207 ? 8.690 66.740 37.506 1.00 30.09 214 ALA B N 1
ATOM 3146 C CA . ALA B 1 207 ? 8.837 67.778 36.463 1.00 30.16 214 ALA B CA 1
ATOM 3147 C C . ALA B 1 207 ? 9.798 68.887 36.851 1.00 30.03 214 ALA B C 1
ATOM 3148 O O . ALA B 1 207 ? 10.054 69.153 38.028 1.00 30.40 214 ALA B O 1
ATOM 3150 N N . TYR B 1 208 ? 10.308 69.561 35.837 1.00 30.32 215 TYR B N 1
ATOM 3151 C CA . TYR B 1 208 ? 11.151 70.711 36.059 1.00 30.36 215 TYR B CA 1
ATOM 3152 C C . TYR B 1 208 ? 11.043 71.694 34.900 1.00 30.71 215 TYR B C 1
ATOM 3153 O O . TYR B 1 208 ? 10.789 71.310 33.750 1.00 30.65 215 TYR B O 1
ATOM 3162 N N . VAL B 1 209 ? 11.216 72.971 35.236 1.00 31.20 216 VAL B N 1
ATOM 3163 C CA . VAL B 1 209 ? 11.138 74.044 34.289 1.00 31.02 216 VAL B CA 1
ATOM 3164 C C . VAL B 1 209 ? 12.523 74.687 34.195 1.00 31.72 216 VAL B C 1
ATOM 3165 O O . VAL B 1 209 ? 13.173 74.976 35.218 1.00 31.42 216 VAL B O 1
ATOM 3169 N N . THR B 1 210 ? 12.964 74.895 32.954 1.00 31.87 217 THR B N 1
ATOM 3170 C CA . THR B 1 210 ? 14.270 75.467 32.678 1.00 32.47 217 THR B CA 1
ATOM 3171 C C . THR B 1 210 ? 14.082 76.735 31.874 1.00 32.46 217 THR B C 1
ATOM 3172 O O . THR B 1 210 ? 13.147 76.839 31.093 1.00 32.37 217 THR B O 1
ATOM 3176 N N . ASP B 1 211 ? 14.989 77.689 32.034 1.00 33.22 218 ASP B N 1
ATOM 3177 C CA . ASP B 1 211 ? 15.002 78.861 31.154 1.00 33.47 218 ASP B CA 1
ATOM 3178 C C . ASP B 1 211 ? 15.527 78.486 29.754 1.00 33.59 218 ASP B C 1
ATOM 3179 O O . ASP B 1 211 ? 15.743 77.298 29.444 1.00 34.04 218 ASP B O 1
ATOM 3184 N N . ARG B 1 212 ? 15.743 79.490 28.920 1.00 20.00 219 ARG B N 1
ATOM 3185 C CA . ARG B 1 212 ? 16.115 79.268 27.537 1.00 20.00 219 ARG B CA 1
ATOM 3186 C C . ARG B 1 212 ? 17.544 78.798 27.400 1.00 20.00 219 ARG B C 1
ATOM 3187 O O . ARG B 1 212 ? 17.927 78.245 26.388 1.00 34.41 219 ARG B O 1
ATOM 3195 N N . ARG B 1 213 ? 18.329 79.029 28.434 1.00 33.92 220 ARG B N 1
ATOM 3196 C CA . ARG B 1 213 ? 19.680 78.521 28.506 1.00 34.31 220 ARG B CA 1
ATOM 3197 C C . ARG B 1 213 ? 19.735 77.063 29.019 1.00 34.33 220 ARG B C 1
ATOM 3198 O O . ARG B 1 213 ? 20.746 76.367 28.827 1.00 35.08 220 ARG B O 1
ATOM 3206 N N . GLY B 1 214 ? 18.643 76.600 29.628 1.00 33.10 221 GLY B N 1
ATOM 3207 C CA . GLY B 1 214 ? 18.561 75.234 30.089 1.00 32.49 221 GLY B CA 1
ATOM 3208 C C . GLY B 1 214 ? 18.918 75.043 31.549 1.00 31.61 221 GLY B C 1
ATOM 3209 O O . GLY B 1 214 ? 19.256 73.939 31.977 1.00 31.06 221 GLY B O 1
ATOM 3210 N N . ILE B 1 215 ? 18.806 76.115 32.319 1.00 31.33 222 ILE B N 1
ATOM 3211 C CA . ILE B 1 215 ? 19.029 76.053 33.766 1.00 31.32 222 ILE B CA 1
ATOM 3212 C C . ILE B 1 215 ? 17.713 75.798 34.501 1.00 31.42 222 ILE B C 1
ATOM 3213 O O . ILE B 1 215 ? 16.727 76.497 34.271 1.00 31.63 222 ILE B O 1
ATOM 3218 N N . VAL B 1 216 ? 17.709 74.811 35.392 1.00 31.05 223 VAL B N 1
ATOM 3219 C CA . VAL B 1 216 ? 16.499 74.474 36.149 1.00 30.81 223 VAL B CA 1
ATOM 3220 C C . VAL B 1 216 ? 16.161 75.535 37.183 1.00 30.84 223 VAL B C 1
ATOM 3221 O O . VAL B 1 216 ? 16.977 75.865 38.069 1.00 30.66 223 VAL B O 1
ATOM 3225 N N . LEU B 1 217 ? 14.933 76.036 37.071 1.00 30.51 224 LEU B N 1
ATOM 3226 C CA . LEU B 1 217 ? 14.424 77.033 37.994 1.00 30.24 224 LEU B CA 1
ATOM 3227 C C . LEU B 1 217 ? 13.432 76.427 39.006 1.00 30.49 224 LEU B C 1
ATOM 3228 O O . LEU B 1 217 ? 13.629 76.532 40.221 1.00 30.38 224 LEU B O 1
ATOM 3233 N N . ILE B 1 218 ? 12.404 75.756 38.483 1.00 30.12 225 ILE B N 1
ATOM 3234 C CA . ILE B 1 218 ? 11.328 75.180 39.274 1.00 29.70 225 ILE B CA 1
ATOM 3235 C C . ILE B 1 218 ? 11.387 73.679 39.058 1.00 28.96 225 ILE B C 1
ATOM 3236 O O . ILE B 1 218 ? 11.581 73.212 37.933 1.00 28.93 225 ILE B O 1
ATOM 3241 N N . THR B 1 219 ? 11.230 72.926 40.134 1.00 28.44 226 THR B N 1
ATOM 3242 C CA . THR B 1 219 ? 11.492 71.498 40.096 1.00 28.79 226 THR B CA 1
ATOM 3243 C C . THR B 1 219 ? 10.803 70.755 41.239 1.00 29.30 226 THR B C 1
ATOM 3244 O O . THR B 1 219 ? 10.719 71.257 42.353 1.00 30.09 226 THR B O 1
ATOM 3248 N N . SER B 1 220 ? 10.341 69.542 40.976 1.00 29.72 227 SER B N 1
ATOM 3249 C CA . SER B 1 220 ? 9.659 68.776 42.008 1.00 29.51 227 SER B CA 1
ATOM 3250 C C . SER B 1 220 ? 10.659 67.985 42.847 1.00 30.98 227 SER B C 1
ATOM 3251 O O . SER B 1 220 ? 10.303 67.429 43.892 1.00 31.19 227 SER B O 1
ATOM 3254 N N . LEU B 1 221 ? 11.906 67.943 42.383 1.00 30.90 228 LEU B N 1
ATOM 3255 C CA . LEU B 1 221 ? 13.000 67.386 43.135 1.00 32.50 228 LEU B CA 1
ATOM 3256 C C . LEU B 1 221 ? 14.034 68.493 43.410 1.00 32.54 228 LEU B C 1
ATOM 3257 O O . LEU B 1 221 ? 14.753 68.913 42.505 1.00 32.59 228 LEU B O 1
ATOM 3262 N N . PRO B 1 222 ? 14.104 68.969 44.665 1.00 32.93 229 PRO B N 1
ATOM 3263 C CA . PRO B 1 222 ? 14.917 70.170 45.004 1.00 33.54 229 PRO B CA 1
ATOM 3264 C C . PRO B 1 222 ? 16.414 70.105 44.634 1.00 33.33 229 PRO B C 1
ATOM 3265 O O . PRO B 1 222 ? 16.986 71.128 44.316 1.00 33.64 229 PRO B O 1
ATOM 3269 N N . SER B 1 223 ? 17.026 68.922 44.681 1.00 33.07 230 SER B N 1
ATOM 3270 C CA . SER B 1 223 ? 18.430 68.748 44.309 1.00 33.39 230 SER B CA 1
ATOM 3271 C C . SER B 1 223 ? 18.723 68.958 42.812 1.00 33.10 230 SER B C 1
ATOM 3272 O O . SER B 1 223 ? 19.894 68.958 42.418 1.00 33.27 230 SER B O 1
ATOM 3275 N N . TRP B 1 224 ? 17.676 69.121 41.993 1.00 32.34 231 TRP B N 1
ATOM 3276 C CA . TRP B 1 224 ? 17.829 69.411 40.559 1.00 32.11 231 TRP B CA 1
ATOM 3277 C C . TRP B 1 224 ? 17.928 70.910 40.261 1.00 31.17 231 TRP B C 1
ATOM 3278 O O . TRP B 1 224 ? 18.315 71.309 39.152 1.00 30.50 231 TRP B O 1
ATOM 3289 N N . ARG B 1 225 ? 17.593 71.725 41.259 1.00 30.19 232 ARG B N 1
ATOM 3290 C CA . ARG B 1 225 ? 17.566 73.169 41.112 1.00 29.64 232 ARG B CA 1
ATOM 3291 C C . ARG B 1 225 ? 18.915 73.745 40.680 1.00 28.93 232 ARG B C 1
ATOM 3292 O O . ARG B 1 225 ? 19.955 73.452 41.257 1.00 29.26 232 ARG B O 1
ATOM 3300 N N . PHE B 1 226 ? 18.852 74.563 39.635 1.00 28.38 233 PHE B N 1
ATOM 3301 C CA . PHE B 1 226 ? 20.009 75.247 39.052 1.00 27.28 233 PHE B CA 1
ATOM 3302 C C . PHE B 1 226 ? 21.017 74.301 38.394 1.00 26.61 233 PHE B C 1
ATOM 3303 O O . PHE B 1 226 ? 22.191 74.644 38.219 1.00 26.47 233 PHE B O 1
ATOM 3319 N N . THR B 1 228 ? 21.704 71.893 34.806 1.00 29.93 235 THR B N 1
ATOM 3320 C CA . THR B 1 228 ? 21.476 72.193 33.404 1.00 32.88 235 THR B CA 1
ATOM 3321 C C . THR B 1 228 ? 20.998 70.951 32.651 1.00 35.24 235 THR B C 1
ATOM 3322 O O . THR B 1 228 ? 21.542 69.846 32.831 1.00 35.14 235 THR B O 1
ATOM 3326 N N . THR B 1 229 ? 19.956 71.160 31.838 1.00 37.98 236 THR B N 1
ATOM 3327 C CA . THR B 1 229 ? 19.318 70.118 31.035 1.00 40.62 236 THR B CA 1
ATOM 3328 C C . THR B 1 229 ? 19.931 70.048 29.643 1.00 42.61 236 THR B C 1
ATOM 3329 O O . THR B 1 229 ? 19.666 69.113 28.889 1.00 43.47 236 THR B O 1
ATOM 3333 N N . LYS B 1 230 ? 20.745 71.044 29.311 1.00 44.90 237 LYS B N 1
ATOM 3334 C CA . LYS B 1 230 ? 21.376 71.142 28.008 1.00 46.99 237 LYS B CA 1
ATOM 3335 C C . LYS B 1 230 ? 22.878 71.308 28.206 1.00 48.44 237 LYS B C 1
ATOM 3336 O O . LYS B 1 230 ? 23.316 71.652 29.312 1.00 48.63 237 LYS B O 1
ATOM 3342 N N . PRO B 1 231 ? 23.682 71.044 27.146 0.80 49.78 238 PRO B N 1
ATOM 3343 C CA . PRO B 1 231 ? 25.128 71.320 27.240 1.00 50.83 238 PRO B CA 1
ATOM 3344 C C . PRO B 1 231 ? 25.431 72.826 27.151 0.80 51.64 238 PRO B C 1
ATOM 3345 O O . PRO B 1 231 ? 24.985 73.490 26.210 1.00 51.68 238 PRO B O 1
ATOM 3349 N N . ILE B 1 232 ? 26.153 73.356 28.140 1.00 52.63 239 ILE B N 1
ATOM 3350 C CA . ILE B 1 232 ? 26.578 74.764 28.126 1.00 53.55 239 ILE B CA 1
ATOM 3351 C C . ILE B 1 232 ? 28.096 74.884 28.210 1.00 54.11 239 ILE B C 1
ATOM 3352 O O . ILE B 1 232 ? 28.727 74.227 29.048 1.00 54.35 239 ILE B O 1
ATOM 3357 N N . ALA B 1 233 ? 28.655 75.728 27.349 1.00 54.72 240 ALA B N 1
ATOM 3358 C CA . ALA B 1 233 ? 30.044 76.160 27.426 1.00 55.11 240 ALA B CA 1
ATOM 3359 C C . ALA B 1 233 ? 30.316 77.072 28.610 1.00 55.49 240 ALA B C 1
ATOM 3360 O O . ALA B 1 233 ? 29.426 77.751 29.093 1.00 55.91 240 ALA B O 1
ATOM 3362 N N . GLU B 1 234 ? 31.555 77.095 29.069 1.00 56.06 241 GLU B N 1
ATOM 3363 C CA . GLU B 1 234 ? 31.915 77.941 30.189 1.00 56.76 241 GLU B CA 1
ATOM 3364 C C . GLU B 1 234 ? 32.146 79.375 29.765 1.00 57.22 241 GLU B C 1
ATOM 3365 O O . GLU B 1 234 ? 32.273 80.262 30.605 1.00 57.35 241 GLU B O 1
ATOM 3371 N N . ASP B 1 235 ? 32.217 79.603 28.460 1.00 57.41 242 ASP B N 1
ATOM 3372 C CA . ASP B 1 235 ? 32.080 80.949 27.924 1.00 57.26 242 ASP B CA 1
ATOM 3373 C C . ASP B 1 235 ? 30.858 81.570 28.531 1.00 56.57 242 ASP B C 1
ATOM 3374 O O . ASP B 1 235 ? 30.850 82.727 28.910 1.00 56.80 242 ASP B O 1
ATOM 3379 N N . ARG B 1 236 ? 29.821 80.757 28.613 1.00 56.07 243 ARG B N 1
ATOM 3380 C CA . ARG B 1 236 ? 28.484 81.219 28.885 1.00 55.46 243 ARG B CA 1
ATOM 3381 C C . ARG B 1 236 ? 28.221 81.094 30.365 1.00 54.59 243 ARG B C 1
ATOM 3382 O O . ARG B 1 236 ? 27.561 81.931 30.958 1.00 54.87 243 ARG B O 1
ATOM 3390 N N . LEU B 1 237 ? 28.764 80.049 30.962 1.00 53.44 244 LEU B N 1
ATOM 3391 C CA . LEU B 1 237 ? 28.549 79.795 32.371 1.00 52.32 244 LEU B CA 1
ATOM 3392 C C . LEU B 1 237 ? 29.189 80.846 33.268 1.00 51.77 244 LEU B C 1
ATOM 3393 O O . LEU B 1 237 ? 28.643 81.198 34.302 1.00 51.37 244 LEU B O 1
ATOM 3398 N N . ALA B 1 238 ? 30.351 81.342 32.862 1.00 51.21 245 ALA B N 1
ATOM 3399 C CA . ALA B 1 238 ? 31.165 82.191 33.718 1.00 50.63 245 ALA B CA 1
ATOM 3400 C C . ALA B 1 238 ? 30.416 83.433 34.148 1.00 50.16 245 ALA B C 1
ATOM 3401 O O . ALA B 1 238 ? 30.397 83.780 35.319 1.00 50.13 245 ALA B O 1
ATOM 3403 N N . PRO B 1 239 ? 29.806 84.106 33.185 1.00 49.82 246 PRO B N 1
ATOM 3404 C CA . PRO B 1 239 ? 29.111 85.362 33.447 1.00 49.61 246 PRO B CA 1
ATOM 3405 C C . PRO B 1 239 ? 27.828 85.145 34.227 1.00 49.51 246 PRO B C 1
ATOM 3406 O O . PRO B 1 239 ? 27.441 86.014 34.995 1.00 49.62 246 PRO B O 1
ATOM 3410 N N . ILE B 1 240 ? 27.194 83.995 34.034 1.00 49.32 247 ILE B N 1
ATOM 3411 C CA . ILE B 1 240 ? 26.013 83.625 34.797 1.00 49.66 247 ILE B CA 1
ATOM 3412 C C . ILE B 1 240 ? 26.334 83.435 36.266 1.00 50.07 247 ILE B C 1
ATOM 3413 O O . ILE B 1 240 ? 25.545 83.804 37.127 1.00 49.91 247 ILE B O 1
ATOM 3418 N N . ARG B 1 241 ? 27.500 82.873 36.555 1.00 50.40 248 ARG B N 1
ATOM 3419 C CA . ARG B 1 241 ? 27.977 82.831 37.945 1.00 50.85 248 ARG B CA 1
ATOM 3420 C C . ARG B 1 241 ? 28.310 84.232 38.478 1.00 51.30 248 ARG B C 1
ATOM 3421 O O . ARG B 1 241 ? 28.178 84.490 39.674 1.00 51.82 248 ARG B O 1
ATOM 3429 N N . GLU B 1 242 ? 28.732 85.127 37.582 1.00 51.57 249 GLU B N 1
ATOM 3430 C CA . GLU B 1 242 ? 29.036 86.512 37.925 1.00 51.88 249 GLU B CA 1
ATOM 3431 C C . GLU B 1 242 ? 27.768 87.329 38.129 1.00 51.68 249 GLU B C 1
ATOM 3432 O O . GLU B 1 242 ? 27.783 88.312 38.866 1.00 52.47 249 GLU B O 1
ATOM 3438 N N . SER B 1 243 ? 26.674 86.939 37.476 1.00 51.28 250 SER B N 1
ATOM 3439 C CA . SER B 1 243 ? 25.349 87.500 37.783 1.00 50.65 250 SER B CA 1
ATOM 3440 C C . SER B 1 243 ? 25.053 87.443 39.270 1.00 50.06 250 SER B C 1
ATOM 3441 O O . SER B 1 243 ? 24.616 88.436 39.860 1.00 50.03 250 SER B O 1
ATOM 3444 N N . LEU B 1 244 ? 25.357 86.280 39.859 1.00 49.35 251 LEU B N 1
ATOM 3445 C CA . LEU B 1 244 ? 24.818 85.816 41.152 1.00 48.31 251 LEU B CA 1
ATOM 3446 C C . LEU B 1 244 ? 23.291 85.658 41.121 1.00 46.74 251 LEU B C 1
ATOM 3447 O O . LEU B 1 244 ? 22.618 85.683 42.165 1.00 46.83 251 LEU B O 1
ATOM 3452 N N . GLN B 1 245 ? 22.769 85.473 39.907 1.00 44.68 252 GLN B N 1
ATOM 3453 C CA . GLN B 1 245 ? 21.354 85.201 39.676 1.00 42.70 252 GLN B CA 1
ATOM 3454 C C . GLN B 1 245 ? 20.926 83.919 40.395 1.00 41.72 252 GLN B C 1
ATOM 3455 O O . GLN B 1 245 ? 19.811 83.839 40.903 1.00 41.84 252 GLN B O 1
ATOM 3461 N N . PHE B 1 246 ? 21.834 82.949 40.473 1.00 40.28 253 PHE B N 1
ATOM 3462 C CA . PHE B 1 246 ? 21.542 81.648 41.070 1.00 39.51 253 PHE B CA 1
ATOM 3463 C C . PHE B 1 246 ? 22.352 81.353 42.324 1.00 39.22 253 PHE B C 1
ATOM 3464 O O . PHE B 1 246 ? 22.527 80.192 42.687 1.00 38.97 253 PHE B O 1
ATOM 3472 N N . GLY B 1 247 ? 22.810 82.412 42.999 1.00 39.29 254 GLY B N 1
ATOM 3473 C CA . GLY B 1 247 ? 23.641 82.278 44.191 1.00 39.05 254 GLY B CA 1
ATOM 3474 C C . GLY B 1 247 ? 24.943 81.545 43.887 1.00 39.00 254 GLY B C 1
ATOM 3475 O O . GLY B 1 247 ? 25.616 81.850 42.905 1.00 38.68 254 GLY B O 1
ATOM 3476 N N . ASP B 1 248 ? 25.267 80.553 44.721 1.00 39.34 255 ASP B N 1
ATOM 3477 C CA . ASP B 1 248 ? 26.508 79.772 44.605 1.00 39.31 255 ASP B CA 1
ATOM 3478 C C . ASP B 1 248 ? 26.349 78.439 43.897 1.00 38.56 255 ASP B C 1
ATOM 3479 O O . ASP B 1 248 ? 27.257 77.595 43.945 1.00 39.20 255 ASP B O 1
ATOM 3484 N N . ALA B 1 249 ? 25.212 78.240 43.235 1.00 37.80 256 ALA B N 1
ATOM 3485 C CA . ALA B 1 249 ? 25.016 77.046 42.406 1.00 36.99 256 ALA B CA 1
ATOM 3486 C C . ALA B 1 249 ? 26.161 76.885 41.393 1.00 36.47 256 ALA B C 1
ATOM 3487 O O . ALA B 1 249 ? 26.520 77.846 40.719 1.00 36.53 256 ALA B O 1
ATOM 3489 N N . PRO B 1 250 ? 26.763 75.678 41.313 1.00 36.01 257 PRO B N 1
ATOM 3490 C CA . PRO B 1 250 ? 27.848 75.389 40.368 1.00 35.61 257 PRO B CA 1
ATOM 3491 C C . PRO B 1 250 ? 27.430 75.269 38.895 1.00 35.45 257 PRO B C 1
ATOM 3492 O O . PRO B 1 250 ? 28.290 75.243 38.013 1.00 35.38 257 PRO B O 1
ATOM 3496 N N . LEU B 1 251 ? 26.129 75.155 38.645 1.00 35.49 258 LEU B N 1
ATOM 3497 C CA . LEU B 1 251 ? 25.567 74.982 37.293 1.00 35.42 258 LEU B CA 1
ATOM 3498 C C . LEU B 1 251 ? 26.116 73.736 36.578 1.00 34.99 258 LEU B C 1
ATOM 3499 O O . LEU B 1 251 ? 26.722 73.806 35.508 1.00 34.77 258 LEU B O 1
ATOM 3504 N N . LEU B 1 252 ? 25.868 72.593 37.201 1.00 34.74 259 LEU B N 1
ATOM 3505 C CA . LEU B 1 252 ? 26.354 71.315 36.732 1.00 34.17 259 LEU B CA 1
ATOM 3506 C C . LEU B 1 252 ? 25.276 70.668 35.892 1.00 33.88 259 LEU B C 1
ATOM 3507 O O . LEU B 1 252 ? 24.106 70.967 36.090 1.00 34.30 259 LEU B O 1
ATOM 3512 N N . PRO B 1 253 ? 25.660 69.799 34.937 1.00 33.33 260 PRO B N 1
ATOM 3513 C CA . PRO B 1 253 ? 24.634 69.054 34.222 1.00 33.39 260 PRO B CA 1
ATOM 3514 C C . PRO B 1 253 ? 23.795 68.170 35.140 1.00 33.31 260 PRO B C 1
ATOM 3515 O O . PRO B 1 253 ? 24.320 67.619 36.103 1.00 32.93 260 PRO B O 1
ATOM 3519 N N . LEU B 1 254 ? 22.506 68.036 34.816 1.00 33.35 261 LEU B N 1
ATOM 3520 C CA . LEU B 1 254 ? 21.599 67.085 35.476 1.00 33.67 261 LEU B CA 1
ATOM 3521 C C . LEU B 1 254 ? 22.129 65.635 35.454 1.00 33.98 261 LEU B C 1
ATOM 3522 O O . LEU B 1 254 ? 22.712 65.185 34.458 1.00 33.88 261 LEU B O 1
ATOM 3527 N N . PRO B 1 255 ? 21.939 64.890 36.557 1.00 34.49 262 PRO B N 1
ATOM 3528 C CA . PRO B 1 255 ? 22.630 63.572 36.551 1.00 35.11 262 PRO B CA 1
ATOM 3529 C C . PRO B 1 255 ? 21.865 62.464 35.785 1.00 35.88 262 PRO B C 1
ATOM 3530 O O . PRO B 1 255 ? 21.735 61.346 36.273 1.00 36.01 262 PRO B O 1
ATOM 3534 N N . PHE B 1 256 ? 21.367 62.775 34.592 1.00 36.94 263 PHE B N 1
ATOM 3535 C CA . PHE B 1 256 ? 20.634 61.781 33.822 1.00 37.69 263 PHE B CA 1
ATOM 3536 C C . PHE B 1 256 ? 21.579 60.918 32.995 1.00 38.27 263 PHE B C 1
ATOM 3537 O O . PHE B 1 256 ? 22.429 61.425 32.257 1.00 38.52 263 PHE B O 1
ATOM 3545 N N . ARG B 1 257 ? 21.442 59.608 33.146 1.00 39.14 264 ARG B N 1
ATOM 3546 C CA . ARG B 1 257 ? 22.256 58.667 32.384 1.00 40.14 264 ARG B CA 1
ATOM 3547 C C . ARG B 1 257 ? 21.458 58.069 31.205 1.00 39.94 264 ARG B C 1
ATOM 3548 O O . ARG B 1 257 ? 20.218 57.984 31.240 1.00 39.94 264 ARG B O 1
ATOM 3556 N N . LYS B 1 258 ? 22.201 57.672 30.171 1.00 40.33 265 LYS B N 1
ATOM 3557 C CA . LYS B 1 258 ? 21.738 56.807 29.080 1.00 40.13 265 LYS B CA 1
ATOM 3558 C C . LYS B 1 258 ? 20.507 57.371 28.354 1.00 39.75 265 LYS B C 1
ATOM 3559 O O . LYS B 1 258 ? 19.560 56.645 28.027 1.00 39.21 265 LYS B O 1
ATOM 3565 N N . ILE B 1 259 ? 20.553 58.692 28.133 1.00 39.22 266 ILE B N 1
ATOM 3566 C CA . ILE B 1 259 ? 19.540 59.450 27.387 1.00 38.17 266 ILE B CA 1
ATOM 3567 C C . ILE B 1 259 ? 19.542 59.057 25.912 1.00 37.57 266 ILE B C 1
ATOM 3568 O O . ILE B 1 259 ? 20.528 59.241 25.205 1.00 37.16 266 ILE B O 1
ATOM 3573 N N . GLU B 1 260 ? 18.434 58.499 25.454 1.00 36.94 267 GLU B N 1
ATOM 3574 C CA . GLU B 1 260 ? 18.268 58.221 24.034 1.00 36.64 267 GLU B CA 1
ATOM 3575 C C . GLU B 1 260 ? 17.169 59.134 23.480 1.00 35.35 267 GLU B C 1
ATOM 3576 O O . GLU B 1 260 ? 16.018 59.054 23.909 1.00 35.62 267 GLU B O 1
ATOM 3582 N N . ALA B 1 261 ? 17.532 60.013 22.548 1.00 33.79 268 ALA B N 1
ATOM 3583 C CA . ALA B 1 261 ? 16.560 60.866 21.874 1.00 32.17 268 ALA B CA 1
ATOM 3584 C C . ALA B 1 261 ? 15.710 60.078 20.901 1.00 31.11 268 ALA B C 1
ATOM 3585 O O . ALA B 1 261 ? 16.221 59.289 20.111 1.00 31.52 268 ALA B O 1
ATOM 3587 N N . ARG B 1 262 ? 14.409 60.307 20.973 1.00 30.01 269 ARG B N 1
ATOM 3588 C CA . ARG B 1 262 ? 13.425 59.713 20.079 1.00 29.19 269 ARG B CA 1
ATOM 3589 C C . ARG B 1 262 ? 12.903 60.752 19.072 1.00 27.87 269 ARG B C 1
ATOM 3590 O O . ARG B 1 262 ? 12.866 61.933 19.386 1.00 27.74 269 ARG B O 1
ATOM 3598 N N . PRO B 1 263 ? 12.503 60.311 17.857 1.00 26.78 270 PRO B N 1
ATOM 3599 C CA . PRO B 1 263 ? 11.995 61.202 16.803 1.00 26.02 270 PRO B CA 1
ATOM 3600 C C . PRO B 1 263 ? 10.909 62.211 17.189 1.00 25.29 270 PRO B C 1
ATOM 3601 O O . PRO B 1 263 ? 10.947 63.339 16.689 1.00 24.51 270 PRO B O 1
ATOM 3605 N N . ASP B 1 264 ? 9.966 61.818 18.047 1.00 25.01 271 ASP B N 1
ATOM 3606 C CA . ASP B 1 264 ? 8.813 62.686 18.394 1.00 25.47 271 ASP B CA 1
ATOM 3607 C C . ASP B 1 264 ? 9.085 63.777 19.459 1.00 24.90 271 ASP B C 1
ATOM 3608 O O . ASP B 1 264 ? 8.155 64.465 19.920 1.00 24.26 271 ASP B O 1
ATOM 3613 N N . GLY B 1 265 ? 10.351 63.936 19.837 1.00 24.35 272 GLY B N 1
ATOM 3614 C CA . GLY B 1 265 ? 10.735 64.960 20.799 1.00 24.87 272 GLY B CA 1
ATOM 3615 C C . GLY B 1 265 ? 10.879 64.449 22.217 1.00 25.56 272 GLY B C 1
ATOM 3616 O O . GLY B 1 265 ? 11.464 65.129 23.057 1.00 25.15 272 GLY B O 1
ATOM 3617 N N . SER B 1 266 ? 10.327 63.263 22.494 1.00 26.17 273 SER B N 1
ATOM 3618 C CA . SER B 1 266 ? 10.533 62.582 23.794 1.00 27.19 273 SER B CA 1
ATOM 3619 C C . SER B 1 266 ? 11.920 61.917 23.873 1.00 27.86 273 SER B C 1
ATOM 3620 O O . SER B 1 266 ? 12.635 61.821 22.874 1.00 27.49 273 SER B O 1
ATOM 3623 N N . SER B 1 267 ? 12.289 61.467 25.068 1.00 28.69 274 SER B N 1
ATOM 3624 C CA . SER B 1 267 ? 13.530 60.724 25.272 1.00 29.54 274 SER B CA 1
ATOM 3625 C C . SER B 1 267 ? 13.393 59.761 26.452 1.00 30.21 274 SER B C 1
ATOM 3626 O O . SER B 1 267 ? 12.563 59.941 27.340 1.00 30.24 274 SER B O 1
ATOM 3629 N N . THR B 1 268 ? 14.210 58.717 26.451 1.00 30.91 275 THR B N 1
ATOM 3630 C CA . THR B 1 268 ? 14.244 57.793 27.578 1.00 30.68 275 THR B CA 1
ATOM 3631 C C . THR B 1 268 ? 15.557 58.033 28.309 1.00 31.22 275 THR B C 1
ATOM 3632 O O . THR B 1 268 ? 16.550 58.429 27.693 1.00 31.03 275 THR B O 1
ATOM 3636 N N . LEU B 1 269 ? 15.557 57.792 29.616 1.00 31.67 276 LEU B N 1
ATOM 3637 C CA . LEU B 1 269 ? 16.749 57.986 30.438 1.00 32.43 276 LEU B CA 1
ATOM 3638 C C . LEU B 1 269 ? 16.632 57.270 31.780 1.00 33.24 276 LEU B C 1
ATOM 3639 O O . LEU B 1 269 ? 15.541 56.824 32.178 1.00 32.96 276 LEU B O 1
ATOM 3644 N N . ASP B 1 270 ? 17.775 57.162 32.459 1.00 34.56 277 ASP B N 1
ATOM 3645 C CA . ASP B 1 270 ? 17.845 56.572 33.797 1.00 35.94 277 ASP B CA 1
ATOM 3646 C C . ASP B 1 270 ? 18.138 57.682 34.792 1.00 35.85 277 ASP B C 1
ATOM 3647 O O . ASP B 1 270 ? 18.968 58.557 34.534 1.00 35.27 277 ASP B O 1
ATOM 3652 N N . ALA B 1 271 ? 17.456 57.621 35.935 1.00 36.52 278 ALA B N 1
ATOM 3653 C CA . ALA B 1 271 ? 17.502 58.686 36.915 1.00 37.11 278 ALA B CA 1
ATOM 3654 C C . ALA B 1 271 ? 17.405 58.160 38.344 1.00 37.51 278 ALA B C 1
ATOM 3655 O O . ALA B 1 271 ? 16.786 57.131 38.605 1.00 37.85 278 ALA B O 1
ATOM 3657 N N . LEU B 1 272 ? 18.009 58.890 39.273 1.00 38.34 279 LEU B N 1
ATOM 3658 C CA . LEU B 1 272 ? 17.901 58.583 40.704 1.00 38.62 279 LEU B CA 1
ATOM 3659 C C . LEU B 1 272 ? 16.946 59.519 41.439 1.00 38.87 279 LEU B C 1
ATOM 3660 O O . LEU B 1 272 ? 17.209 60.712 41.562 1.00 39.11 279 LEU B O 1
ATOM 3665 N N . LEU B 1 273 ? 15.840 58.960 41.921 1.00 39.45 280 LEU B N 1
ATOM 3666 C CA . LEU B 1 273 ? 14.888 59.668 42.783 1.00 40.00 280 LEU B CA 1
ATOM 3667 C C . LEU B 1 273 ? 15.077 59.206 44.240 1.00 40.28 280 LEU B C 1
ATOM 3668 O O . LEU B 1 273 ? 15.702 58.169 44.475 1.00 40.01 280 LEU B O 1
ATOM 3673 N N . PRO B 1 274 ? 14.515 59.956 45.217 1.00 40.78 281 PRO B N 1
ATOM 3674 C CA . PRO B 1 274 ? 14.752 59.666 46.644 1.00 41.12 281 PRO B CA 1
ATOM 3675 C C . PRO B 1 274 ? 13.969 58.459 47.158 1.00 41.48 281 PRO B C 1
ATOM 3676 O O . PRO B 1 274 ? 12.772 58.337 46.892 1.00 41.83 281 PRO B O 1
ATOM 3680 N N . GLY B 1 275 ? 14.637 57.572 47.893 1.00 41.95 282 GLY B N 1
ATOM 3681 C CA . GLY B 1 275 ? 14.009 56.322 48.343 1.00 42.45 282 GLY B CA 1
ATOM 3682 C C . GLY B 1 275 ? 14.001 55.219 47.292 1.00 42.84 282 GLY B C 1
ATOM 3683 O O . GLY B 1 275 ? 13.851 54.046 47.626 1.00 42.88 282 GLY B O 1
ATOM 3684 N N . ASP B 1 276 ? 14.187 55.622 46.042 1.00 43.51 283 ASP B N 1
ATOM 3685 C CA . ASP B 1 276 ? 14.117 54.758 44.875 1.00 43.93 283 ASP B CA 1
ATOM 3686 C C . ASP B 1 276 ? 15.536 54.277 44.627 1.00 43.86 283 ASP B C 1
ATOM 3687 O O . ASP B 1 276 ? 16.474 54.807 45.199 1.00 43.98 283 ASP B O 1
ATOM 3692 N N . SER B 1 277 ? 15.697 53.302 43.744 1.00 43.46 284 SER B N 1
ATOM 3693 C CA . SER B 1 277 ? 17.020 52.824 43.404 1.00 43.32 284 SER B CA 1
ATOM 3694 C C . SER B 1 277 ? 17.646 53.551 42.220 1.00 43.04 284 SER B C 1
ATOM 3695 O O . SER B 1 277 ? 18.378 54.511 42.389 1.00 43.51 284 SER B O 1
ATOM 3698 N N . THR B 1 278 ? 17.372 53.071 41.020 1.00 42.18 285 THR B N 1
ATOM 3699 C CA . THR B 1 278 ? 17.464 53.890 39.825 1.00 41.24 285 THR B CA 1
ATOM 3700 C C . THR B 1 278 ? 16.485 53.330 38.827 1.00 40.05 285 THR B C 1
ATOM 3701 O O . THR B 1 278 ? 16.401 52.125 38.647 1.00 40.07 285 THR B O 1
ATOM 3705 N N . ALA B 1 279 ? 15.722 54.199 38.197 1.00 38.79 286 ALA B N 1
ATOM 3706 C CA . ALA B 1 279 ? 14.609 53.735 37.403 1.00 37.82 286 ALA B CA 1
ATOM 3707 C C . ALA B 1 279 ? 14.689 54.243 35.985 1.00 37.12 286 ALA B C 1
ATOM 3708 O O . ALA B 1 279 ? 15.464 55.137 35.679 1.00 37.37 286 ALA B O 1
ATOM 3710 N N . ALA B 1 280 ? 13.887 53.651 35.119 1.00 35.92 287 ALA B N 1
ATOM 3711 C CA . ALA B 1 280 ? 13.787 54.095 33.750 1.00 34.48 287 ALA B CA 1
ATOM 3712 C C . ALA B 1 280 ? 12.653 55.068 33.601 1.00 33.57 287 ALA B C 1
ATOM 3713 O O . ALA B 1 280 ? 11.584 54.880 34.162 1.00 33.58 287 ALA B O 1
ATOM 3715 N N . PHE B 1 281 ? 12.899 56.114 32.829 1.00 32.56 288 PHE B N 1
ATOM 3716 C CA . PHE B 1 281 ? 11.909 57.168 32.637 1.00 30.87 288 PHE B CA 1
ATOM 3717 C C . PHE B 1 281 ? 11.726 57.519 31.168 1.00 30.14 288 PHE B C 1
ATOM 3718 O O . PHE B 1 281 ? 12.671 57.521 30.387 1.00 29.42 288 PHE B O 1
ATOM 3726 N N . LEU B 1 282 ? 10.482 57.780 30.801 1.00 29.81 289 LEU B N 1
ATOM 3727 C CA . LEU B 1 282 ? 10.197 58.515 29.594 1.00 30.06 289 LEU B CA 1
ATOM 3728 C C . LEU B 1 282 ? 10.079 60.013 29.947 1.00 30.13 289 LEU B C 1
ATOM 3729 O O . LEU B 1 282 ? 9.390 60.384 30.915 1.00 29.87 289 LEU B O 1
ATOM 3734 N N . ARG B 1 283 ? 10.784 60.846 29.176 1.00 29.81 290 ARG B N 1
ATOM 3735 C CA . ARG B 1 283 ? 10.783 62.291 29.332 1.00 29.26 290 ARG B CA 1
ATOM 3736 C C . ARG B 1 283 ? 10.056 62.944 28.164 1.00 29.38 290 ARG B C 1
ATOM 3737 O O . ARG B 1 283 ? 10.226 62.544 27.009 1.00 30.00 290 ARG B O 1
ATOM 3745 N N . VAL B 1 284 ? 9.229 63.936 28.484 1.00 29.44 291 VAL B N 1
ATOM 3746 C CA . VAL B 1 284 ? 8.530 64.750 27.508 1.00 29.25 291 VAL B CA 1
ATOM 3747 C C . VAL B 1 284 ? 8.767 66.217 27.832 1.00 29.75 291 VAL B C 1
ATOM 3748 O O . VAL B 1 284 ? 9.000 66.584 28.980 1.00 29.04 291 VAL B O 1
ATOM 3752 N N . GLU B 1 285 ? 8.707 67.045 26.800 1.00 30.56 292 GLU B N 1
ATOM 3753 C CA . GLU B 1 285 ? 9.016 68.464 26.897 1.00 32.47 292 GLU B CA 1
ATOM 3754 C C . GLU B 1 285 ? 7.872 69.256 26.275 1.00 31.77 292 GLU B C 1
ATOM 3755 O O . GLU B 1 285 ? 7.281 68.828 25.273 1.00 31.37 292 GLU B O 1
ATOM 3761 N N . THR B 1 286 ? 7.566 70.397 26.880 1.00 31.94 293 THR B N 1
ATOM 3762 C CA . THR B 1 286 ? 6.521 71.306 26.408 1.00 32.60 293 THR B CA 1
ATOM 3763 C C . THR B 1 286 ? 6.901 72.748 26.764 1.00 32.25 293 THR B C 1
ATOM 3764 O O . THR B 1 286 ? 7.776 72.965 27.611 1.00 32.04 293 THR B O 1
ATOM 3776 N N . VAL B 1 288 ? 6.048 76.428 28.418 1.00 32.12 295 VAL B N 1
ATOM 3777 C CA . VAL B 1 288 ? 5.086 77.045 29.344 1.00 32.21 295 VAL B CA 1
ATOM 3778 C C . VAL B 1 288 ? 4.546 78.345 28.747 1.00 32.78 295 VAL B C 1
ATOM 3779 O O . VAL B 1 288 ? 5.304 79.274 28.498 1.00 33.22 295 VAL B O 1
ATOM 3783 N N . PRO B 1 289 ? 3.235 78.367 28.418 1.00 33.60 296 PRO B N 1
ATOM 3784 C CA . PRO B 1 289 ? 2.658 79.522 27.697 1.00 34.09 296 PRO B CA 1
ATOM 3785 C C . PRO B 1 289 ? 2.917 80.842 28.433 1.00 34.48 296 PRO B C 1
ATOM 3786 O O . PRO B 1 289 ? 2.972 80.866 29.659 1.00 34.18 296 PRO B O 1
ATOM 3790 N N . SER B 1 290 ? 3.146 81.899 27.662 1.00 35.69 297 SER B N 1
ATOM 3791 C CA . SER B 1 290 ? 3.436 83.276 28.138 1.00 36.65 297 SER B CA 1
ATOM 3792 C C . SER B 1 290 ? 4.783 83.431 28.833 1.00 36.87 297 SER B C 1
ATOM 3793 O O . SER B 1 290 ? 5.034 84.456 29.467 1.00 38.33 297 SER B O 1
ATOM 3796 N N . THR B 1 291 ? 5.653 82.435 28.739 1.00 36.69 298 THR B N 1
ATOM 3797 C CA . THR B 1 291 ? 7.001 82.575 29.306 1.00 36.30 298 THR B CA 1
ATOM 3798 C C . THR B 1 291 ? 8.011 82.128 28.267 1.00 36.36 298 THR B C 1
ATOM 3799 O O . THR B 1 291 ? 7.627 81.664 27.200 1.00 35.65 298 THR B O 1
ATOM 3803 N N . ASN B 1 292 ? 9.297 82.241 28.591 1.00 37.00 299 ASN B N 1
ATOM 3804 C CA . ASN B 1 292 ? 10.365 81.658 27.755 1.00 37.20 299 ASN B CA 1
ATOM 3805 C C . ASN B 1 292 ? 10.885 80.336 28.326 1.00 36.32 299 ASN B C 1
ATOM 3806 O O . ASN B 1 292 ? 12.007 79.901 28.035 1.00 36.51 299 ASN B O 1
ATOM 3811 N N . TRP B 1 293 ? 10.040 79.693 29.120 1.00 35.59 300 TRP B N 1
ATOM 3812 C CA . TRP B 1 293 ? 10.408 78.487 29.834 1.00 35.23 300 TRP B CA 1
ATOM 3813 C C . TRP B 1 293 ? 9.981 77.191 29.171 1.00 34.90 300 TRP B C 1
ATOM 3814 O O . TRP B 1 293 ? 8.958 77.135 28.462 1.00 34.15 300 TRP B O 1
ATOM 3825 N N . ARG B 1 294 ? 10.774 76.151 29.446 1.00 34.02 301 ARG B N 1
ATOM 3826 C CA . ARG B 1 294 ? 10.452 74.780 29.063 1.00 34.25 301 ARG B CA 1
ATOM 3827 C C . ARG B 1 294 ? 10.062 73.970 30.258 1.00 32.55 301 ARG B C 1
ATOM 3828 O O . ARG B 1 294 ? 10.795 73.971 31.228 1.00 32.84 301 ARG B O 1
ATOM 3836 N N . LEU B 1 295 ? 8.959 73.230 30.176 1.00 31.48 302 LEU B N 1
ATOM 3837 C CA . LEU B 1 295 ? 8.697 72.173 31.170 1.00 30.35 302 LEU B CA 1
ATOM 3838 C C . LEU B 1 295 ? 9.087 70.773 30.635 1.00 30.18 302 LEU B C 1
ATOM 3839 O O . LEU B 1 295 ? 8.756 70.416 29.509 1.00 29.89 302 LEU B O 1
ATOM 3844 N N . GLU B 1 296 ? 9.805 70.005 31.450 1.00 29.98 303 GLU B N 1
ATOM 3845 C CA . GLU B 1 296 ? 10.105 68.615 31.143 1.00 30.06 303 GLU B CA 1
ATOM 3846 C C . GLU B 1 296 ? 9.644 67.723 32.273 1.00 29.60 303 GLU B C 1
ATOM 3847 O O . GLU B 1 296 ? 9.838 68.028 33.447 1.00 29.56 303 GLU B O 1
ATOM 3853 N N . GLN B 1 297 ? 9.044 66.612 31.894 1.00 29.14 304 GLN B N 1
ATOM 3854 C CA . GLN B 1 297 ? 8.412 65.725 32.829 1.00 29.22 304 GLN B CA 1
ATOM 3855 C C . GLN B 1 297 ? 8.907 64.293 32.628 1.00 29.06 304 GLN B C 1
ATOM 3856 O O . GLN B 1 297 ? 9.057 63.837 31.471 1.00 28.88 304 GLN B O 1
ATOM 3862 N N . LEU B 1 298 ? 9.143 63.594 33.747 1.00 28.46 305 LEU B N 1
ATOM 3863 C CA . LEU B 1 298 ? 9.495 62.166 33.731 1.00 29.10 305 LEU B CA 1
ATOM 3864 C C . LEU B 1 298 ? 8.313 61.253 34.079 1.00 29.34 305 LEU B C 1
ATOM 3865 O O . LEU B 1 298 ? 7.587 61.524 35.042 1.00 28.86 305 LEU B O 1
ATOM 3870 N N . SER B 1 299 ? 8.128 60.197 33.273 1.00 29.98 306 SER B N 1
ATOM 3871 C CA . SER B 1 299 ? 7.132 59.128 33.504 1.00 31.16 306 SER B CA 1
ATOM 3872 C C . SER B 1 299 ? 7.833 57.822 33.786 1.00 31.96 306 SER B C 1
ATOM 3873 O O . SER B 1 299 ? 8.586 57.345 32.925 1.00 32.42 306 SER B O 1
ATOM 3876 N N . PRO B 1 300 ? 7.591 57.221 34.975 1.00 32.87 307 PRO B N 1
ATOM 3877 C CA . PRO B 1 300 ? 8.235 55.917 35.260 1.00 33.42 307 PRO B CA 1
ATOM 3878 C C . PRO B 1 300 ? 7.841 54.897 34.173 1.00 34.05 307 PRO B C 1
ATOM 3879 O O . PRO B 1 300 ? 6.641 54.758 33.871 1.00 34.30 307 PRO B O 1
ATOM 3883 N N . LEU B 1 301 ? 8.827 54.214 33.588 1.00 34.05 308 LEU B N 1
ATOM 3884 C CA . LEU B 1 301 ? 8.601 53.445 32.352 1.00 34.84 308 LEU B CA 1
ATOM 3885 C C . LEU B 1 301 ? 7.670 52.222 32.474 1.00 35.38 308 LEU B C 1
ATOM 3886 O O . LEU B 1 301 ? 7.511 51.621 33.550 1.00 35.97 308 LEU B O 1
#

InterPro domains:
  IPR003594 Histidine kinase/HSP90-like ATPase domain [PF02518] (516-620)
  IPR003594 Histidine kinase/HSP90-like ATPase domain [SM00387] (515-621)
  IPR003661 Signal transduction histidine kinase, dimerisation/phosphoacceptor domain [PF00512] (406-471)
  IPR003661 Signal transduction histidine kinase, dimerisation/phosphoacceptor domain [SM00388] (405-473)
  IPR003661 Signal transduction histidine kinase, dimerisation/phosphoacceptor domain [cd00082] (403-469)
  IPR004358 Signal transduction histidine kinase-related protein, C-terminal [PR00344] (554-568)
  IPR004358 Signal transduction histidine kinase-related protein, C-terminal [PR00344] (572-582)
  IPR004358 Signal transduction histidine kinase-related protein, C-terminal [PR00344] (583-601)
  IPR004358 Signal transduction histidine kinase-related protein, C-terminal [PR00344] (606-619)
  IPR005467 Histidine kinase domain [PS50109] (412-621)
  IPR017055 Signal transduction histidine kinase, DctB (C4-dicarboxylate transport system regulator) [PIRSF036431] (17-621)
  IPR029151 Periplasmic sensor-like domain superfamily [SSF103190] (108-205)
  IPR036097 Signal transduction histidine kinase, dimerisation/phosphoacceptor domain superfamily [SSF47384] (394-470)
  IPR036890 Histidine kinase/HSP90-like ATPase superfamily [G3DSA:3.30.565.10] (476-621)
  IPR036890 Histidine kinase/HSP90-like ATPase superfamily [SSF55874] (479-618)

B-factor: mean 36.1, std 6.27, range [14.0, 61.61]

Solvent-accessible surface area: 23635 Å² total

CATH classification: 6.10.250.3020 (+2 more: 3.30.450.20, 3.30.450.20)

Sequence (500 aa):
AGLAGQSRIDASLKASLLRAVVERQRALPLVLADDAAIRGALLSPDRPSLDRINRKLEALATSAEAAVIYLIDRSGVAVAASNWQEPTSFVGNDYAFRDYFRLAVRDGAEHFAGTVSKRPGLYISRRVDGPGGPLGVIVAKLEFDGVEADWQASGKPAYVTDRRGIVLITSLPSWRFTTKPIAEDRLAPIRESLQFGDAPLLPLPFRKIEARPDGSSTLDALLPGDSTAAFLRVETVPSTNWRLEQLSPLAGLAGQSRIDASLKASLLRAVVERQRALPLVLADDAAIRGALLSPDRPSLDRINRKLEALATSAEAAVIYLIDRSGVAVAASNWQEPTSFVGNDYAFRDYFRLAVRDGAEHFAGTVSKRPGLYISRRVDGPGGPLGVIVAKLEFDGVEADWQASGKPAYVTDRRGIVLITSLPSWRFTTKPIAEDRLAPIRESLQFGDAPLLPLPFRKIEARPDGSSTLDALLPGDSTAAFLRVETVPSTNWRLEQLSPL

Secondary structure (DSSP, 8-state):
-HHHHHHHHHHHHHHHHHHHHHHHHTHHHHHHHT-HHHHHHHHS--HHHHHHHHHHHHHHHHHSS-SEEEEEETTSBEEEETTTTSTT--TT-B-TTSHHHHHHHHH--EEE--TTT----EEEEEEEEETTEEEEEEEEEE--HHHHHHHHHHTS-EEEE-TT--EEEESSGGG----S---HHHHHHHHHTTTTTT---PPP--EEEEE-TTS-EEEEE--TT---EEEEEEE--TTSS-EEEEEEE-/--HHHHHHHHHHHHHHHHHHHHHHHHHHHHHHHS-HHHHHHHHS--HHHHHHHHHHHHHHHHHSS-SEEEEEETTSBEEEETTTTSTT--TT-B-TTSHHHHHHHHH--EEE---SS----EEEEEEEEETTEEEEEEEEEE--HHHHHHHHHTTS-EEEE-TT--EEEESSGGG----S---HHHHHHHHHHTTTTT---PPP--EEEEE-TTS-EEEEE--TT---EEEEEEE--TTSS-EEEEEEE-

Radius of gyration: 27.35 Å; Cα contacts (8 Å, |Δi|>4): 998; chains: 2; bounding box: 40×80×74 Å

Organism: Rhizobium meliloti (strain 1021) (NCBI:txid266834)

Nearest PDB structures (foldseek):
  2zbb-assembly2_D  TM=9.669E-01  e=6.931E-45  unclassified
  3e4q-assembly1_A  TM=9.541E-01  e=7.507E-43  Sinorhizobium meliloti
  3by9-assembly2_B  TM=8.339E-01  e=4.816E-21  unclassified
  6w3x-assembly1_A  TM=6.088E-01  e=4.436E-08  Campylobacter jejuni
  4xmr-assembly1_A  TM=6.091E-01  e=6.361E-08  Campylobacter jejuni subsp. jejuni NCTC 11168 = ATCC 700819